Protein AF-W7UUI9-F1 (afdb_monomer_lite)

Radius of gyration: 41.42 Å; chains: 1; bounding box: 91×51×130 Å

Secondary structure (DSSP, 8-state):
--EEPP---SSTTS---EEEEES-TTTEEE-TT-EEEE-SSEEEEEEEEESS-TT-EEEEEEEE--TTS--EEEES-SEEEEETT-EEE--EEEESTT-S---EEEEES-TTTEEE-TT-EEEE-SSEEEEEEEEETTEEEEEEEEEEEEE-TTS--EEEES-SEEEEETT-EEE--EEEESTT-S---EEEEES-TTTEEE-TT-EEEE-SSEEEEEEEEESS-TT-EEEEEEEEE-------------------------------EEEETTEEEETTEEE-SSSSPPPTT---SSS-HHHHHHHHHHHHHHHTTT----EEE----HHHHHHHHHHHHHHH-HHHHHHHS--TT--GGGGT-EEEES-SSGGGGGSHHHHHHHHHGGGGTEEEEE-TT-HHHHSS--EEEEEEE--HHHHHHHHHHT--HHHHHT-------

Structure (mmCIF, N/CA/C/O backbone):
data_AF-W7UUI9-F1
#
_entry.id   AF-W7UUI9-F1
#
loop_
_atom_site.group_PDB
_atom_site.id
_atom_site.type_symbol
_atom_site.label_atom_id
_atom_site.label_alt_id
_atom_site.label_comp_id
_atom_site.label_asym_id
_atom_site.label_entity_id
_atom_site.label_seq_id
_atom_site.pdbx_PDB_ins_code
_atom_site.Cartn_x
_atom_site.Cartn_y
_atom_site.Cartn_z
_atom_site.occupancy
_atom_site.B_iso_or_equiv
_atom_site.auth_seq_id
_atom_site.auth_comp_id
_atom_site.auth_asym_id
_atom_site.auth_atom_id
_atom_site.pdbx_PDB_model_num
ATOM 1 N N . MET A 1 1 ? 28.634 -2.382 -49.867 1.00 59.12 1 MET A N 1
ATOM 2 C CA . MET A 1 1 ? 28.830 -3.197 -51.090 1.00 59.12 1 MET A CA 1
ATOM 3 C C . MET A 1 1 ? 28.396 -2.357 -52.283 1.00 59.12 1 MET A C 1
ATOM 5 O O . MET A 1 1 ? 27.490 -1.553 -52.103 1.00 59.12 1 MET A O 1
ATOM 9 N N . GLY A 1 2 ? 29.079 -2.470 -53.426 1.00 71.31 2 GLY A N 1
ATOM 10 C CA . GLY A 1 2 ? 28.741 -1.737 -54.655 1.00 71.31 2 GLY A CA 1
ATOM 11 C C . GLY A 1 2 ? 27.775 -2.506 -55.558 1.00 71.31 2 GLY A C 1
ATOM 12 O O . GLY A 1 2 ? 27.460 -3.662 -55.272 1.00 71.31 2 GLY A O 1
ATOM 13 N N . GLY A 1 3 ? 27.311 -1.868 -56.629 1.00 80.44 3 GLY A N 1
ATOM 14 C CA . GLY A 1 3 ? 26.429 -2.477 -57.625 1.00 80.44 3 GLY A CA 1
ATOM 15 C C . GLY A 1 3 ? 26.606 -1.850 -59.005 1.00 80.44 3 GLY A C 1
ATOM 16 O O . GLY A 1 3 ? 27.039 -0.705 -59.114 1.00 80.44 3 GLY A O 1
ATOM 17 N N . ILE A 1 4 ? 26.274 -2.609 -60.048 1.00 82.38 4 ILE A N 1
ATOM 18 C CA . ILE A 1 4 ? 26.350 -2.158 -61.441 1.00 82.38 4 ILE A CA 1
ATOM 19 C C . ILE A 1 4 ? 25.018 -1.546 -61.883 1.00 82.38 4 ILE A C 1
ATOM 21 O O . ILE A 1 4 ? 23.952 -2.102 -61.604 1.00 82.38 4 ILE A O 1
ATOM 25 N N . SER A 1 5 ? 25.074 -0.413 -62.581 1.00 81.56 5 SER A N 1
ATOM 26 C CA . SER A 1 5 ? 23.916 0.137 -63.287 1.00 81.56 5 SER A CA 1
ATOM 27 C C . SER A 1 5 ? 23.934 -0.328 -64.741 1.00 81.56 5 SER A C 1
ATOM 29 O O . SER A 1 5 ? 24.925 -0.140 -65.441 1.00 81.56 5 SER A O 1
ATOM 31 N N . TYR A 1 6 ? 22.844 -0.937 -65.211 1.00 83.00 6 TYR A N 1
ATOM 32 C CA . TYR A 1 6 ? 22.735 -1.373 -66.603 1.00 83.00 6 TYR A CA 1
ATOM 33 C C . TYR A 1 6 ? 22.156 -0.262 -67.472 1.00 83.00 6 TYR A C 1
ATOM 35 O O . TYR A 1 6 ? 21.049 0.220 -67.227 1.00 83.00 6 TYR A O 1
ATOM 43 N N . VAL A 1 7 ? 22.879 0.097 -68.530 1.00 86.62 7 VAL A N 1
ATOM 44 C CA . VAL A 1 7 ? 22.473 1.132 -69.484 1.00 86.62 7 VAL A CA 1
ATOM 45 C C . VAL A 1 7 ? 22.075 0.492 -70.808 1.00 86.62 7 VAL A C 1
ATOM 47 O O . VAL A 1 7 ? 22.723 -0.423 -71.308 1.00 86.62 7 VAL A O 1
ATOM 50 N N . THR A 1 8 ? 20.973 0.967 -71.391 1.00 87.69 8 THR A N 1
ATOM 51 C CA . THR A 1 8 ? 20.552 0.592 -72.747 1.00 87.69 8 THR A CA 1
ATOM 52 C C . THR A 1 8 ? 20.550 1.836 -73.625 1.00 87.69 8 THR A C 1
ATOM 54 O O . THR A 1 8 ? 19.672 2.687 -73.495 1.00 87.69 8 THR A O 1
ATOM 57 N N . MET A 1 9 ? 21.525 1.936 -74.531 1.00 86.25 9 MET A N 1
ATOM 58 C CA . MET A 1 9 ? 21.592 3.010 -75.527 1.00 86.25 9 MET A CA 1
ATOM 59 C C . MET A 1 9 ? 20.760 2.647 -76.760 1.00 86.25 9 MET A C 1
ATOM 61 O O . MET A 1 9 ? 20.883 1.546 -77.303 1.00 86.25 9 MET A O 1
ATOM 65 N N . LEU A 1 10 ? 19.920 3.582 -77.213 1.00 87.38 10 LEU A N 1
ATOM 66 C CA . LEU A 1 10 ? 19.094 3.432 -78.411 1.00 87.38 10 LEU A CA 1
ATOM 67 C C . LEU A 1 10 ? 19.430 4.506 -79.464 1.00 87.38 10 LEU A C 1
ATOM 69 O O . LEU A 1 10 ? 19.713 5.645 -79.090 1.00 87.38 10 LEU A O 1
ATOM 73 N N . PRO A 1 11 ? 19.354 4.179 -80.773 1.00 88.38 11 PRO A N 1
ATOM 74 C CA . PRO A 1 11 ? 19.040 2.857 -81.337 1.00 88.38 11 PRO A CA 1
ATOM 75 C C . PRO A 1 11 ? 20.154 1.830 -81.066 1.00 88.38 11 PRO A C 1
ATOM 77 O O . PRO A 1 11 ? 21.269 2.202 -80.731 1.00 88.38 11 PRO A O 1
ATOM 80 N N . ALA A 1 12 ? 19.884 0.532 -81.237 1.00 85.81 12 ALA A N 1
ATOM 81 C CA . ALA A 1 12 ? 20.848 -0.534 -80.911 1.00 85.81 12 ALA A CA 1
ATOM 82 C C . ALA A 1 12 ? 22.190 -0.454 -81.682 1.00 85.81 12 ALA A C 1
ATOM 84 O O . ALA A 1 12 ? 23.174 -1.082 -81.277 1.00 85.81 12 ALA A O 1
ATOM 85 N N . THR A 1 13 ? 22.208 0.309 -82.782 1.00 87.25 13 THR A N 1
ATOM 86 C CA . THR A 1 13 ? 23.368 0.627 -83.629 1.00 87.25 13 THR A CA 1
ATOM 87 C C . THR A 1 13 ? 24.150 1.862 -83.165 1.00 87.25 13 THR A C 1
ATOM 89 O O . THR A 1 13 ? 25.126 2.228 -83.815 1.00 87.25 13 THR A O 1
ATOM 92 N N . ALA A 1 14 ? 23.706 2.550 -82.110 1.00 85.00 14 ALA A N 1
ATOM 93 C CA . ALA A 1 14 ? 24.377 3.725 -81.570 1.00 85.00 14 ALA A CA 1
ATOM 94 C C . ALA A 1 14 ? 25.742 3.366 -80.963 1.00 85.00 14 ALA A C 1
ATOM 96 O O . ALA A 1 14 ? 25.969 2.237 -80.522 1.00 85.00 14 ALA A O 1
ATOM 97 N N . ASP A 1 15 ? 26.637 4.356 -80.923 1.00 86.06 15 ASP A N 1
ATOM 98 C CA . ASP A 1 15 ? 27.857 4.288 -80.119 1.00 86.06 15 ASP A CA 1
ATOM 99 C C . ASP A 1 15 ? 27.484 4.004 -78.658 1.00 86.06 15 ASP A C 1
ATOM 101 O O . ASP A 1 15 ? 26.588 4.642 -78.104 1.00 86.06 15 ASP A O 1
ATOM 105 N N . ARG A 1 16 ? 28.151 3.020 -78.056 1.00 87.81 16 ARG A N 1
ATOM 106 C CA . ARG A 1 16 ? 27.855 2.526 -76.705 1.00 87.81 16 ARG A CA 1
ATOM 107 C C . ARG A 1 16 ? 28.813 3.072 -75.653 1.00 87.81 16 ARG A C 1
ATOM 109 O O . ARG A 1 16 ? 28.817 2.580 -74.535 1.00 87.81 16 ARG A O 1
ATOM 116 N N . ARG A 1 17 ? 29.663 4.039 -76.006 1.00 90.69 17 ARG A N 1
ATOM 117 C CA . ARG A 1 17 ? 30.552 4.682 -75.036 1.00 90.69 17 ARG A CA 1
ATOM 118 C C . ARG A 1 17 ? 29.762 5.578 -74.088 1.00 90.69 17 ARG A C 1
ATOM 120 O O . ARG A 1 17 ? 28.964 6.417 -74.509 1.00 90.69 17 ARG A O 1
ATOM 127 N N . GLU A 1 18 ? 30.051 5.408 -72.810 1.00 92.56 18 GLU A N 1
ATOM 128 C CA . GLU A 1 18 ? 29.375 6.052 -71.692 1.00 92.56 18 GLU A CA 1
ATOM 129 C C . GLU A 1 18 ? 30.334 7.009 -70.983 1.00 92.56 18 GLU A C 1
ATOM 131 O O . GLU A 1 18 ? 31.538 6.759 -70.898 1.00 92.56 18 GLU A O 1
ATOM 136 N N . ILE A 1 19 ? 29.797 8.114 -70.474 1.00 93.88 19 ILE A N 1
ATOM 137 C CA . ILE A 1 19 ? 30.491 9.011 -69.554 1.00 93.88 19 ILE A CA 1
ATOM 138 C C . ILE A 1 19 ? 29.680 9.041 -68.265 1.00 93.88 19 ILE A C 1
ATOM 140 O O . ILE A 1 19 ? 28.508 9.420 -68.282 1.00 93.88 19 ILE A O 1
ATOM 144 N N . TRP A 1 20 ? 30.315 8.660 -67.163 1.00 95.94 20 TRP A N 1
ATOM 145 C CA . TRP A 1 20 ? 29.696 8.599 -65.848 1.00 95.94 20 TRP A CA 1
ATOM 146 C C . TRP A 1 20 ? 30.159 9.760 -64.972 1.00 95.94 20 TRP A C 1
ATOM 148 O O . TRP A 1 20 ? 31.325 10.151 -64.996 1.00 95.94 20 TRP A O 1
ATOM 158 N N . SER A 1 21 ? 29.239 10.318 -64.192 1.00 95.62 21 SER A N 1
ATOM 159 C CA . SER A 1 21 ? 29.552 11.308 -63.164 1.00 95.62 21 SER A CA 1
ATOM 160 C C . SER A 1 21 ? 28.649 11.136 -61.949 1.00 95.62 21 SER A C 1
ATOM 162 O O . SER A 1 21 ? 27.539 10.608 -62.043 1.00 95.62 21 SER A O 1
ATOM 164 N N . CYS A 1 22 ? 29.127 11.583 -60.792 1.00 96.69 22 CYS A N 1
ATOM 165 C CA . CYS A 1 22 ? 28.356 11.620 -59.559 1.00 96.69 22 CYS A CA 1
ATOM 166 C C . CYS A 1 22 ? 28.205 13.068 -59.095 1.00 96.69 22 CYS A C 1
ATOM 168 O O . CYS A 1 22 ? 29.174 13.825 -59.088 1.00 96.69 22 CYS A O 1
ATOM 170 N N . SER A 1 23 ? 27.001 13.453 -58.672 1.00 97.62 23 SER A N 1
ATOM 171 C CA . SER A 1 23 ? 26.746 14.794 -58.139 1.00 97.62 23 SER A CA 1
ATOM 172 C C . SER A 1 23 ? 27.499 15.078 -56.832 1.00 97.62 23 SER A C 1
ATOM 174 O O . SER A 1 23 ? 27.678 16.241 -56.487 1.00 97.62 23 SER A O 1
ATOM 176 N N . ASP A 1 24 ? 27.886 14.033 -56.091 1.00 97.12 24 ASP A N 1
ATOM 177 C CA . ASP A 1 24 ? 28.658 14.128 -54.850 1.00 97.12 24 ASP A CA 1
ATOM 178 C C . ASP A 1 24 ? 29.515 12.865 -54.637 1.00 97.12 24 ASP A C 1
ATOM 180 O O . ASP A 1 24 ? 29.057 11.830 -54.137 1.00 97.12 24 ASP A O 1
ATOM 184 N N . GLU A 1 25 ? 30.792 12.963 -55.005 1.00 95.56 25 GLU A N 1
ATOM 185 C CA . GLU A 1 25 ? 31.761 11.872 -54.869 1.00 95.56 25 GLU A CA 1
ATOM 186 C C . GLU A 1 25 ? 32.231 11.601 -53.434 1.00 95.56 25 GLU A C 1
ATOM 188 O O . GLU A 1 25 ? 32.976 10.638 -53.207 1.00 95.56 25 GLU A O 1
ATOM 193 N N . SER A 1 26 ? 31.819 12.418 -52.458 1.00 94.88 26 SER A N 1
ATOM 194 C CA . SER A 1 26 ? 32.009 12.104 -51.040 1.00 94.88 26 SER A CA 1
ATOM 195 C C . SER A 1 26 ? 30.992 11.064 -50.553 1.00 94.88 26 SER A C 1
ATOM 197 O O . SER A 1 26 ? 31.303 10.281 -49.651 1.00 94.88 26 SER A O 1
ATOM 199 N N . ILE A 1 27 ? 29.823 10.986 -51.202 1.00 93.94 27 ILE A N 1
ATOM 200 C CA . ILE A 1 27 ? 28.740 10.039 -50.896 1.00 93.94 27 ILE A CA 1
ATOM 201 C C . ILE A 1 27 ? 28.947 8.721 -51.639 1.00 93.94 27 ILE A C 1
ATOM 203 O O . ILE A 1 27 ? 28.954 7.661 -51.015 1.00 93.94 27 ILE A O 1
ATOM 207 N N . ALA A 1 28 ? 29.151 8.760 -52.957 1.00 95.50 28 ALA A N 1
ATOM 208 C CA . ALA A 1 28 ? 29.402 7.569 -53.769 1.00 95.50 28 ALA A CA 1
ATOM 209 C C . ALA A 1 28 ? 30.260 7.895 -54.992 1.00 95.50 28 ALA A C 1
ATOM 211 O O . ALA A 1 28 ? 30.205 9.002 -55.511 1.00 95.50 28 ALA A O 1
ATOM 212 N N . VAL A 1 29 ? 31.018 6.921 -55.483 1.00 95.12 29 VAL A N 1
ATOM 213 C CA . VAL A 1 29 ? 31.765 7.026 -56.747 1.00 95.12 29 VAL A CA 1
ATOM 214 C C . VAL A 1 29 ? 31.252 6.021 -57.759 1.00 95.12 29 VAL A C 1
ATOM 216 O O . VAL A 1 29 ? 30.742 4.971 -57.376 1.00 95.12 29 VAL A O 1
ATOM 219 N N . VAL A 1 30 ? 31.405 6.351 -59.036 1.00 95.81 30 VAL A N 1
ATOM 220 C CA . VAL A 1 30 ? 31.097 5.484 -60.173 1.00 95.81 30 VAL A CA 1
ATOM 221 C C . VAL A 1 30 ? 32.344 5.376 -61.044 1.00 95.81 30 VAL A C 1
ATOM 223 O O . VAL A 1 30 ? 33.024 6.380 -61.256 1.00 95.81 30 VAL A O 1
ATOM 226 N N . ASP A 1 31 ? 32.694 4.170 -61.480 1.00 93.25 31 ASP A N 1
ATOM 227 C CA . ASP A 1 31 ? 33.798 3.974 -62.421 1.00 93.25 31 ASP A CA 1
ATOM 228 C C . ASP A 1 31 ? 33.339 4.091 -63.886 1.00 93.25 31 ASP A C 1
ATOM 230 O O . ASP A 1 31 ? 32.177 4.367 -64.187 1.00 93.25 31 ASP A O 1
ATOM 234 N N . ASN A 1 32 ? 34.267 3.885 -64.822 1.00 89.62 32 ASN A N 1
ATOM 235 C CA . ASN A 1 32 ? 33.987 4.012 -66.253 1.00 89.62 32 ASN A CA 1
ATOM 236 C C . ASN A 1 32 ? 33.104 2.881 -66.818 1.00 89.62 32 ASN A C 1
ATOM 238 O O . ASN A 1 32 ? 32.724 2.958 -67.984 1.00 89.62 32 ASN A O 1
ATOM 242 N N . GLU A 1 33 ? 32.792 1.851 -66.028 1.00 88.56 33 GLU A N 1
ATOM 243 C CA . GLU A 1 33 ? 31.929 0.724 -66.403 1.00 88.56 33 GLU A CA 1
ATOM 244 C C . GLU A 1 33 ? 30.548 0.801 -65.721 1.00 88.56 33 GLU A C 1
ATOM 246 O O . GLU A 1 33 ? 29.742 -0.123 -65.832 1.00 88.56 33 GLU A O 1
ATOM 251 N N . GLY A 1 34 ? 30.253 1.898 -65.012 1.00 90.62 34 GLY A N 1
ATOM 252 C CA . GLY A 1 34 ? 28.979 2.089 -64.319 1.00 90.62 34 GLY A CA 1
ATOM 253 C C . GLY A 1 34 ? 28.877 1.344 -62.984 1.00 90.62 34 GLY A C 1
ATOM 254 O O . GLY A 1 34 ? 27.770 1.172 -62.458 1.00 90.62 34 GLY A O 1
ATOM 255 N N . TRP A 1 35 ? 30.002 0.897 -62.413 1.00 93.38 35 TRP A N 1
ATOM 256 C CA . TRP A 1 35 ? 30.040 0.290 -61.085 1.00 93.38 35 TRP A CA 1
ATOM 257 C C . TRP A 1 35 ? 30.043 1.365 -59.998 1.00 93.38 35 TRP A C 1
ATOM 259 O O . TRP A 1 35 ? 30.972 2.166 -59.889 1.00 93.38 35 TRP A O 1
ATOM 269 N N . ILE A 1 36 ? 29.006 1.373 -59.159 1.00 94.69 36 ILE A N 1
ATOM 270 C CA . ILE A 1 36 ? 28.796 2.384 -58.120 1.00 94.69 36 ILE A CA 1
ATOM 271 C C . ILE A 1 36 ? 29.236 1.835 -56.758 1.00 94.69 36 ILE A C 1
ATOM 273 O O . ILE A 1 36 ? 28.768 0.784 -56.313 1.00 94.69 36 ILE A O 1
ATOM 277 N N . VAL A 1 37 ? 30.094 2.575 -56.051 1.00 93.12 37 VAL A N 1
ATOM 278 C CA . VAL A 1 37 ? 30.564 2.266 -54.692 1.00 93.12 37 VAL A CA 1
ATOM 279 C C . VAL A 1 37 ? 30.200 3.402 -53.741 1.00 93.12 37 VAL A C 1
ATOM 281 O O . VAL A 1 37 ? 30.678 4.527 -53.882 1.00 93.12 37 VAL A O 1
ATOM 284 N N . GLY A 1 38 ? 29.379 3.100 -52.733 1.00 91.50 38 GLY A N 1
ATOM 285 C CA . GLY A 1 38 ? 29.083 4.034 -51.646 1.00 91.50 38 GLY A CA 1
ATOM 286 C C . GLY A 1 38 ? 30.290 4.250 -50.728 1.00 91.50 38 GLY A C 1
ATOM 287 O O . GLY A 1 38 ? 30.958 3.287 -50.349 1.00 91.50 38 GLY A O 1
ATOM 288 N N . LYS A 1 39 ? 30.549 5.507 -50.365 1.00 90.44 39 LYS A N 1
ATOM 289 C CA . LYS A 1 39 ? 31.623 5.941 -49.460 1.00 90.44 39 LYS A CA 1
ATOM 290 C C . LYS A 1 39 ? 31.098 6.413 -48.107 1.00 90.44 39 LYS A C 1
ATOM 292 O O . LYS A 1 39 ? 31.647 6.021 -47.083 1.00 90.44 39 LYS A O 1
ATOM 297 N N . SER A 1 40 ? 30.060 7.246 -48.095 1.00 89.19 40 SER A N 1
ATOM 298 C CA . SER A 1 40 ? 29.475 7.797 -46.869 1.00 89.19 40 SER A CA 1
ATOM 299 C C . SER A 1 40 ? 27.957 7.897 -46.979 1.00 89.19 40 SER A C 1
ATOM 301 O O . SER A 1 40 ? 27.412 7.886 -48.082 1.00 89.19 40 SER A O 1
ATOM 303 N N . GLU A 1 41 ? 27.265 7.928 -45.837 1.00 88.44 41 GLU A N 1
ATOM 304 C CA . GLU A 1 41 ? 25.807 8.041 -45.821 1.00 88.44 41 GLU A CA 1
ATOM 305 C C . GLU A 1 41 ? 25.349 9.332 -46.492 1.00 88.44 41 GLU A C 1
ATOM 307 O O . GLU A 1 41 ? 25.840 10.419 -46.194 1.00 88.44 41 GLU A O 1
ATOM 312 N N . GLY A 1 42 ? 24.364 9.216 -47.373 1.00 90.38 42 GLY A N 1
ATOM 313 C CA . GLY A 1 42 ? 23.870 10.362 -48.109 1.00 90.38 42 GLY A CA 1
ATOM 314 C C . GLY A 1 42 ? 23.092 9.960 -49.345 1.00 90.38 42 GLY A C 1
ATOM 315 O O . GLY A 1 42 ? 22.864 8.782 -49.626 1.00 90.38 42 GLY A O 1
ATOM 316 N N . THR A 1 43 ? 22.650 10.971 -50.081 1.00 94.44 43 THR A N 1
ATOM 317 C CA . THR A 1 43 ? 22.005 10.795 -51.376 1.00 94.44 43 THR A CA 1
ATOM 318 C C . THR A 1 43 ? 22.738 11.619 -52.417 1.00 94.44 43 THR A C 1
ATOM 320 O O . THR A 1 43 ? 22.920 12.818 -52.235 1.00 94.44 43 THR A O 1
ATOM 323 N N . CYS A 1 44 ? 23.101 10.984 -53.522 1.00 96.50 44 CYS A N 1
ATOM 324 C CA . CYS A 1 44 ? 23.648 11.636 -54.702 1.00 96.50 44 CYS A CA 1
ATOM 325 C C . CYS A 1 44 ? 22.889 11.175 -55.953 1.00 96.50 44 CYS A C 1
ATOM 327 O O . CYS A 1 44 ? 22.079 10.244 -55.915 1.00 96.50 44 CYS A O 1
ATOM 329 N N . VAL A 1 45 ? 23.128 11.852 -57.069 1.00 96.50 45 VAL A N 1
ATOM 330 C CA . VAL A 1 45 ? 22.634 11.453 -58.384 1.00 96.50 45 VAL A CA 1
ATOM 331 C C . VAL A 1 45 ? 23.830 11.030 -59.219 1.00 96.50 45 VAL A C 1
ATOM 333 O O . VAL A 1 45 ? 24.772 11.802 -59.391 1.00 96.50 45 VAL A O 1
ATOM 336 N N . VAL A 1 46 ? 23.789 9.805 -59.734 1.00 96.75 46 VAL A N 1
ATOM 337 C CA . VAL A 1 46 ? 24.748 9.325 -60.728 1.00 96.75 46 VAL A CA 1
ATOM 338 C C . VAL A 1 46 ? 24.133 9.535 -62.105 1.00 96.75 46 VAL A C 1
ATOM 340 O O . VAL A 1 46 ? 22.997 9.132 -62.348 1.00 96.75 46 VAL A O 1
ATOM 343 N N . THR A 1 47 ? 24.866 10.204 -62.987 1.00 95.88 47 THR A N 1
ATOM 344 C CA . THR A 1 47 ? 24.432 10.525 -64.349 1.00 95.88 47 THR A CA 1
ATOM 345 C C . THR A 1 47 ? 25.259 9.719 -65.340 1.00 95.88 47 THR A C 1
ATOM 347 O O . THR A 1 47 ? 26.488 9.783 -65.304 1.00 95.88 47 THR A O 1
ATOM 350 N N . VAL A 1 48 ? 24.598 9.008 -66.254 1.00 95.62 48 VAL A N 1
ATOM 351 C CA . VAL A 1 48 ? 25.230 8.498 -67.476 1.00 95.62 48 VAL A CA 1
ATOM 352 C C . VAL A 1 48 ? 24.922 9.441 -68.627 1.00 95.62 48 VAL A C 1
ATOM 354 O O . VAL A 1 48 ? 23.776 9.833 -68.836 1.00 95.62 48 VAL A O 1
ATOM 357 N N . THR A 1 49 ? 25.947 9.811 -69.383 1.00 94.88 49 THR A N 1
ATOM 358 C CA . THR A 1 49 ? 25.851 10.679 -70.559 1.00 94.88 49 THR A CA 1
ATOM 359 C C . THR A 1 49 ? 26.407 9.945 -71.775 1.00 94.88 49 THR A C 1
ATOM 361 O O . THR A 1 49 ? 27.456 9.305 -71.688 1.00 94.88 49 THR A O 1
ATOM 364 N N . SER A 1 50 ? 25.722 10.030 -72.919 1.00 93.38 50 SER A N 1
ATOM 365 C CA . SER A 1 50 ? 26.240 9.471 -74.171 1.00 93.38 50 SER A CA 1
ATOM 366 C C . SER A 1 50 ? 27.511 10.205 -74.609 1.00 93.38 50 SER A C 1
ATOM 368 O O . SER A 1 50 ? 27.524 11.435 -74.699 1.00 93.38 50 SER A O 1
ATOM 370 N N . PHE A 1 51 ? 28.568 9.454 -74.939 1.00 90.56 51 PHE A N 1
ATOM 371 C CA . PHE A 1 51 ? 29.851 10.026 -75.359 1.00 90.56 51 PHE A CA 1
ATOM 372 C C . PHE A 1 51 ? 29.735 10.886 -76.627 1.00 90.56 51 PHE A C 1
ATOM 374 O O . PHE A 1 51 ? 30.367 11.936 -76.728 1.00 90.56 51 PHE A O 1
ATOM 381 N N . ASN A 1 52 ? 28.938 10.446 -77.607 1.00 90.44 52 ASN A N 1
ATOM 382 C CA . ASN A 1 52 ? 28.830 11.112 -78.908 1.00 90.44 52 ASN A CA 1
ATOM 383 C C . ASN A 1 52 ? 27.697 12.151 -78.979 1.00 90.44 52 ASN A C 1
ATOM 385 O O . ASN A 1 52 ? 27.666 12.952 -79.912 1.00 90.44 52 ASN A O 1
ATOM 389 N N . ASN A 1 53 ? 26.780 12.150 -78.007 1.00 92.31 53 ASN A N 1
ATOM 390 C CA . ASN A 1 53 ? 25.694 13.116 -77.908 1.00 92.31 53 ASN A CA 1
ATOM 391 C C . ASN A 1 53 ? 25.445 13.495 -76.437 1.00 92.31 53 ASN A C 1
ATOM 393 O O . ASN A 1 53 ? 24.536 12.942 -75.814 1.00 92.31 53 ASN A O 1
ATOM 397 N N . PRO A 1 54 ? 26.197 14.469 -75.889 1.00 90.31 54 PRO A N 1
ATOM 398 C CA . PRO A 1 54 ? 26.086 14.867 -74.484 1.00 90.31 54 PRO A CA 1
ATOM 399 C C . PRO A 1 54 ? 24.713 15.411 -74.053 1.00 90.31 54 PRO A C 1
ATOM 401 O O . PRO A 1 54 ? 24.467 15.575 -72.860 1.00 90.31 54 PRO A O 1
ATOM 404 N N . ALA A 1 55 ? 23.808 15.703 -74.997 1.00 93.12 55 ALA A N 1
ATOM 405 C CA . ALA A 1 55 ? 22.425 16.065 -74.684 1.00 93.12 55 ALA A CA 1
ATOM 406 C C . ALA A 1 55 ? 21.576 14.855 -74.244 1.00 93.12 55 ALA A C 1
ATOM 408 O O . ALA A 1 55 ? 20.542 15.038 -73.602 1.00 93.12 55 ALA A O 1
ATOM 409 N N . VAL A 1 56 ? 21.998 13.628 -74.576 1.00 93.75 56 VAL A N 1
ATOM 410 C CA . VAL A 1 56 ? 21.346 12.380 -74.161 1.00 93.75 56 VAL A CA 1
ATOM 411 C C . VAL A 1 56 ? 21.996 11.886 -72.874 1.00 93.75 56 VAL A C 1
ATOM 413 O O . VAL A 1 56 ? 23.165 11.494 -72.862 1.00 93.75 56 VAL A O 1
ATOM 416 N N . LYS A 1 57 ? 21.218 11.887 -71.792 1.00 94.56 57 LYS A N 1
ATOM 417 C CA . LYS A 1 57 ? 21.643 11.466 -70.457 1.00 94.56 57 LYS A CA 1
ATOM 418 C C . LYS A 1 57 ? 20.511 10.789 -69.692 1.00 94.56 57 LYS A C 1
ATOM 420 O O . LYS A 1 57 ? 19.340 10.996 -70.014 1.00 94.56 57 LYS A O 1
ATOM 425 N N . ALA A 1 58 ? 20.870 10.015 -68.679 1.00 94.44 58 ALA A N 1
ATOM 426 C CA . ALA A 1 58 ? 19.940 9.429 -67.726 1.00 94.44 58 ALA A CA 1
ATOM 427 C C . ALA A 1 58 ? 20.516 9.497 -66.310 1.00 94.44 58 ALA A C 1
ATOM 429 O O . ALA A 1 58 ? 21.722 9.341 -66.112 1.00 94.44 58 ALA A O 1
ATOM 430 N N . ASP A 1 59 ? 19.627 9.684 -65.341 1.00 95.19 59 ASP A N 1
ATOM 431 C CA . ASP A 1 59 ? 19.980 9.893 -63.942 1.00 95.19 59 ASP A CA 1
ATOM 432 C C . ASP A 1 59 ? 19.471 8.720 -63.098 1.00 95.19 59 ASP A C 1
ATOM 434 O O . ASP A 1 59 ? 18.337 8.262 -63.265 1.00 95.19 59 ASP A O 1
ATOM 438 N N . ILE A 1 60 ? 20.282 8.269 -62.141 1.00 93.94 60 ILE A N 1
ATOM 439 C CA . ILE A 1 60 ? 19.864 7.354 -61.079 1.00 93.94 60 ILE A CA 1
ATOM 440 C C . ILE A 1 60 ? 20.136 7.985 -59.714 1.00 93.94 60 ILE A C 1
ATOM 442 O O . ILE A 1 60 ? 21.238 8.449 -59.417 1.00 93.94 60 ILE A O 1
ATOM 446 N N . LYS A 1 61 ? 19.111 8.000 -58.860 1.00 95.00 61 LYS A N 1
ATOM 447 C CA . LYS A 1 61 ? 19.242 8.424 -57.465 1.00 95.00 61 LYS A CA 1
ATOM 448 C C . LYS A 1 61 ? 19.895 7.299 -56.663 1.00 95.00 61 LYS A C 1
ATOM 450 O O . LYS A 1 61 ? 19.333 6.211 -56.565 1.00 95.00 61 LYS A O 1
ATOM 455 N N . VAL A 1 62 ? 21.046 7.579 -56.062 1.00 93.38 62 VAL A N 1
ATOM 456 C CA . VAL A 1 62 ? 21.788 6.644 -55.210 1.00 93.38 62 VAL A CA 1
ATOM 457 C C . VAL A 1 62 ? 21.656 7.096 -53.761 1.00 93.38 62 VAL A C 1
ATOM 459 O O . VAL A 1 62 ? 21.965 8.240 -53.435 1.00 93.38 62 VAL A O 1
ATOM 462 N N . THR A 1 63 ? 21.213 6.197 -52.883 1.00 91.94 63 THR A N 1
ATOM 463 C CA . THR A 1 63 ? 21.175 6.421 -51.432 1.00 91.94 63 THR A CA 1
ATOM 464 C C . THR A 1 63 ? 22.082 5.406 -50.751 1.00 91.94 63 THR A C 1
ATOM 466 O O . THR A 1 63 ? 21.848 4.201 -50.832 1.00 91.94 63 THR A O 1
ATOM 469 N N . VAL A 1 64 ? 23.121 5.896 -50.079 1.00 90.12 64 VAL A N 1
ATOM 470 C CA . VAL A 1 64 ? 24.059 5.079 -49.305 1.00 90.12 64 VAL A CA 1
ATOM 471 C C . VAL A 1 64 ? 23.609 5.090 -47.846 1.00 90.12 64 VAL A C 1
ATOM 473 O O . VAL A 1 64 ? 23.399 6.157 -47.271 1.00 90.12 64 VAL A O 1
ATOM 476 N N . CYS A 1 65 ? 23.454 3.907 -47.251 1.00 84.62 65 CYS A N 1
ATOM 477 C CA . CYS A 1 65 ? 23.093 3.717 -45.845 1.00 84.62 65 CYS A CA 1
ATOM 478 C C . CYS A 1 65 ? 24.116 2.807 -45.155 1.00 84.62 65 CYS A C 1
ATOM 480 O O . CYS A 1 65 ? 24.666 1.906 -45.794 1.00 84.62 65 CYS A O 1
ATOM 482 N N . ASP A 1 66 ? 24.373 3.028 -43.863 1.00 83.94 66 ASP A N 1
ATOM 483 C CA . ASP A 1 66 ? 25.154 2.090 -43.056 1.00 83.94 66 ASP A CA 1
ATOM 484 C C . ASP A 1 66 ? 24.237 0.963 -42.537 1.00 83.94 66 ASP A C 1
ATOM 486 O O . ASP A 1 66 ? 23.381 1.206 -41.679 1.00 83.94 66 ASP A O 1
ATOM 490 N N . PRO A 1 67 ? 24.398 -0.289 -43.013 1.00 81.88 67 PRO A N 1
ATOM 491 C CA . PRO A 1 67 ? 23.560 -1.408 -42.586 1.00 81.88 67 PRO A CA 1
ATOM 492 C C . PRO A 1 67 ? 23.792 -1.820 -41.124 1.00 81.88 67 PRO A C 1
ATOM 494 O O . PRO A 1 67 ? 23.023 -2.620 -40.600 1.00 81.88 67 PRO A O 1
ATOM 497 N N . ASN A 1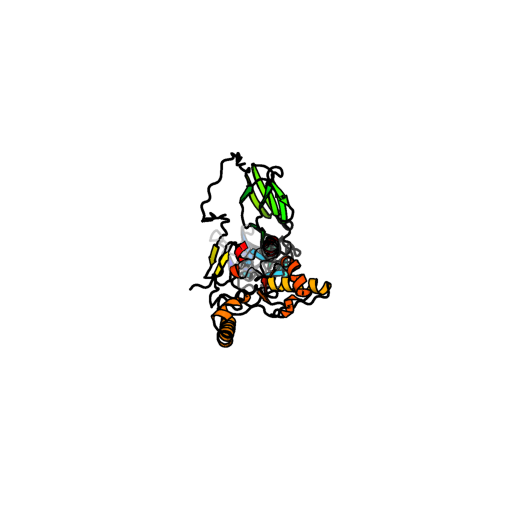 68 ? 24.839 -1.309 -40.468 1.00 88.06 68 ASN A N 1
ATOM 498 C CA . ASN A 1 68 ? 25.139 -1.547 -39.057 1.00 88.06 68 ASN A CA 1
ATOM 499 C C . ASN A 1 68 ? 24.810 -0.328 -38.178 1.00 88.06 68 ASN A C 1
ATOM 501 O O . ASN A 1 68 ? 25.130 -0.315 -36.986 1.00 88.06 68 ASN A O 1
ATOM 505 N N . LYS A 1 69 ? 24.192 0.714 -38.734 1.00 89.38 69 LYS A N 1
ATOM 506 C CA . LYS A 1 69 ? 23.731 1.854 -37.950 1.00 89.38 69 LYS A CA 1
ATOM 507 C C . LYS A 1 69 ? 22.377 1.543 -37.334 1.00 89.38 69 LYS A C 1
ATOM 509 O O . LYS A 1 69 ? 21.500 0.968 -37.975 1.00 89.38 69 LYS A O 1
ATOM 514 N N . VAL A 1 70 ? 22.200 1.949 -36.079 1.00 94.94 70 VAL A N 1
ATOM 515 C CA . VAL A 1 70 ? 20.922 1.784 -35.383 1.00 94.94 70 VAL A CA 1
ATOM 516 C C . VAL A 1 70 ? 19.825 2.554 -36.124 1.00 94.94 70 VAL A C 1
ATOM 518 O O . VAL A 1 70 ? 19.959 3.757 -36.366 1.00 94.94 70 VAL A O 1
ATOM 521 N N . ASN A 1 71 ? 18.738 1.862 -36.458 1.00 94.06 71 ASN A N 1
ATOM 522 C CA . ASN A 1 71 ? 17.571 2.413 -37.148 1.00 94.06 71 ASN A CA 1
ATOM 523 C C . ASN A 1 71 ? 16.252 2.208 -36.386 1.00 94.06 71 ASN A C 1
ATOM 525 O O . ASN A 1 71 ? 15.272 2.876 -36.703 1.00 94.06 71 ASN A O 1
ATOM 529 N N . ALA A 1 72 ? 16.230 1.341 -35.372 1.00 96.56 72 ALA A N 1
ATOM 530 C CA . ALA A 1 72 ? 15.080 1.143 -34.501 1.00 96.56 72 ALA A CA 1
ATOM 531 C C . ALA A 1 72 ? 15.526 0.750 -33.087 1.00 96.56 72 ALA A C 1
ATOM 533 O O . ALA A 1 72 ? 16.591 0.158 -32.888 1.00 96.56 72 ALA A O 1
ATOM 534 N N . ILE A 1 73 ? 14.686 1.060 -32.105 1.00 98.38 73 ILE A N 1
ATOM 535 C CA . ILE A 1 73 ? 14.826 0.617 -30.720 1.00 98.38 73 ILE A CA 1
ATOM 536 C C . ILE A 1 73 ? 13.596 -0.220 -30.383 1.00 98.38 73 ILE A C 1
ATOM 538 O O . ILE A 1 73 ? 12.482 0.118 -30.764 1.00 98.38 73 ILE A O 1
ATOM 542 N N . LYS A 1 74 ? 13.789 -1.333 -29.676 1.00 97.88 74 LYS A N 1
ATOM 543 C CA . LYS A 1 74 ? 12.696 -2.118 -29.099 1.00 97.88 74 LYS A CA 1
ATOM 544 C C . LYS A 1 74 ? 12.837 -2.138 -27.586 1.00 97.88 74 LYS A C 1
ATOM 546 O O . LYS A 1 74 ? 13.895 -2.492 -27.071 1.00 97.88 74 LYS A O 1
ATOM 551 N N . LEU A 1 75 ? 11.752 -1.810 -26.895 1.00 97.88 75 LEU A N 1
ATOM 552 C CA . LEU A 1 75 ? 11.662 -1.854 -25.441 1.00 97.88 75 LEU A CA 1
ATOM 553 C C . LEU A 1 75 ? 10.971 -3.137 -24.971 1.00 97.88 75 LEU A C 1
ATOM 555 O O . LEU A 1 75 ? 10.043 -3.627 -25.617 1.00 97.88 75 LEU A O 1
ATOM 559 N N . SER A 1 76 ? 11.396 -3.669 -23.825 1.00 97.62 76 SER A N 1
ATOM 560 C CA . SER A 1 76 ? 10.687 -4.773 -23.155 1.00 97.62 76 SER A CA 1
ATOM 561 C C . SER A 1 76 ? 9.315 -4.359 -22.605 1.00 97.62 76 SER A C 1
ATOM 563 O O . SER A 1 76 ? 8.416 -5.190 -22.511 1.00 97.62 76 SER A O 1
ATOM 565 N N . LYS A 1 77 ? 9.155 -3.071 -22.275 1.00 97.25 77 LYS A N 1
ATOM 566 C CA . LYS A 1 77 ? 7.906 -2.413 -21.873 1.00 97.25 77 LYS A CA 1
ATOM 567 C C . LYS A 1 77 ? 7.958 -0.923 -22.205 1.00 97.25 77 LYS A C 1
ATOM 569 O O . LYS A 1 77 ? 9.020 -0.305 -22.120 1.00 97.25 77 LYS A O 1
ATOM 574 N N . THR A 1 78 ? 6.808 -0.361 -22.555 1.00 97.38 78 THR A N 1
ATOM 575 C CA . THR A 1 78 ? 6.618 1.060 -22.904 1.00 97.38 78 THR A CA 1
ATOM 576 C C . THR A 1 78 ? 5.890 1.837 -21.804 1.00 97.38 78 THR A C 1
ATOM 578 O O . THR A 1 78 ? 5.633 3.030 -21.941 1.00 97.38 78 THR A O 1
ATOM 581 N N . GLU A 1 79 ? 5.558 1.174 -20.698 1.00 97.88 79 GLU A N 1
ATOM 582 C CA . GLU A 1 79 ? 4.957 1.779 -19.515 1.00 97.88 79 GLU A CA 1
ATOM 583 C C . GLU A 1 79 ? 5.444 1.081 -18.241 1.00 97.88 79 GLU A C 1
ATOM 585 O O . GLU A 1 79 ? 5.784 -0.105 -18.260 1.00 97.88 79 GLU A O 1
ATOM 590 N N . MET A 1 80 ? 5.497 1.825 -17.137 1.00 97.06 80 MET A N 1
ATOM 591 C CA . MET A 1 80 ? 5.773 1.291 -15.804 1.00 97.06 80 MET A CA 1
ATOM 592 C C . MET A 1 80 ? 5.056 2.107 -14.727 1.00 97.06 80 MET A C 1
ATOM 594 O O . MET A 1 80 ? 4.887 3.322 -14.855 1.00 97.06 80 MET A O 1
ATOM 598 N N . SER A 1 81 ? 4.654 1.428 -13.652 1.00 96.94 81 SER A N 1
ATOM 599 C CA . SER A 1 81 ? 4.109 2.053 -12.448 1.00 96.94 81 SER A CA 1
ATOM 600 C C . SER A 1 81 ? 5.003 1.700 -11.269 1.00 96.94 81 SER A C 1
ATOM 602 O O . SER A 1 81 ? 5.138 0.523 -10.942 1.00 96.94 81 SER A O 1
ATOM 604 N N . ILE A 1 82 ? 5.607 2.705 -10.639 1.00 96.81 82 ILE A N 1
ATOM 605 C CA . ILE A 1 82 ? 6.571 2.517 -9.548 1.00 96.81 82 ILE A CA 1
ATOM 606 C C . ILE A 1 82 ? 6.172 3.349 -8.323 1.00 96.81 82 ILE A C 1
ATOM 608 O O . ILE A 1 82 ? 5.645 4.450 -8.479 1.00 96.81 82 ILE A O 1
ATOM 612 N N . PRO A 1 83 ? 6.386 2.862 -7.090 1.00 94.00 83 PRO A N 1
ATOM 613 C CA . PRO A 1 83 ? 6.155 3.671 -5.901 1.00 94.00 83 PRO A CA 1
ATOM 614 C C . PRO A 1 83 ? 7.258 4.727 -5.720 1.00 94.00 83 PRO A C 1
ATOM 616 O O . PRO A 1 83 ? 8.383 4.537 -6.183 1.00 94.00 83 PRO A O 1
ATOM 619 N N . ILE A 1 84 ? 6.965 5.814 -4.997 1.00 93.62 84 ILE A N 1
ATOM 620 C CA . ILE A 1 84 ? 7.995 6.745 -4.499 1.00 93.62 84 ILE A CA 1
ATOM 621 C C . ILE A 1 84 ? 9.070 5.958 -3.729 1.00 93.62 84 ILE A C 1
ATOM 623 O O . ILE A 1 84 ? 8.747 5.133 -2.874 1.00 93.62 84 ILE A O 1
ATOM 627 N N . GLY A 1 85 ? 10.344 6.205 -4.043 1.00 91.44 85 GLY A N 1
ATOM 628 C CA . GLY A 1 85 ? 11.497 5.487 -3.490 1.00 91.44 85 GLY A CA 1
ATOM 629 C C . GLY A 1 85 ? 11.751 4.106 -4.107 1.00 91.44 85 GLY A C 1
ATOM 630 O O . GLY A 1 85 ? 12.774 3.491 -3.812 1.00 91.44 85 GLY A O 1
ATOM 631 N N . GLY A 1 86 ? 10.849 3.614 -4.961 1.00 93.81 86 GLY A N 1
ATOM 632 C CA . GLY A 1 86 ? 11.046 2.411 -5.766 1.00 93.81 86 GLY A CA 1
ATOM 633 C C . GLY A 1 86 ? 11.696 2.707 -7.118 1.00 93.81 86 GLY A C 1
ATOM 634 O O . GLY A 1 86 ? 11.964 3.857 -7.470 1.00 93.81 86 GLY A O 1
ATOM 635 N N . GLY A 1 87 ? 11.914 1.654 -7.903 1.00 95.62 87 GLY A N 1
ATOM 636 C CA . GLY A 1 87 ? 12.447 1.773 -9.254 1.00 95.62 87 GLY A CA 1
ATOM 637 C C . GLY A 1 87 ? 12.218 0.528 -10.099 1.00 95.62 87 GLY A C 1
ATOM 638 O O . GLY A 1 87 ? 11.814 -0.516 -9.584 1.00 95.62 87 GLY A O 1
ATOM 639 N N . ASP A 1 88 ? 12.431 0.674 -11.401 1.00 97.94 88 ASP A N 1
ATOM 640 C CA . ASP A 1 88 ? 12.236 -0.371 -12.402 1.00 97.94 88 ASP A CA 1
ATOM 641 C C . ASP A 1 88 ? 13.054 -0.054 -13.673 1.00 97.94 88 ASP A C 1
ATOM 643 O O . ASP A 1 88 ? 13.517 1.068 -13.869 1.00 97.94 88 ASP A O 1
ATOM 647 N N . ILE A 1 89 ? 13.236 -1.035 -14.555 1.00 96.81 89 ILE A N 1
ATOM 648 C CA . ILE A 1 89 ? 14.008 -0.917 -15.799 1.00 96.81 89 ILE A CA 1
ATOM 649 C C . ILE A 1 89 ? 13.257 -1.544 -16.976 1.00 96.81 89 ILE A C 1
ATOM 651 O O . ILE A 1 89 ? 12.632 -2.597 -16.837 1.00 96.81 89 ILE A O 1
ATOM 655 N N . SER A 1 90 ? 13.322 -0.916 -18.155 1.00 96.81 90 SER A N 1
ATOM 656 C CA . SER A 1 90 ? 12.911 -1.532 -19.424 1.00 96.81 90 SER A CA 1
ATOM 657 C C . SER A 1 90 ? 14.146 -1.895 -20.236 1.00 96.81 90 SER A C 1
ATOM 659 O O . SER A 1 90 ? 14.938 -1.025 -20.579 1.00 96.81 90 SER A O 1
ATOM 661 N N . TYR A 1 91 ? 14.302 -3.174 -20.572 1.00 96.25 91 TYR A N 1
ATOM 662 C CA . TYR A 1 91 ? 15.413 -3.624 -21.403 1.00 96.25 91 TYR A CA 1
ATOM 663 C C . TYR A 1 91 ? 15.300 -3.088 -22.830 1.00 96.25 91 TYR A C 1
ATOM 665 O O . TYR A 1 91 ? 14.243 -3.187 -23.463 1.00 96.25 91 TYR A O 1
ATOM 673 N N . VAL A 1 92 ? 16.420 -2.572 -23.330 1.00 97.62 92 VAL A N 1
ATOM 674 C CA . VAL A 1 92 ? 16.560 -1.960 -24.650 1.00 97.62 92 VAL A CA 1
ATOM 675 C C . VAL A 1 92 ? 17.212 -2.941 -25.617 1.00 97.62 92 VAL A C 1
ATOM 677 O O . VAL A 1 92 ? 18.230 -3.564 -25.330 1.00 97.62 92 VAL A O 1
ATOM 680 N N . THR A 1 93 ? 16.630 -3.079 -26.805 1.00 97.00 93 THR A N 1
ATOM 681 C CA . THR A 1 93 ? 17.240 -3.782 -27.936 1.00 97.00 93 THR A CA 1
ATOM 682 C C . THR A 1 93 ? 17.447 -2.800 -29.082 1.00 97.00 93 THR A C 1
ATOM 684 O O . THR A 1 93 ? 16.485 -2.361 -29.710 1.00 97.00 93 THR A O 1
ATOM 687 N N . MET A 1 94 ? 18.709 -2.480 -29.371 1.00 96.62 94 MET A N 1
ATOM 688 C CA . MET A 1 94 ? 19.106 -1.677 -30.531 1.00 96.62 94 MET A CA 1
ATOM 689 C C . MET A 1 94 ? 19.077 -2.536 -31.799 1.00 96.62 94 MET A C 1
ATOM 691 O O . MET A 1 94 ? 19.701 -3.602 -31.840 1.00 96.62 94 MET A O 1
ATOM 695 N N . LEU A 1 95 ? 18.367 -2.068 -32.825 1.00 94.44 95 LEU A N 1
ATOM 696 C CA . LEU A 1 95 ? 18.245 -2.734 -34.117 1.00 94.44 95 LEU A CA 1
ATOM 697 C C . LEU A 1 95 ? 18.920 -1.918 -35.232 1.00 94.44 95 LEU A C 1
ATOM 699 O O . LEU A 1 95 ? 18.821 -0.690 -35.225 1.00 94.44 95 LEU A O 1
ATOM 703 N N . PRO A 1 96 ? 19.586 -2.586 -36.190 1.00 94.19 96 PRO A N 1
ATOM 704 C CA . PRO A 1 96 ? 19.696 -4.040 -36.307 1.00 94.19 96 PRO A CA 1
ATOM 705 C C . PRO A 1 96 ? 20.650 -4.638 -35.254 1.00 94.19 96 PRO A C 1
ATOM 707 O O . PRO A 1 96 ? 21.486 -3.949 -34.671 1.00 94.19 96 PRO A O 1
ATOM 710 N N . THR A 1 97 ? 20.504 -5.929 -34.945 1.00 91.38 97 THR A N 1
ATOM 711 C CA . THR A 1 97 ? 21.226 -6.566 -33.823 1.00 91.38 97 THR A CA 1
ATOM 712 C C . THR A 1 97 ? 22.741 -6.631 -34.028 1.00 91.38 97 THR A C 1
ATOM 714 O O . THR A 1 97 ? 23.484 -6.746 -33.054 1.00 91.38 97 THR A O 1
ATOM 717 N N . ASN A 1 98 ? 23.212 -6.521 -35.268 1.00 89.81 98 ASN A N 1
ATOM 718 C CA . ASN A 1 98 ? 24.619 -6.402 -35.650 1.00 89.81 98 ASN A CA 1
ATOM 719 C C . ASN A 1 98 ? 25.152 -4.958 -35.591 1.00 89.81 98 ASN A C 1
ATOM 721 O O . ASN A 1 98 ? 26.286 -4.727 -36.008 1.00 89.81 98 ASN A O 1
ATOM 725 N N . ALA A 1 99 ? 24.373 -3.993 -35.087 1.00 92.75 99 ALA A N 1
ATOM 726 C CA . ALA A 1 99 ? 24.826 -2.614 -34.997 1.00 92.75 99 ALA A CA 1
ATOM 727 C C . ALA A 1 99 ? 26.119 -2.476 -34.180 1.00 92.75 99 ALA A C 1
ATOM 729 O O . ALA A 1 99 ? 26.269 -3.093 -33.122 1.00 92.75 99 ALA A O 1
ATOM 730 N N . THR A 1 100 ? 27.053 -1.655 -34.662 1.00 89.62 100 THR A N 1
ATOM 731 C CA . THR A 1 100 ? 28.413 -1.552 -34.100 1.00 89.62 100 THR A CA 1
ATOM 732 C C . THR A 1 100 ? 28.489 -0.659 -32.862 1.00 89.62 100 THR A C 1
ATOM 734 O O . THR A 1 100 ? 29.316 -0.895 -31.984 1.00 89.62 100 THR A O 1
ATOM 737 N N . ASN A 1 101 ? 27.612 0.342 -32.749 1.00 92.00 101 ASN A N 1
ATOM 738 C CA . ASN A 1 101 ? 27.515 1.225 -31.588 1.00 92.00 101 ASN A CA 1
ATOM 739 C C . ASN A 1 101 ? 26.088 1.212 -31.025 1.00 92.00 101 ASN A C 1
ATOM 741 O O . ASN A 1 101 ? 25.173 1.779 -31.616 1.00 92.00 101 ASN A O 1
ATOM 745 N N . LYS A 1 102 ? 25.925 0.576 -29.861 1.00 94.75 102 LYS A N 1
ATOM 746 C CA . LYS A 1 102 ? 24.640 0.392 -29.167 1.00 94.75 102 LYS A CA 1
ATOM 747 C C . LYS A 1 102 ? 24.517 1.231 -27.892 1.00 94.75 102 LYS A C 1
ATOM 749 O O . LYS A 1 102 ? 23.725 0.896 -27.024 1.00 94.75 102 LYS A O 1
ATOM 754 N N . LYS A 1 103 ? 25.337 2.275 -27.739 1.00 95.69 103 LYS A N 1
ATOM 755 C CA . LYS A 1 103 ? 25.293 3.121 -26.541 1.00 95.69 103 LYS A CA 1
ATOM 756 C C . LYS A 1 103 ? 23.957 3.858 -26.447 1.00 95.69 103 LYS A C 1
ATOM 758 O O . LYS A 1 103 ? 23.495 4.442 -27.429 1.00 95.69 103 LYS A O 1
ATOM 763 N N . GLU A 1 104 ? 23.404 3.853 -25.247 1.00 97.12 104 GLU A N 1
ATOM 764 C CA . GLU A 1 104 ? 22.135 4.476 -24.888 1.00 97.12 104 GLU A CA 1
ATOM 765 C C . GLU A 1 104 ? 22.369 5.873 -24.304 1.00 97.12 104 GLU A C 1
ATOM 767 O O . GLU A 1 104 ? 23.432 6.158 -23.747 1.00 97.12 104 GLU A O 1
ATOM 772 N N . ILE A 1 105 ? 21.385 6.753 -24.469 1.00 97.75 105 ILE A N 1
ATOM 773 C CA . ILE A 1 105 ? 21.294 8.039 -23.774 1.00 97.75 105 ILE A CA 1
ATOM 774 C C . ILE A 1 105 ? 19.882 8.127 -23.210 1.00 97.75 105 ILE A C 1
ATOM 776 O O . ILE A 1 105 ? 18.918 8.054 -23.971 1.00 97.75 105 ILE A O 1
ATOM 780 N N . TRP A 1 106 ? 19.768 8.293 -21.899 1.00 98.31 106 TRP A N 1
ATOM 781 C CA . TRP A 1 106 ? 18.493 8.331 -21.194 1.00 98.31 106 TRP A CA 1
ATOM 782 C C . TRP A 1 106 ? 18.176 9.744 -20.719 1.00 98.31 106 TRP A C 1
ATOM 784 O O . TRP A 1 106 ? 19.053 10.455 -20.237 1.00 98.31 106 TRP A O 1
ATOM 794 N N . ILE A 1 107 ? 16.920 10.160 -20.878 1.00 98.25 107 ILE A N 1
ATOM 795 C CA . ILE A 1 107 ? 16.442 11.478 -20.448 1.00 98.25 107 ILE A CA 1
ATOM 796 C C . ILE A 1 107 ? 15.061 11.320 -19.817 1.00 98.25 107 ILE A C 1
ATOM 798 O O . ILE A 1 107 ? 14.162 10.737 -20.427 1.00 98.25 107 ILE A O 1
ATOM 802 N N . SER A 1 108 ? 14.877 11.876 -18.620 1.00 98.44 108 SER A N 1
ATOM 803 C CA . SER A 1 108 ? 13.552 12.063 -18.026 1.00 98.44 108 SER A CA 1
ATOM 804 C C . SER A 1 108 ? 12.974 13.412 -18.440 1.00 98.44 108 SER A C 1
ATOM 806 O O . SER A 1 108 ? 13.671 14.425 -18.429 1.00 98.44 108 SER A O 1
ATOM 808 N N . SER A 1 109 ? 11.687 13.447 -18.785 1.00 98.62 109 SER A N 1
ATOM 809 C CA . SER A 1 109 ? 10.981 14.700 -19.059 1.00 98.62 109 SER A CA 1
ATOM 810 C C . SER A 1 109 ? 10.761 15.545 -17.799 1.00 98.62 109 SER A C 1
ATOM 812 O O . SER A 1 109 ? 10.502 16.738 -17.918 1.00 98.62 109 SER A O 1
ATOM 814 N N . ASP A 1 110 ? 10.796 14.927 -16.611 1.00 98.56 110 ASP A N 1
ATOM 815 C CA . ASP A 1 110 ? 10.657 15.598 -15.315 1.00 98.56 110 ASP A CA 1
ATOM 816 C C . ASP A 1 110 ? 11.356 14.785 -14.209 1.00 98.56 110 ASP A C 1
ATOM 818 O O . ASP A 1 110 ? 10.796 13.843 -13.637 1.00 98.56 110 ASP A O 1
ATOM 822 N N . GLU A 1 111 ? 12.593 15.173 -13.891 1.00 98.12 111 GLU A N 1
ATOM 823 C CA . GLU A 1 111 ? 13.403 14.550 -12.836 1.00 98.12 111 GLU A CA 1
ATOM 824 C C . GLU A 1 111 ? 12.857 14.780 -11.421 1.00 98.12 111 GLU A C 1
ATOM 826 O O . GLU A 1 111 ? 13.211 14.046 -10.499 1.00 98.12 111 GLU A O 1
ATOM 831 N N . SER A 1 112 ? 11.952 15.747 -11.232 1.00 98.06 112 SER A N 1
ATOM 832 C CA . SER A 1 112 ? 11.273 15.927 -9.947 1.00 98.06 112 SER A CA 1
ATOM 833 C C . SER A 1 112 ? 10.196 14.869 -9.692 1.00 98.06 112 SER A C 1
ATOM 835 O O . SER A 1 112 ? 9.745 14.741 -8.553 1.00 98.06 112 SER A O 1
ATOM 837 N N . ILE A 1 113 ? 9.771 14.139 -10.733 1.00 98.19 113 ILE A N 1
ATOM 838 C CA . ILE A 1 113 ? 8.824 13.016 -10.665 1.00 98.19 113 ILE A CA 1
ATOM 839 C C . ILE A 1 113 ? 9.589 11.694 -10.672 1.00 98.19 113 ILE A C 1
ATOM 841 O O . ILE A 1 113 ? 9.407 10.888 -9.759 1.00 98.19 113 ILE A O 1
ATOM 845 N N . ALA A 1 114 ? 10.458 11.475 -11.663 1.00 98.50 114 ALA A N 1
ATOM 846 C CA . ALA A 1 114 ? 11.299 10.282 -11.742 1.00 98.50 114 ALA A CA 1
ATOM 847 C C . ALA A 1 114 ? 12.635 10.574 -12.432 1.00 98.50 114 ALA A C 1
ATOM 849 O O . ALA A 1 114 ? 12.677 11.289 -13.434 1.00 98.50 114 ALA A O 1
ATOM 850 N N . THR A 1 115 ? 13.712 9.974 -11.936 1.00 98.50 115 THR A N 1
ATOM 851 C CA . THR A 1 115 ? 15.056 10.050 -12.531 1.00 98.50 115 THR A CA 1
ATOM 852 C C . THR A 1 115 ? 15.388 8.763 -13.279 1.00 98.50 115 THR A C 1
ATOM 854 O O . THR A 1 115 ? 14.771 7.725 -13.046 1.00 98.50 115 THR A O 1
ATOM 857 N N . VAL A 1 116 ? 16.368 8.818 -14.181 1.00 98.50 116 VAL A N 1
ATOM 858 C CA . VAL A 1 116 ? 16.900 7.650 -14.894 1.00 98.50 116 VAL A CA 1
ATOM 859 C C . VAL A 1 116 ? 18.425 7.726 -14.912 1.00 98.50 116 VAL A C 1
ATOM 861 O O . VAL A 1 116 ? 18.974 8.806 -15.116 1.00 98.50 116 VAL A O 1
ATOM 864 N N . ASN A 1 117 ? 19.114 6.615 -14.645 1.00 97.50 117 ASN A N 1
ATOM 865 C CA . ASN A 1 117 ? 20.579 6.565 -14.697 1.00 97.50 117 ASN A CA 1
ATOM 866 C C . ASN A 1 117 ? 21.096 6.120 -16.083 1.00 97.50 117 ASN A C 1
ATOM 868 O O . ASN A 1 117 ? 20.321 5.750 -16.964 1.00 97.50 117 ASN A O 1
ATOM 872 N N . ASP A 1 118 ? 22.420 6.100 -16.257 1.00 95.38 118 ASP A N 1
ATOM 873 C CA . ASP A 1 118 ? 23.072 5.714 -17.521 1.00 95.38 118 ASP A CA 1
ATOM 874 C C . ASP A 1 118 ? 22.844 4.242 -17.929 1.00 95.38 118 ASP A C 1
ATOM 876 O O . ASP A 1 118 ? 23.109 3.873 -19.072 1.00 95.38 118 ASP A O 1
ATOM 880 N N . GLU A 1 119 ? 22.347 3.403 -17.017 1.00 93.94 119 GLU A N 1
ATOM 881 C CA . GLU A 1 119 ? 21.994 1.996 -17.257 1.00 93.94 119 GLU A CA 1
ATOM 882 C C . GLU A 1 119 ? 20.496 1.810 -17.568 1.00 93.94 119 GLU A C 1
ATOM 884 O O . GLU A 1 119 ? 20.043 0.684 -17.768 1.00 93.94 119 GLU A O 1
ATOM 889 N N . GLY A 1 120 ? 19.710 2.893 -17.592 1.00 95.88 120 GLY A N 1
ATOM 890 C CA . GLY A 1 120 ? 18.268 2.857 -17.845 1.00 95.88 120 GLY A CA 1
ATOM 891 C C . GLY A 1 120 ? 17.409 2.503 -16.627 1.00 95.88 120 GLY A C 1
ATOM 892 O O . GLY A 1 120 ? 16.206 2.279 -16.772 1.00 95.88 120 GLY A O 1
ATOM 893 N N . TRP A 1 121 ? 17.988 2.460 -15.423 1.00 97.81 121 TRP A N 1
ATOM 894 C CA . TRP A 1 121 ? 17.232 2.268 -14.185 1.00 97.81 121 TRP A CA 1
ATOM 895 C C . TRP A 1 121 ? 16.453 3.537 -13.832 1.00 97.81 121 TRP A C 1
ATOM 897 O O . TRP A 1 121 ? 17.050 4.589 -13.591 1.00 97.81 121 TRP A O 1
ATOM 907 N N . VAL A 1 122 ? 15.126 3.428 -13.768 1.00 98.62 122 VAL A N 1
ATOM 908 C CA . VAL A 1 122 ? 14.207 4.528 -13.459 1.00 98.62 122 VAL A CA 1
ATOM 909 C C . VAL A 1 122 ? 13.846 4.497 -11.976 1.00 98.62 122 VAL A C 1
ATOM 911 O O . VAL A 1 122 ? 13.415 3.463 -11.475 1.00 98.62 122 VAL A O 1
ATOM 914 N N . SER A 1 123 ? 13.986 5.624 -11.272 1.00 97.88 123 SER A N 1
ATOM 915 C CA . SER A 1 123 ? 13.669 5.753 -9.838 1.00 97.88 123 SER A CA 1
ATOM 916 C C . SER A 1 123 ? 12.560 6.775 -9.594 1.00 97.88 123 SER A C 1
ATOM 918 O O . SER A 1 123 ? 12.615 7.889 -10.112 1.00 97.88 123 SER A O 1
ATOM 920 N N . GLY A 1 124 ? 11.559 6.414 -8.789 1.00 97.88 124 GLY A N 1
ATOM 921 C CA . GLY A 1 124 ? 10.422 7.278 -8.462 1.00 97.88 124 GLY A CA 1
ATOM 922 C C . GLY A 1 124 ? 10.753 8.261 -7.338 1.00 97.88 124 GLY A C 1
ATOM 923 O O . GLY A 1 124 ? 11.141 7.844 -6.248 1.00 97.88 124 GLY A O 1
ATOM 924 N N . ILE A 1 125 ? 10.562 9.558 -7.579 1.00 96.31 125 ILE A N 1
ATOM 925 C CA . ILE A 1 125 ? 10.890 10.641 -6.635 1.00 96.31 125 ILE A CA 1
ATOM 926 C C . ILE A 1 125 ? 9.630 11.246 -6.016 1.00 96.31 125 ILE A C 1
ATOM 928 O O . ILE A 1 125 ? 9.562 11.437 -4.802 1.00 96.31 125 ILE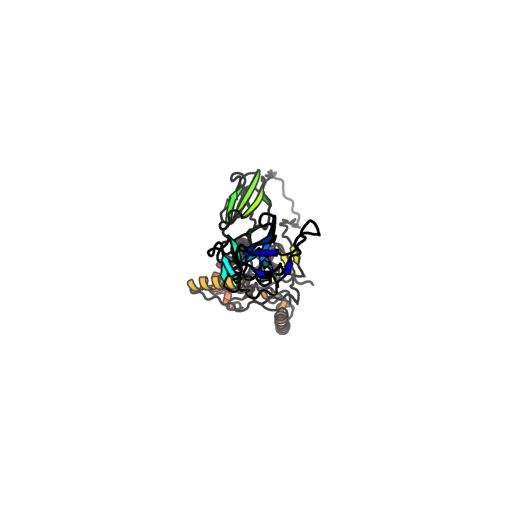 A O 1
ATOM 932 N N . ARG A 1 126 ? 8.617 11.538 -6.835 1.00 95.56 126 ARG A N 1
ATOM 933 C CA . ARG A 1 126 ? 7.381 12.199 -6.401 1.00 95.56 126 ARG A CA 1
ATOM 934 C C . ARG A 1 126 ? 6.195 11.684 -7.193 1.00 95.56 126 ARG A C 1
ATOM 936 O O . ARG A 1 126 ? 6.338 11.365 -8.367 1.00 95.56 126 ARG A O 1
ATOM 943 N N . GLU A 1 127 ? 5.030 11.637 -6.553 1.00 94.19 127 GLU A N 1
ATOM 944 C CA . GLU A 1 127 ? 3.779 11.252 -7.207 1.00 94.19 127 GLU A CA 1
ATOM 945 C C . GLU A 1 127 ? 3.537 12.100 -8.464 1.00 94.19 127 GLU A C 1
ATOM 947 O O . GLU A 1 127 ? 3.627 13.330 -8.424 1.00 94.19 127 GLU A O 1
ATOM 952 N N . GLY A 1 128 ? 3.228 11.440 -9.578 1.00 96.12 128 GLY A N 1
ATOM 953 C CA . GLY A 1 128 ? 3.015 12.103 -10.857 1.00 96.12 128 GLY A CA 1
ATOM 954 C C . GLY A 1 128 ? 3.253 11.185 -12.046 1.00 96.12 128 GLY A C 1
ATOM 955 O O . GLY A 1 128 ? 3.487 9.986 -11.911 1.00 96.12 128 GLY A O 1
ATOM 956 N N . THR A 1 129 ? 3.194 11.759 -13.242 1.00 98.19 129 THR A N 1
ATOM 957 C CA . THR A 1 129 ? 3.495 11.051 -14.488 1.00 98.19 129 THR A CA 1
ATOM 958 C C . THR A 1 129 ? 4.547 11.827 -15.264 1.00 98.19 129 THR A C 1
ATOM 960 O O . THR A 1 129 ? 4.408 13.034 -15.447 1.00 98.19 129 THR A O 1
ATOM 963 N N . CYS A 1 130 ? 5.569 11.135 -15.755 1.00 98.62 130 CYS A N 1
ATOM 964 C CA . CYS A 1 130 ? 6.563 11.687 -16.671 1.00 98.62 130 CYS A CA 1
ATOM 965 C C . CYS A 1 130 ? 6.873 10.686 -17.794 1.00 98.62 130 CYS A C 1
ATOM 967 O O . CYS A 1 130 ? 6.386 9.550 -17.795 1.00 98.62 130 CYS A O 1
ATOM 969 N N . ILE A 1 131 ? 7.649 11.123 -18.783 1.00 98.69 131 ILE A N 1
ATOM 970 C CA . ILE A 1 131 ? 8.130 10.281 -19.875 1.00 98.69 131 ILE A CA 1
ATOM 971 C C . ILE A 1 131 ? 9.640 10.126 -19.738 1.00 98.69 131 ILE A C 1
ATOM 973 O O . ILE A 1 131 ? 10.367 11.116 -19.702 1.00 98.69 131 ILE A O 1
ATOM 977 N N . VAL A 1 132 ? 10.113 8.885 -19.722 1.00 98.75 132 VAL A N 1
ATOM 978 C CA . VAL A 1 132 ? 11.540 8.570 -19.833 1.00 98.75 132 VAL A CA 1
ATOM 979 C C . VAL A 1 132 ? 11.817 8.129 -21.263 1.00 98.75 132 VAL A C 1
ATOM 981 O O . VAL A 1 132 ? 11.143 7.242 -21.778 1.00 98.75 132 VAL A O 1
ATOM 984 N N . THR A 1 133 ? 12.782 8.759 -21.925 1.00 98.56 133 THR A N 1
ATOM 985 C CA . THR A 1 133 ? 13.116 8.489 -23.329 1.00 98.56 133 THR A CA 1
ATOM 986 C C . THR A 1 133 ? 14.539 7.968 -23.442 1.00 98.56 133 THR A C 1
ATOM 988 O O . THR A 1 133 ? 15.456 8.553 -22.865 1.00 98.56 133 THR A O 1
ATOM 991 N N . VAL A 1 134 ? 14.716 6.892 -24.208 1.00 98.50 134 VAL A N 1
ATOM 992 C CA . VAL A 1 134 ? 16.027 6.384 -24.618 1.00 98.50 134 VAL A CA 1
ATOM 993 C C . VAL A 1 134 ? 16.310 6.795 -26.052 1.00 98.50 134 VAL A C 1
ATOM 995 O O . VAL A 1 134 ? 15.489 6.587 -26.942 1.00 98.50 134 VAL A O 1
ATOM 998 N N . TYR A 1 135 ? 17.496 7.343 -26.282 1.00 98.25 135 TYR A N 1
ATOM 999 C CA . TYR A 1 135 ? 18.019 7.698 -27.593 1.00 98.25 135 TYR A CA 1
ATOM 1000 C C . TYR A 1 135 ? 19.194 6.788 -27.947 1.00 98.25 135 TYR A C 1
ATOM 1002 O O . TYR A 1 135 ? 20.012 6.431 -27.093 1.00 98.25 135 TYR A O 1
ATOM 1010 N N . SER A 1 136 ? 19.334 6.459 -29.230 1.00 97.12 136 SER A N 1
ATOM 1011 C CA . SER A 1 136 ? 20.568 5.853 -29.730 1.00 97.12 136 SER A CA 1
ATOM 1012 C C . SER A 1 136 ? 21.660 6.910 -29.847 1.00 97.12 136 SER A C 1
ATOM 1014 O O . SER A 1 136 ? 21.523 7.886 -30.583 1.00 97.12 136 SER A O 1
ATOM 1016 N N . ARG A 1 137 ? 22.813 6.695 -29.206 1.00 93.81 137 ARG A N 1
ATOM 1017 C CA . ARG A 1 137 ?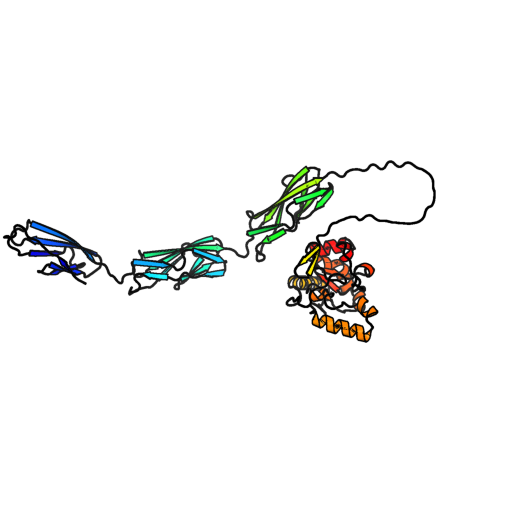 23.964 7.599 -29.363 1.00 93.81 137 ARG A CA 1
ATOM 1018 C C . ARG A 1 137 ? 24.514 7.614 -30.793 1.00 93.81 137 ARG A C 1
ATOM 1020 O O . ARG A 1 137 ? 25.087 8.613 -31.216 1.00 93.81 137 ARG A O 1
ATOM 1027 N N . ALA A 1 138 ? 24.379 6.504 -31.522 1.00 91.38 138 ALA A N 1
ATOM 1028 C CA . ALA A 1 138 ? 24.840 6.381 -32.906 1.00 91.38 138 ALA A CA 1
ATOM 1029 C C . ALA A 1 138 ? 23.889 7.055 -33.909 1.00 91.38 138 ALA A C 1
ATOM 1031 O O . ALA A 1 138 ? 24.301 7.419 -35.010 1.00 91.38 138 ALA A O 1
ATOM 1032 N N . ASN A 1 139 ? 22.618 7.202 -33.534 1.00 92.94 139 ASN A N 1
ATOM 1033 C CA . ASN A 1 139 ? 21.598 7.843 -34.346 1.00 92.94 139 ASN A CA 1
ATOM 1034 C C . ASN A 1 139 ? 20.554 8.523 -33.441 1.00 92.94 139 ASN A C 1
ATOM 1036 O O . ASN A 1 139 ? 19.510 7.926 -33.187 1.00 92.94 139 ASN A O 1
ATOM 1040 N N . PRO A 1 140 ? 20.809 9.754 -32.955 1.00 93.12 140 PRO A N 1
ATOM 1041 C CA . PRO A 1 140 ? 19.930 10.424 -31.989 1.00 93.12 140 PRO A CA 1
ATOM 1042 C C . PRO A 1 140 ? 18.510 10.718 -32.491 1.00 93.12 140 PRO A C 1
ATOM 1044 O O . PRO A 1 140 ? 17.647 11.057 -31.693 1.00 93.12 140 PRO A O 1
ATOM 1047 N N . ALA A 1 141 ? 18.247 10.588 -33.795 1.00 94.62 141 ALA A N 1
ATOM 1048 C CA . ALA A 1 141 ? 16.889 10.650 -34.334 1.00 94.62 141 ALA A CA 1
ATOM 1049 C C . ALA A 1 141 ? 16.057 9.396 -33.994 1.00 94.62 141 ALA A C 1
ATOM 1051 O O . ALA A 1 141 ? 14.833 9.443 -34.053 1.00 94.62 141 ALA A O 1
ATOM 1052 N N . VAL A 1 142 ? 16.708 8.279 -33.651 1.00 97.31 142 VAL A N 1
ATOM 1053 C CA . VAL A 1 142 ? 16.056 7.039 -33.221 1.00 97.31 142 VAL A CA 1
ATOM 1054 C C . VAL A 1 142 ? 15.938 7.057 -31.704 1.00 97.31 142 VAL A C 1
ATOM 1056 O O . VAL A 1 142 ? 16.946 7.018 -30.989 1.00 97.31 142 VAL A O 1
ATOM 1059 N N . HIS A 1 143 ? 14.700 7.083 -31.227 1.00 98.19 143 HIS A N 1
ATOM 1060 C CA . HIS A 1 143 ? 14.381 7.074 -29.811 1.00 98.19 143 HIS A CA 1
ATOM 1061 C C . HIS A 1 143 ? 13.096 6.296 -29.541 1.00 98.19 143 HIS A C 1
ATOM 1063 O O . HIS A 1 143 ? 12.260 6.141 -30.426 1.00 98.19 143 HIS A O 1
ATOM 1069 N N . GLU A 1 144 ? 12.938 5.842 -28.305 1.00 98.56 144 GLU A N 1
ATOM 1070 C CA . GLU A 1 144 ? 11.706 5.240 -27.802 1.00 98.56 144 GLU A CA 1
ATOM 1071 C C . GLU A 1 144 ? 11.415 5.751 -26.395 1.00 98.56 144 GLU A C 1
ATOM 1073 O O . GLU A 1 144 ? 12.324 6.141 -25.657 1.00 98.56 144 GLU A O 1
ATOM 1078 N N . SER A 1 145 ? 10.139 5.756 -26.025 1.00 98.25 145 SER A N 1
ATOM 1079 C CA . SER A 1 145 ? 9.676 6.376 -24.786 1.00 98.25 145 SER A CA 1
ATOM 1080 C C . SER A 1 145 ? 8.927 5.392 -23.893 1.00 98.25 145 SER A C 1
ATOM 1082 O O . SER A 1 145 ? 8.195 4.517 -24.352 1.00 98.25 145 SER A O 1
ATOM 1084 N N . ILE A 1 146 ? 9.090 5.581 -22.587 1.00 98.75 146 ILE A N 1
ATOM 1085 C CA . ILE A 1 146 ? 8.414 4.845 -21.527 1.00 98.75 146 ILE A CA 1
ATOM 1086 C C . ILE A 1 146 ? 7.549 5.831 -20.753 1.00 98.75 146 ILE A C 1
ATOM 1088 O O . ILE A 1 146 ? 8.046 6.833 -20.232 1.00 98.75 146 ILE A O 1
ATOM 1092 N N . LYS A 1 147 ? 6.255 5.533 -20.636 1.00 98.75 147 LYS A N 1
ATOM 1093 C CA . LYS A 1 147 ? 5.363 6.258 -19.733 1.00 98.75 147 LYS A CA 1
ATOM 1094 C C . LYS A 1 147 ? 5.593 5.789 -18.298 1.00 98.75 147 LYS A C 1
ATOM 1096 O O . LYS A 1 147 ? 5.351 4.625 -17.984 1.00 98.75 147 LYS A O 1
ATOM 1101 N N . VAL A 1 148 ? 6.029 6.692 -17.427 1.00 98.69 148 VAL A N 1
ATOM 1102 C CA . VAL A 1 148 ? 6.310 6.392 -16.019 1.00 98.69 148 VAL A CA 1
ATOM 1103 C C . VAL A 1 148 ? 5.225 7.013 -15.153 1.00 98.69 148 VAL A C 1
ATOM 1105 O O . VAL A 1 148 ? 5.029 8.226 -15.170 1.00 98.69 148 VAL A O 1
ATOM 1108 N N . ASN A 1 149 ? 4.518 6.179 -14.394 1.00 98.06 149 ASN A N 1
ATOM 1109 C CA . ASN A 1 149 ? 3.559 6.609 -13.385 1.00 98.06 149 ASN A CA 1
ATOM 1110 C C . ASN A 1 149 ? 4.135 6.352 -11.989 1.00 98.06 149 ASN A C 1
ATOM 1112 O O . ASN A 1 149 ? 4.291 5.200 -11.583 1.00 98.06 149 ASN A O 1
ATOM 1116 N N . VAL A 1 150 ? 4.450 7.414 -11.254 1.00 97.62 150 VAL A N 1
ATOM 1117 C CA . VAL A 1 150 ? 4.940 7.314 -9.880 1.00 97.62 150 VAL A CA 1
ATOM 1118 C C . VAL A 1 150 ? 3.762 7.443 -8.924 1.00 97.62 150 VAL A C 1
ATOM 1120 O O . VAL A 1 150 ? 3.063 8.456 -8.917 1.00 97.62 150 VAL A O 1
ATOM 1123 N N . THR A 1 151 ? 3.538 6.416 -8.109 1.00 93.38 151 THR A N 1
ATOM 1124 C CA . THR A 1 151 ? 2.451 6.367 -7.122 1.00 93.38 151 THR A CA 1
ATOM 1125 C C . THR A 1 151 ? 2.980 6.609 -5.715 1.00 93.38 151 THR A C 1
ATOM 1127 O O . THR A 1 151 ? 4.049 6.110 -5.369 1.00 93.38 151 THR A O 1
ATOM 1130 N N . ASP A 1 152 ? 2.218 7.297 -4.868 1.00 90.62 152 ASP A N 1
ATOM 1131 C CA . ASP A 1 152 ? 2.532 7.391 -3.441 1.00 90.62 152 ASP A CA 1
ATOM 1132 C C . ASP A 1 152 ? 1.888 6.217 -2.669 1.00 90.62 152 ASP A C 1
ATOM 1134 O O . ASP A 1 152 ? 0.666 6.204 -2.492 1.00 90.62 152 ASP A O 1
ATOM 1138 N N . PRO A 1 153 ? 2.666 5.223 -2.190 1.00 85.44 153 PRO A N 1
ATOM 1139 C CA . PRO A 1 153 ? 2.123 4.099 -1.424 1.00 85.44 153 PRO A CA 1
ATOM 1140 C C . PRO A 1 153 ? 1.600 4.511 -0.038 1.00 85.44 153 PRO A C 1
ATOM 1142 O O . PRO A 1 153 ? 0.927 3.718 0.619 1.00 85.44 153 PRO A O 1
ATOM 1145 N N . ASN A 1 154 ? 1.902 5.727 0.416 1.00 87.56 154 ASN A N 1
ATOM 1146 C CA . ASN A 1 154 ? 1.512 6.267 1.715 1.00 87.56 154 ASN A CA 1
ATOM 1147 C C . ASN A 1 154 ? 0.342 7.259 1.613 1.00 87.56 154 ASN A C 1
ATOM 1149 O O . ASN A 1 154 ? -0.050 7.869 2.616 1.00 87.56 154 ASN A O 1
ATOM 1153 N N . LYS A 1 155 ? -0.236 7.419 0.420 1.00 88.56 155 LYS A N 1
ATOM 1154 C CA . LYS A 1 155 ? -1.401 8.268 0.181 1.00 88.56 155 LYS A CA 1
ATOM 1155 C C . LYS A 1 155 ? -2.677 7.441 0.184 1.00 88.56 155 LYS A C 1
ATOM 1157 O O . LYS A 1 155 ? -2.751 6.388 -0.444 1.00 88.56 155 LYS A O 1
ATOM 1162 N N . VAL A 1 156 ? -3.707 7.946 0.860 1.00 92.25 156 VAL A N 1
ATOM 1163 C CA . VAL A 1 156 ? -5.032 7.316 0.872 1.00 92.25 156 VAL A CA 1
ATOM 1164 C C . VAL A 1 156 ? -5.610 7.280 -0.545 1.00 92.25 156 VAL A C 1
ATOM 1166 O O . VAL A 1 156 ? -5.713 8.311 -1.214 1.00 92.25 156 VAL A O 1
ATOM 1169 N N . SER A 1 157 ? -6.020 6.093 -0.983 1.00 92.31 157 SER A N 1
ATOM 1170 C CA . SER A 1 157 ? -6.635 5.827 -2.286 1.00 92.31 157 SER A CA 1
ATOM 1171 C C . SER A 1 157 ? -8.045 5.243 -2.185 1.00 92.31 157 SER A C 1
ATOM 1173 O O . SER A 1 157 ? -8.803 5.330 -3.149 1.00 92.31 157 SER A O 1
ATOM 1175 N N . ALA A 1 158 ? -8.431 4.689 -1.032 1.00 92.00 158 ALA A N 1
ATOM 1176 C CA . ALA A 1 158 ? -9.780 4.179 -0.802 1.00 92.00 158 ALA A CA 1
ATOM 1177 C C . ALA A 1 158 ? -10.204 4.314 0.666 1.00 92.00 158 ALA A C 1
ATOM 1179 O O . ALA A 1 158 ? -9.377 4.280 1.577 1.00 92.00 158 ALA A O 1
ATOM 1180 N N . ILE A 1 159 ? -11.515 4.418 0.885 1.00 94.12 159 ILE A N 1
ATOM 1181 C CA . ILE A 1 159 ? -12.146 4.342 2.203 1.00 94.12 159 ILE A CA 1
ATOM 1182 C C . ILE A 1 159 ? -13.051 3.116 2.217 1.00 94.12 159 ILE A C 1
ATOM 1184 O O . ILE A 1 159 ? -13.889 2.951 1.333 1.00 94.12 159 ILE A O 1
ATOM 1188 N N . LYS A 1 160 ? -12.901 2.265 3.233 1.00 84.06 160 LYS A N 1
ATOM 1189 C CA . LYS A 1 160 ? -13.834 1.174 3.514 1.00 84.06 160 LYS A CA 1
ATOM 1190 C C . LYS A 1 160 ? -14.586 1.474 4.801 1.00 84.06 160 LYS A C 1
ATOM 1192 O O . LYS A 1 160 ? -13.964 1.736 5.826 1.00 84.06 160 LYS A O 1
ATOM 1197 N N . LEU A 1 161 ? -15.909 1.379 4.744 1.00 80.25 161 LEU A N 1
ATOM 1198 C CA . LEU A 1 161 ? -16.778 1.515 5.906 1.00 80.25 161 LEU A CA 1
ATOM 1199 C C . LEU A 1 161 ? -17.190 0.147 6.451 1.00 80.25 161 LEU A C 1
ATOM 1201 O O . LEU A 1 161 ? -17.370 -0.804 5.686 1.00 80.25 161 LEU A O 1
ATOM 1205 N N . SER A 1 162 ? -17.360 0.053 7.770 1.00 68.00 162 SER A N 1
ATOM 1206 C CA . SER A 1 162 ? -17.956 -1.129 8.416 1.00 68.00 162 SER A CA 1
ATOM 1207 C C . SER A 1 162 ? -19.433 -1.322 8.044 1.00 68.00 162 SER A C 1
ATOM 1209 O O . SER A 1 162 ? -19.898 -2.454 7.947 1.00 68.00 162 SER A O 1
ATOM 1211 N N . LYS A 1 163 ? -20.144 -0.222 7.766 1.00 72.88 163 LYS A N 1
ATOM 1212 C CA . LYS A 1 163 ? -21.504 -0.178 7.213 1.00 72.88 163 LYS A CA 1
ATOM 1213 C C . LYS A 1 163 ? -21.711 1.058 6.341 1.00 72.88 163 LYS A C 1
ATOM 1215 O O . LYS A 1 163 ? -21.117 2.106 6.593 1.00 72.88 163 LYS A O 1
ATOM 1220 N N . TYR A 1 164 ? -22.580 0.921 5.347 1.00 86.31 164 TYR A N 1
ATOM 1221 C CA . TYR A 1 164 ? -22.938 1.981 4.396 1.00 86.31 164 TYR A CA 1
ATOM 1222 C C . TYR A 1 164 ? -24.366 2.494 4.603 1.00 86.31 164 TYR A C 1
ATOM 1224 O O . TYR A 1 164 ? -24.802 3.404 3.908 1.00 86.31 164 TYR A O 1
ATOM 1232 N N . GLU A 1 165 ? -25.084 1.942 5.580 1.00 82.56 165 GLU A N 1
ATOM 1233 C CA . GLU A 1 165 ? -26.432 2.360 5.951 1.00 82.56 165 GLU A CA 1
ATOM 1234 C C . GLU A 1 165 ? -26.605 2.249 7.473 1.00 82.56 165 GLU A C 1
ATOM 1236 O O . GLU A 1 165 ? -25.994 1.379 8.101 1.00 82.56 165 GLU A O 1
ATOM 1241 N N . MET A 1 166 ? -27.421 3.118 8.072 1.00 78.25 166 MET A N 1
ATOM 1242 C CA . MET A 1 166 ? -27.780 3.067 9.492 1.00 78.25 166 MET A CA 1
ATOM 1243 C C . MET A 1 166 ? -29.213 3.546 9.740 1.00 78.25 166 MET A C 1
ATOM 1245 O O . MET A 1 166 ? -29.689 4.497 9.119 1.00 78.25 166 MET A O 1
ATOM 1249 N N . ASN A 1 167 ? -29.887 2.890 10.688 1.00 80.06 167 ASN A N 1
ATOM 1250 C CA . ASN A 1 167 ? -31.208 3.276 11.176 1.00 80.06 167 ASN A CA 1
ATOM 1251 C C . ASN A 1 167 ? -31.070 3.745 12.628 1.00 80.06 167 ASN A C 1
ATOM 1253 O O . ASN A 1 167 ? -30.753 2.944 13.505 1.00 80.06 167 ASN A O 1
ATOM 1257 N N . ILE A 1 168 ? -31.311 5.028 12.886 1.00 76.50 168 ILE A N 1
ATOM 1258 C CA . ILE A 1 168 ? -31.090 5.654 14.195 1.00 76.50 168 ILE A CA 1
ATOM 1259 C C . ILE A 1 168 ? -32.433 6.106 14.763 1.00 76.50 168 ILE A C 1
ATOM 1261 O O . ILE A 1 168 ? -33.219 6.742 14.073 1.00 76.50 168 ILE A O 1
ATOM 1265 N N . LEU A 1 169 ? -32.727 5.825 16.029 1.00 74.06 169 LEU A N 1
ATOM 1266 C CA . LEU A 1 169 ? -33.870 6.465 16.689 1.00 74.06 169 LEU A CA 1
ATOM 1267 C C . LEU A 1 169 ? -33.531 7.922 17.028 1.00 74.06 169 LEU A C 1
ATOM 1269 O O . LEU A 1 169 ? -32.397 8.220 17.395 1.00 74.06 169 LEU A O 1
ATOM 1273 N N . VAL A 1 170 ? -34.510 8.828 16.954 1.00 74.69 170 VAL A N 1
ATOM 1274 C CA . VAL A 1 170 ? -34.324 10.219 17.413 1.00 74.69 170 VAL A CA 1
ATOM 1275 C C . VAL A 1 170 ? -33.746 10.240 18.835 1.00 74.69 170 VAL A C 1
ATOM 1277 O O . VAL A 1 170 ? -34.305 9.622 19.742 1.00 74.69 170 VAL A O 1
ATOM 1280 N N . GLY A 1 171 ? -32.644 10.971 19.021 1.00 68.69 171 GLY A N 1
ATOM 1281 C CA . GLY A 1 171 ? -31.911 11.098 20.284 1.00 68.69 171 GLY A CA 1
ATOM 1282 C C . GLY A 1 171 ? -30.808 10.057 20.505 1.00 68.69 171 GLY A C 1
ATOM 1283 O O . GLY A 1 171 ? -30.020 10.222 21.435 1.00 68.69 171 GLY A O 1
ATOM 1284 N N . ASN A 1 172 ? -30.715 9.027 19.660 1.00 70.94 172 ASN A N 1
ATOM 1285 C CA . ASN A 1 172 ? -29.636 8.041 19.703 1.00 70.94 172 ASN A CA 1
ATOM 1286 C C . ASN A 1 172 ? -28.514 8.406 18.722 1.00 70.94 172 ASN A C 1
ATOM 1288 O O . ASN A 1 172 ? -28.658 9.299 17.881 1.00 70.94 172 ASN A O 1
ATOM 1292 N N . LEU A 1 173 ? -27.403 7.679 18.825 1.00 79.56 173 LEU A N 1
ATOM 1293 C CA . LEU A 1 173 ? -26.304 7.745 17.874 1.00 79.56 173 LEU A CA 1
ATOM 1294 C C . LEU A 1 173 ? -25.968 6.366 17.320 1.00 79.56 173 LEU A C 1
ATOM 1296 O O . LEU A 1 173 ? -26.315 5.348 17.919 1.00 79.56 173 LEU A O 1
ATOM 1300 N N . ASP A 1 174 ? -25.271 6.364 16.196 1.00 66.50 174 ASP A N 1
ATOM 1301 C CA . ASP A 1 174 ? -24.645 5.192 15.609 1.00 66.50 174 ASP A CA 1
ATOM 1302 C C . ASP A 1 174 ? -23.310 5.591 14.944 1.00 66.50 174 ASP A C 1
ATOM 1304 O O . ASP A 1 174 ? -23.084 6.764 14.650 1.00 66.50 174 ASP A O 1
ATOM 1308 N N . ILE A 1 175 ? -22.406 4.641 14.712 1.00 70.25 175 ILE A N 1
ATOM 1309 C CA . ILE A 1 175 ? -21.093 4.892 14.095 1.00 70.25 175 ILE A CA 1
ATOM 1310 C C . ILE A 1 175 ? -20.750 3.821 13.063 1.00 70.25 175 ILE A C 1
ATOM 1312 O O . ILE A 1 175 ? -20.989 2.635 13.283 1.00 70.25 175 ILE A O 1
ATOM 1316 N N . SER A 1 176 ? -20.170 4.229 11.931 1.00 67.62 176 SER A N 1
ATOM 1317 C CA . SER A 1 176 ? -19.512 3.318 10.990 1.00 67.62 176 SER A CA 1
ATOM 1318 C C . SER A 1 176 ? -18.003 3.495 11.083 1.00 67.62 176 SER A C 1
ATOM 1320 O O . SER A 1 176 ? -17.494 4.579 10.816 1.00 67.62 176 SER A O 1
ATOM 1322 N N . TYR A 1 177 ? -17.279 2.432 11.431 1.00 68.81 177 TYR A N 1
ATOM 1323 C CA . TYR A 1 177 ? -15.821 2.465 11.463 1.00 68.81 177 TYR A CA 1
ATOM 1324 C C . TYR A 1 177 ? -15.237 2.639 10.063 1.00 68.81 177 TYR A C 1
ATOM 1326 O O . TYR A 1 177 ? -15.634 1.953 9.113 1.00 68.81 177 TYR A O 1
ATOM 1334 N N . VAL A 1 178 ? -14.259 3.533 9.971 1.00 79.12 178 VAL A N 1
ATOM 1335 C CA . VAL A 1 178 ? -13.552 3.892 8.747 1.00 79.12 178 VAL A CA 1
ATOM 1336 C C . VAL A 1 178 ? -12.221 3.156 8.697 1.00 79.12 178 VAL A C 1
ATOM 1338 O O . VAL A 1 178 ? -11.454 3.123 9.653 1.00 79.12 178 VAL A O 1
ATOM 1341 N N . THR A 1 179 ? -11.924 2.546 7.556 1.00 83.81 179 THR A N 1
ATOM 1342 C CA . THR A 1 179 ? -10.591 2.043 7.227 1.00 83.81 179 THR A CA 1
ATOM 1343 C C . THR A 1 179 ? -10.072 2.813 6.022 1.00 83.81 179 THR A C 1
ATOM 1345 O O . THR A 1 179 ? -10.560 2.625 4.905 1.00 83.81 179 THR A O 1
ATOM 1348 N N . MET A 1 180 ? -9.068 3.658 6.250 1.00 88.06 180 MET A N 1
ATOM 1349 C CA . MET A 1 180 ? -8.300 4.301 5.186 1.00 88.06 180 MET A CA 1
ATOM 1350 C C . MET A 1 180 ? -7.352 3.276 4.558 1.00 88.06 180 MET A C 1
ATOM 1352 O O . MET A 1 180 ? -6.654 2.543 5.262 1.00 88.06 180 MET A O 1
ATOM 1356 N N . LEU A 1 181 ? -7.349 3.198 3.230 1.00 83.25 181 LEU A N 1
ATOM 1357 C CA . LEU A 1 181 ? -6.496 2.301 2.460 1.00 83.25 181 LEU A CA 1
ATOM 1358 C C . LEU A 1 181 ? -5.609 3.103 1.500 1.00 83.25 181 LEU A C 1
ATOM 1360 O O . LEU A 1 181 ? -6.069 4.116 0.973 1.00 83.25 181 LEU A O 1
ATOM 1364 N N . PRO A 1 182 ? -4.372 2.645 1.235 1.00 87.12 182 PRO A N 1
ATOM 1365 C CA . PRO A 1 182 ? -3.747 1.432 1.775 1.00 87.12 182 PRO A CA 1
ATOM 1366 C C . PRO A 1 182 ? -3.386 1.569 3.267 1.00 87.12 182 PRO A C 1
ATOM 1368 O O . PRO A 1 182 ? -3.320 2.671 3.795 1.00 87.12 182 PRO A O 1
ATOM 1371 N N . LYS A 1 183 ? -3.131 0.448 3.964 1.00 76.88 183 LYS A N 1
ATOM 1372 C CA . LYS A 1 183 ? -2.735 0.456 5.395 1.00 76.88 183 LYS A CA 1
ATOM 1373 C C . LYS A 1 183 ? -1.420 1.194 5.668 1.00 76.88 183 LYS A C 1
ATOM 1375 O O . LYS A 1 183 ? -1.145 1.553 6.804 1.00 76.88 183 LYS A O 1
ATOM 1380 N N . THR A 1 184 ? -0.605 1.365 4.635 1.00 78.06 184 THR A N 1
ATOM 1381 C CA . THR A 1 184 ? 0.634 2.147 4.648 1.00 78.06 184 THR A CA 1
ATOM 1382 C C . THR A 1 184 ? 0.379 3.652 4.629 1.00 78.06 184 THR A C 1
ATOM 1384 O O . THR A 1 184 ? 1.326 4.419 4.775 1.00 78.06 184 THR A O 1
ATOM 1387 N N . ALA A 1 185 ? -0.872 4.098 4.461 1.00 84.25 185 ALA A N 1
ATOM 1388 C CA . ALA A 1 185 ? -1.193 5.512 4.461 1.00 84.25 185 ALA A CA 1
ATOM 1389 C C . ALA A 1 185 ? -0.796 6.177 5.786 1.00 84.25 185 ALA A C 1
ATOM 1391 O O . ALA A 1 185 ? -1.179 5.717 6.859 1.00 84.25 185 ALA A O 1
ATOM 1392 N N . LEU A 1 186 ? -0.030 7.268 5.704 1.00 79.19 186 LEU A N 1
ATOM 1393 C CA . LEU A 1 186 ? 0.507 7.942 6.892 1.00 79.19 186 LEU A CA 1
ATOM 1394 C C . LEU A 1 186 ? -0.465 8.975 7.469 1.00 79.19 186 LEU A C 1
ATOM 1396 O O . LEU A 1 186 ? -0.542 9.140 8.684 1.00 79.19 186 LEU A O 1
ATOM 1400 N N . ASN A 1 187 ? -1.216 9.665 6.607 1.00 81.75 187 ASN A N 1
ATOM 1401 C CA . ASN A 1 187 ? -2.234 10.626 7.021 1.00 81.75 187 ASN A CA 1
ATOM 1402 C C . ASN A 1 187 ? -3.629 10.049 6.766 1.00 81.75 187 ASN A C 1
ATOM 1404 O O . ASN A 1 187 ? -4.102 10.005 5.630 1.00 81.75 187 ASN A O 1
ATOM 1408 N N . VAL A 1 188 ? -4.268 9.615 7.849 1.00 85.25 188 VAL A N 1
ATOM 1409 C CA . VAL A 1 188 ? -5.581 8.957 7.846 1.00 85.25 188 VAL A CA 1
ATOM 1410 C C . VAL A 1 188 ? -6.684 9.836 8.440 1.00 85.25 188 VAL A C 1
ATOM 1412 O O . VAL A 1 188 ? -7.730 9.324 8.820 1.00 85.25 188 VAL A O 1
ATOM 1415 N N . GLU A 1 189 ? -6.468 11.152 8.535 1.00 88.00 189 GLU A N 1
ATOM 1416 C CA . GLU A 1 189 ? -7.466 12.064 9.099 1.00 88.00 189 GLU A CA 1
ATOM 1417 C C . GLU A 1 189 ? -8.781 12.063 8.299 1.00 88.00 189 GLU A C 1
ATOM 1419 O O . GLU A 1 189 ? -8.799 12.144 7.063 1.00 88.00 189 GLU A O 1
ATOM 1424 N N . GLU A 1 190 ? -9.886 12.021 9.040 1.00 91.12 190 GLU A N 1
ATOM 1425 C CA . GLU A 1 190 ? -11.255 11.960 8.535 1.00 91.12 190 GLU A CA 1
ATOM 1426 C C . GLU A 1 190 ? -11.918 13.340 8.567 1.00 91.12 190 GLU A C 1
ATOM 1428 O O . GLU A 1 190 ? -11.808 14.086 9.542 1.00 91.12 190 GLU A O 1
ATOM 1433 N N . VAL A 1 191 ? -12.651 13.671 7.505 1.00 93.81 191 VAL A N 1
ATOM 1434 C CA . VAL A 1 191 ? -13.523 14.846 7.447 1.00 93.81 191 VAL A CA 1
ATOM 1435 C C . VAL A 1 191 ? -14.954 14.373 7.248 1.00 93.81 191 VAL A C 1
ATOM 1437 O O . VAL A 1 191 ? -15.288 13.811 6.205 1.00 93.81 191 VAL A O 1
ATOM 1440 N N . TRP A 1 192 ? -15.793 14.620 8.250 1.00 96.19 192 TRP A N 1
ATOM 1441 C CA . TRP A 1 192 ? -17.187 14.197 8.268 1.00 96.19 192 TRP A CA 1
ATOM 1442 C C . TRP A 1 192 ? -18.132 15.341 7.914 1.00 96.19 192 TRP A C 1
ATOM 1444 O O . TRP A 1 192 ? -17.954 16.477 8.355 1.00 96.19 192 TRP A O 1
ATOM 1454 N N . THR A 1 193 ? -19.161 15.040 7.126 1.00 96.19 193 THR A N 1
ATOM 1455 C CA . THR A 1 193 ? -20.222 15.996 6.783 1.00 96.19 193 THR A CA 1
ATOM 1456 C C . THR A 1 193 ? -21.580 15.309 6.765 1.00 96.19 193 THR A C 1
ATOM 1458 O O . THR A 1 193 ? -21.683 14.134 6.424 1.00 96.19 193 THR A O 1
ATOM 1461 N N . SER A 1 194 ? -22.631 16.049 7.116 1.00 97.12 194 SER A N 1
ATOM 1462 C CA . SER A 1 194 ? -24.016 15.618 6.923 1.00 97.12 194 SER A CA 1
ATOM 1463 C C . SER A 1 194 ? -24.660 16.474 5.844 1.00 97.12 194 SER A C 1
ATOM 1465 O O . SER A 1 194 ? -24.585 17.702 5.889 1.00 97.12 194 SER A O 1
ATOM 1467 N N . SER A 1 195 ? -25.321 15.824 4.890 1.00 98.06 195 SER A N 1
ATOM 1468 C CA . SER A 1 195 ? -26.132 16.495 3.867 1.00 98.06 195 SER A CA 1
ATOM 1469 C C . SER A 1 195 ? -27.366 17.194 4.447 1.00 98.06 195 SER A C 1
ATOM 1471 O O . SER A 1 195 ? -27.881 18.121 3.827 1.00 98.06 195 SER A O 1
ATOM 1473 N N . ASN A 1 196 ? -27.836 16.781 5.632 1.00 96.69 196 ASN A N 1
ATOM 1474 C CA . ASN A 1 196 ? -28.912 17.459 6.350 1.00 96.69 196 ASN A CA 1
ATOM 1475 C C . ASN A 1 196 ? -28.752 17.311 7.880 1.00 96.69 196 ASN A C 1
ATOM 1477 O O . ASN A 1 196 ? -29.312 16.379 8.471 1.00 96.69 196 ASN A O 1
ATOM 1481 N N . PRO A 1 197 ? -28.038 18.250 8.534 1.00 95.88 197 PRO A N 1
ATOM 1482 C CA . PRO A 1 197 ? -27.847 18.273 9.986 1.00 95.88 197 PRO A CA 1
ATOM 1483 C C . PRO A 1 197 ? -29.138 18.343 10.814 1.00 95.88 197 PRO A C 1
ATOM 1485 O O . PRO A 1 197 ? -29.118 17.985 11.987 1.00 95.88 197 PRO A O 1
ATOM 1488 N N . ALA A 1 198 ? -30.261 18.787 10.234 1.00 95.56 198 ALA A N 1
ATOM 1489 C CA . ALA A 1 198 ? -31.544 18.795 10.938 1.00 95.56 198 ALA A CA 1
ATOM 1490 C C . ALA A 1 198 ? -32.134 17.381 11.101 1.00 95.56 198 ALA A C 1
ATOM 1492 O O . ALA A 1 198 ? -32.896 17.148 12.038 1.00 95.56 198 ALA A O 1
ATOM 1493 N N . ILE A 1 199 ? -31.785 16.442 10.213 1.00 92.31 199 ILE A N 1
ATOM 1494 C CA . ILE A 1 199 ? -32.185 15.027 10.296 1.00 92.31 199 ILE A CA 1
ATOM 1495 C C . ILE A 1 199 ? -31.164 14.253 11.121 1.00 92.31 199 ILE A C 1
ATOM 1497 O O . ILE A 1 199 ? -31.538 13.628 12.109 1.00 92.31 199 ILE A O 1
ATOM 1501 N N . ALA A 1 200 ? -29.882 14.336 10.761 1.00 93.06 200 ALA A N 1
ATOM 1502 C CA . ALA A 1 200 ? -28.805 13.730 11.532 1.00 93.06 200 ALA A CA 1
ATOM 1503 C C . ALA A 1 200 ? -27.526 14.568 11.474 1.00 93.06 200 ALA A C 1
ATOM 1505 O O . ALA A 1 200 ? -27.144 15.047 10.404 1.00 93.06 200 ALA A O 1
ATOM 1506 N N . THR A 1 201 ? -26.845 14.722 12.607 1.00 87.25 201 THR A N 1
ATOM 1507 C CA . THR A 1 201 ? -25.534 15.383 12.695 1.00 87.25 201 THR A CA 1
ATOM 1508 C C . THR A 1 201 ? -24.421 14.344 12.769 1.00 87.25 201 THR A C 1
ATOM 1510 O O . THR A 1 201 ? -24.670 13.188 13.091 1.00 87.25 201 THR A O 1
ATOM 1513 N N . VAL A 1 202 ? -23.187 14.742 12.465 1.00 91.19 202 VAL A N 1
ATOM 1514 C CA . VAL A 1 202 ? -21.999 13.901 12.641 1.00 91.19 202 VAL A CA 1
ATOM 1515 C C . VAL A 1 202 ? -20.899 14.730 13.291 1.00 91.19 202 VAL A C 1
ATOM 1517 O O . VAL A 1 202 ? -20.738 15.906 12.955 1.00 91.19 202 VAL A O 1
ATOM 1520 N N . ASP A 1 203 ? -20.187 14.155 14.255 1.00 74.12 203 ASP A N 1
ATOM 1521 C CA . ASP A 1 203 ? -19.057 14.819 14.903 1.00 74.12 203 ASP A CA 1
ATOM 1522 C C . ASP A 1 203 ? -17.716 14.507 14.213 1.00 74.12 203 ASP A C 1
ATOM 1524 O O . ASP A 1 203 ? -17.639 13.796 13.212 1.00 74.12 203 ASP A O 1
ATOM 1528 N N . LYS A 1 204 ? -16.621 15.056 14.749 1.00 75.62 204 LYS A N 1
ATOM 1529 C CA . LYS A 1 204 ? -15.273 14.853 14.193 1.00 75.62 204 LYS A CA 1
ATOM 1530 C C . LYS A 1 204 ? -14.722 13.430 14.369 1.00 75.62 204 LYS A C 1
ATOM 1532 O O . LYS A 1 204 ? -13.655 13.146 13.838 1.00 75.62 204 LYS A O 1
ATOM 1537 N N . TRP A 1 205 ? -15.392 12.586 15.150 1.00 68.12 205 TRP A N 1
ATOM 1538 C CA . TRP A 1 205 ? -15.010 11.201 15.421 1.00 68.12 205 TRP A CA 1
ATOM 1539 C C . TRP A 1 205 ? -15.889 10.199 14.655 1.00 68.12 205 TRP A C 1
ATOM 1541 O O . TRP A 1 205 ? -15.722 8.996 14.832 1.00 68.12 205 TRP A O 1
ATOM 1551 N N . GLY A 1 206 ? -16.814 10.681 13.815 1.00 69.25 206 GLY A N 1
ATOM 1552 C CA . GLY A 1 206 ? -17.698 9.846 13.004 1.00 69.25 206 GLY A CA 1
ATOM 1553 C C . GLY A 1 206 ? -18.954 9.357 13.723 1.00 69.25 206 GLY A C 1
ATOM 1554 O O . GLY A 1 206 ? -19.689 8.547 13.157 1.00 69.25 206 GLY A O 1
ATOM 1555 N N . ASN A 1 207 ? -19.242 9.849 14.935 1.00 70.56 207 ASN A N 1
ATOM 1556 C CA . ASN A 1 207 ? -20.502 9.528 15.605 1.00 70.56 207 ASN A CA 1
ATOM 1557 C C . ASN A 1 207 ? -21.641 10.279 14.917 1.00 70.56 207 ASN A C 1
ATOM 1559 O O . ASN A 1 207 ? -21.614 11.510 14.839 1.00 70.56 207 ASN A O 1
ATOM 1563 N N . VAL A 1 208 ? -22.646 9.547 14.438 1.00 79.44 208 VAL A N 1
ATOM 1564 C CA . VAL A 1 208 ? -23.826 10.092 13.763 1.00 79.44 208 VAL A CA 1
ATOM 1565 C C . VAL A 1 208 ? -24.999 10.120 14.733 1.00 79.44 208 VAL A C 1
ATOM 1567 O O . VAL A 1 208 ? -25.390 9.081 15.249 1.00 79.44 208 VAL A O 1
ATOM 1570 N N . TYR A 1 209 ? -25.590 11.289 14.963 1.00 83.75 209 TYR A N 1
ATOM 1571 C CA . TYR A 1 209 ? -26.691 11.492 15.908 1.00 83.75 209 TYR A CA 1
ATOM 1572 C C . TYR A 1 209 ? -28.008 11.709 15.167 1.00 83.75 209 TYR A C 1
ATOM 1574 O O . TYR A 1 209 ? -28.097 12.594 14.317 1.00 83.75 209 TYR A O 1
ATOM 1582 N N . GLY A 1 210 ? -29.052 10.959 15.521 1.00 87.31 210 GLY A N 1
ATOM 1583 C CA . GLY A 1 210 ? -30.396 11.152 14.975 1.00 87.31 210 GLY A CA 1
ATOM 1584 C C . GLY A 1 210 ? -31.099 12.344 15.627 1.00 87.31 210 GLY A C 1
ATOM 1585 O O . GLY A 1 210 ? -31.447 12.283 16.805 1.00 87.31 210 GLY A O 1
ATOM 1586 N N . ALA A 1 211 ? -31.342 13.417 14.875 1.00 86.19 211 ALA A N 1
ATOM 1587 C CA . ALA A 1 211 ? -31.947 14.655 15.374 1.00 86.19 211 ALA A CA 1
ATOM 1588 C C . ALA A 1 211 ? -33.466 14.722 15.137 1.00 86.19 211 ALA A C 1
ATOM 1590 O O . ALA A 1 211 ? -34.217 15.059 16.052 1.00 86.19 211 ALA A O 1
ATOM 1591 N N . SER A 1 212 ? -33.941 14.380 13.937 1.00 89.56 212 SER A N 1
ATOM 1592 C CA . SER A 1 212 ? -35.376 14.347 13.616 1.00 89.56 212 SER A CA 1
ATOM 1593 C C . SER A 1 212 ? -35.698 13.282 12.565 1.00 89.56 212 SER A C 1
ATOM 1595 O O . SER A 1 212 ? -34.807 12.921 11.796 1.00 89.56 212 SER A O 1
ATOM 1597 N N . PRO A 1 213 ? -36.936 12.744 12.521 1.00 90.94 213 PRO A N 1
ATOM 1598 C CA . PRO A 1 213 ? -37.274 11.679 11.586 1.00 90.94 213 PRO A CA 1
ATOM 1599 C C . PRO A 1 213 ? -37.084 12.097 10.125 1.00 90.94 213 PRO A C 1
ATOM 1601 O O . PRO A 1 213 ? -37.514 13.176 9.721 1.00 90.94 213 PRO A O 1
ATOM 1604 N N . GLY A 1 214 ? -36.482 11.223 9.324 1.00 89.62 214 GLY A N 1
ATOM 1605 C CA . GLY A 1 214 ? -36.177 11.489 7.919 1.00 89.62 214 GLY A CA 1
ATOM 1606 C C . GLY A 1 214 ? -34.953 10.716 7.444 1.00 89.62 214 GLY A C 1
ATOM 1607 O O . GLY A 1 214 ? -34.398 9.911 8.184 1.00 89.62 214 GLY A O 1
ATOM 1608 N N . SER A 1 215 ? -34.521 10.965 6.211 1.00 95.06 215 SER A N 1
ATOM 1609 C CA . SER A 1 215 ? -33.318 10.355 5.640 1.00 95.06 215 SER A CA 1
ATOM 1610 C C . SER A 1 215 ? -32.306 11.412 5.214 1.00 95.06 215 SER A C 1
ATOM 1612 O O . SER A 1 215 ? -32.679 12.415 4.600 1.00 95.06 215 SER A O 1
ATOM 1614 N N . CYS A 1 216 ? -31.026 11.178 5.476 1.00 96.38 216 CYS A N 1
ATOM 1615 C CA . CYS A 1 216 ? -29.936 11.983 4.937 1.00 96.38 216 CYS A CA 1
ATOM 1616 C C . CYS A 1 216 ? -28.710 11.113 4.628 1.00 96.38 216 CYS A C 1
ATOM 1618 O O . CYS A 1 216 ? -28.661 9.934 4.961 1.00 96.38 216 CYS A O 1
ATOM 1620 N N . ILE A 1 217 ? -27.726 11.694 3.949 1.00 97.75 217 ILE A N 1
ATOM 1621 C CA . ILE A 1 217 ? -26.410 11.089 3.723 1.00 97.75 217 ILE A CA 1
ATOM 1622 C C . ILE A 1 217 ? -25.401 11.731 4.670 1.00 97.75 217 ILE A C 1
ATOM 1624 O O . ILE A 1 217 ? -25.314 12.964 4.730 1.00 97.75 217 ILE A O 1
ATOM 1628 N N . VAL A 1 218 ? -24.621 10.896 5.350 1.00 97.31 218 VAL A N 1
ATOM 1629 C CA . VAL A 1 218 ? -23.402 11.294 6.052 1.00 97.31 218 VAL A CA 1
ATOM 1630 C C . VAL A 1 218 ? -22.198 10.815 5.252 1.00 97.31 218 VAL A C 1
ATOM 1632 O O . VAL A 1 218 ? -22.114 9.649 4.884 1.00 97.31 218 VAL A O 1
ATOM 1635 N N . SER A 1 219 ? -21.262 11.717 4.985 1.00 96.75 219 SER A N 1
ATOM 1636 C CA . SER A 1 219 ? -20.072 11.449 4.182 1.00 96.75 219 SER A CA 1
ATOM 1637 C C . SER A 1 219 ? -18.815 11.522 5.034 1.00 96.75 219 SER A C 1
ATOM 1639 O O . SER A 1 219 ? -18.660 12.478 5.797 1.00 96.75 219 SER A O 1
ATOM 1641 N N . VAL A 1 220 ? -17.883 10.593 4.819 1.00 96.88 220 VAL A N 1
ATOM 1642 C CA . VAL A 1 220 ? -16.485 10.727 5.247 1.00 96.88 220 VAL A CA 1
ATOM 1643 C C . VAL A 1 220 ? -15.585 10.950 4.041 1.00 96.88 220 VAL A C 1
ATOM 1645 O O . VAL A 1 220 ? -15.713 10.283 3.013 1.00 96.88 220 VAL A O 1
ATOM 1648 N N . ILE A 1 221 ? -14.667 11.899 4.169 1.00 96.69 221 ILE A N 1
ATOM 1649 C CA . ILE A 1 221 ? -13.692 12.277 3.149 1.00 96.69 221 ILE A CA 1
ATOM 1650 C C . ILE A 1 221 ? -12.296 12.181 3.767 1.00 96.69 221 ILE A C 1
ATOM 1652 O O . ILE A 1 221 ? -12.092 12.593 4.910 1.00 96.69 221 ILE A O 1
ATOM 1656 N N . SER A 1 222 ? -11.321 11.654 3.023 1.00 95.06 222 SER A N 1
ATOM 1657 C CA . SER A 1 222 ? -9.922 11.694 3.460 1.00 95.06 222 SER A CA 1
ATOM 1658 C C . SER A 1 222 ? -9.400 13.125 3.391 1.00 95.06 222 SER A C 1
ATOM 1660 O O . SER A 1 222 ? -9.421 13.749 2.330 1.00 95.06 222 SER A O 1
ATOM 1662 N N . LYS A 1 223 ? -8.861 13.648 4.496 1.00 90.12 223 LYS A N 1
ATOM 1663 C CA . LYS A 1 223 ? -8.249 14.985 4.491 1.00 90.12 223 LYS A CA 1
ATOM 1664 C C . LYS A 1 223 ? -7.014 15.053 3.588 1.00 90.12 223 LYS A C 1
ATOM 1666 O O . LYS A 1 223 ? -6.780 16.070 2.941 1.00 90.12 223 LYS A O 1
ATOM 1671 N N . ALA A 1 224 ? -6.236 13.971 3.544 1.00 87.56 224 ALA A N 1
ATOM 1672 C CA . ALA A 1 224 ? -5.029 13.860 2.729 1.00 87.56 224 ALA A CA 1
ATOM 1673 C C . ALA A 1 224 ? -5.336 13.713 1.230 1.00 87.56 224 ALA A C 1
ATOM 1675 O O . ALA A 1 224 ? -4.535 14.119 0.390 1.00 87.56 224 ALA A O 1
ATOM 1676 N N . ASN A 1 225 ? -6.494 13.141 0.891 1.00 92.00 225 ASN A N 1
ATOM 1677 C CA . ASN A 1 225 ? -6.954 13.015 -0.484 1.00 92.00 225 ASN A CA 1
ATOM 1678 C C . ASN A 1 225 ? -8.470 13.265 -0.584 1.00 92.00 225 ASN A C 1
ATOM 1680 O O . ASN A 1 225 ? -9.243 12.305 -0.601 1.00 92.00 225 ASN A O 1
ATOM 1684 N N . PRO A 1 226 ? -8.912 14.535 -0.704 1.00 93.12 226 PRO A N 1
ATOM 1685 C CA . PRO A 1 226 ? -10.334 14.889 -0.686 1.00 93.12 226 PRO A CA 1
ATOM 1686 C C . PRO A 1 226 ? -11.181 14.306 -1.826 1.00 93.12 226 PRO A C 1
ATOM 1688 O O . PRO A 1 226 ? -12.406 14.378 -1.778 1.00 93.12 226 PRO A O 1
ATOM 1691 N N . SER A 1 227 ? -10.546 1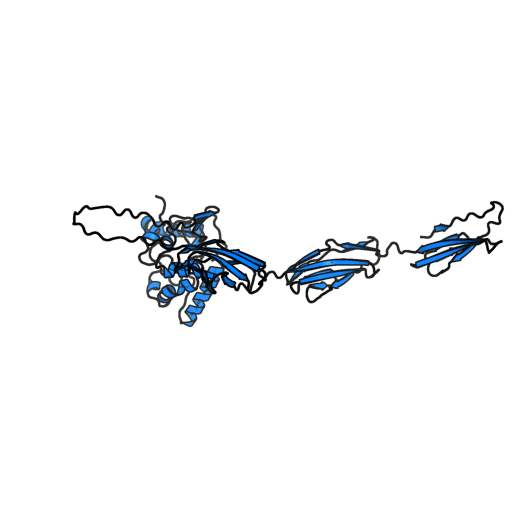3.733 -2.855 1.00 93.50 227 SER A N 1
ATOM 1692 C CA . SER A 1 227 ? -11.244 12.992 -3.912 1.00 93.50 227 SER A CA 1
ATOM 1693 C C . SER A 1 227 ? -11.732 11.609 -3.458 1.00 93.50 227 SER A C 1
ATOM 1695 O O . SER A 1 227 ? -12.643 11.050 -4.065 1.00 93.50 227 SER A O 1
ATOM 1697 N N . VAL A 1 228 ? -11.156 11.061 -2.380 1.00 95.75 228 VAL A N 1
ATOM 1698 C CA . VAL A 1 228 ? -11.541 9.773 -1.800 1.00 95.75 228 VAL A CA 1
ATOM 1699 C C . VAL A 1 228 ? -12.590 10.010 -0.721 1.00 95.75 228 VAL A C 1
ATOM 1701 O O . VAL A 1 228 ? -12.322 10.623 0.316 1.00 95.75 228 VAL A O 1
ATOM 1704 N N . LYS A 1 229 ? -13.790 9.492 -0.975 1.00 96.12 229 LYS A N 1
ATOM 1705 C CA . LYS A 1 229 ? -14.982 9.685 -0.152 1.00 96.12 229 LYS A CA 1
ATOM 1706 C C . LYS A 1 229 ? -15.752 8.369 -0.009 1.00 96.12 229 LYS A C 1
ATOM 1708 O O . LYS A 1 229 ? -15.782 7.572 -0.944 1.00 96.12 229 LYS A O 1
ATOM 1713 N N . ALA A 1 230 ? -16.415 8.178 1.129 1.00 95.81 230 ALA A N 1
ATOM 1714 C CA . ALA A 1 230 ? -17.450 7.163 1.304 1.00 95.81 230 ALA A CA 1
ATOM 1715 C C . ALA A 1 230 ? -18.714 7.776 1.922 1.00 95.81 230 ALA A C 1
ATOM 1717 O O . ALA A 1 230 ? -18.635 8.724 2.705 1.00 95.81 230 ALA A O 1
ATOM 1718 N N . ASP A 1 231 ? -19.871 7.231 1.550 1.00 97.75 231 ASP A N 1
ATOM 1719 C CA . ASP A 1 231 ? -21.188 7.701 1.975 1.00 97.75 231 ASP A CA 1
ATOM 1720 C C . ASP A 1 231 ? -21.902 6.659 2.831 1.00 97.75 231 ASP A C 1
ATOM 1722 O O . ASP A 1 231 ? -21.804 5.456 2.584 1.00 97.75 231 ASP A O 1
ATOM 1726 N N . ILE A 1 232 ? -22.644 7.150 3.820 1.00 95.00 232 ILE A N 1
ATOM 1727 C CA . ILE A 1 232 ? -23.535 6.377 4.672 1.00 95.00 232 ILE A CA 1
ATOM 1728 C C . ILE A 1 232 ? -24.949 6.918 4.514 1.00 95.00 232 ILE A C 1
ATOM 1730 O O . ILE A 1 232 ? -25.195 8.107 4.731 1.00 95.00 232 ILE A O 1
ATOM 1734 N N . VAL A 1 233 ? -25.887 6.040 4.176 1.00 95.94 233 VAL A N 1
ATOM 1735 C CA . VAL A 1 233 ? -27.318 6.350 4.192 1.00 95.94 233 VAL A CA 1
ATOM 1736 C C . VAL A 1 233 ? -27.815 6.304 5.635 1.00 95.94 233 VAL A C 1
ATOM 1738 O O . VAL A 1 233 ? -27.679 5.291 6.314 1.00 95.94 233 VAL A O 1
ATOM 1741 N N . VAL A 1 234 ? -28.399 7.394 6.120 1.00 93.00 234 VAL A N 1
ATOM 1742 C CA . VAL A 1 234 ? -28.902 7.516 7.490 1.00 93.00 234 VAL A CA 1
ATOM 1743 C C . VAL A 1 234 ? -30.411 7.673 7.449 1.00 93.00 234 VAL A C 1
ATOM 1745 O O . VAL A 1 234 ? -30.908 8.648 6.892 1.00 93.00 234 VAL A O 1
ATOM 1748 N N . ASN A 1 235 ? -31.136 6.754 8.083 1.00 88.88 235 ASN A N 1
ATOM 1749 C CA . ASN A 1 235 ? -32.573 6.875 8.306 1.00 88.88 235 ASN A CA 1
ATOM 1750 C C . ASN A 1 235 ? -32.836 7.089 9.795 1.00 88.88 235 ASN A C 1
ATOM 1752 O O . ASN A 1 235 ? -32.537 6.228 10.623 1.00 88.88 235 ASN A O 1
ATOM 1756 N N . VAL A 1 236 ? -33.417 8.229 10.145 1.00 84.94 236 VAL A N 1
ATOM 1757 C CA . VAL A 1 236 ? -33.794 8.554 11.516 1.00 84.94 236 VAL A CA 1
ATOM 1758 C C . VAL A 1 236 ? -35.271 8.236 11.727 1.00 84.94 236 VAL A C 1
ATOM 1760 O O . VAL A 1 236 ? -36.139 8.711 10.995 1.00 84.94 236 VAL A O 1
ATOM 1763 N N . LEU A 1 237 ? -35.560 7.414 12.732 1.00 83.25 237 LEU A N 1
ATOM 1764 C CA . LEU A 1 237 ? -36.882 6.877 13.037 1.00 83.25 237 LEU A CA 1
ATOM 1765 C C . LEU A 1 237 ? -37.466 7.540 14.293 1.00 83.25 237 LEU A C 1
ATOM 1767 O O . LEU A 1 237 ? -36.768 7.792 15.278 1.00 83.25 237 LEU A O 1
ATOM 1771 N N . SER A 1 238 ? -38.773 7.800 14.285 1.00 81.06 238 SER A N 1
ATOM 1772 C CA . SER A 1 238 ? -39.508 8.308 15.451 1.00 81.06 238 SER A CA 1
ATOM 1773 C C . SER A 1 238 ? -39.673 7.238 16.533 1.00 81.06 238 SER A C 1
ATOM 1775 O O . SER A 1 238 ? -39.944 6.078 16.225 1.00 81.06 238 SER A O 1
ATOM 1777 N N . ARG A 1 239 ? -39.605 7.634 17.811 1.00 60.84 239 ARG A N 1
ATOM 1778 C CA . ARG A 1 239 ? -39.921 6.745 18.938 1.00 60.84 239 ARG A CA 1
ATOM 1779 C C . ARG A 1 239 ? -41.439 6.580 19.061 1.00 60.84 239 ARG A C 1
ATOM 1781 O O . ARG A 1 239 ? -42.142 7.567 19.263 1.00 60.84 239 ARG A O 1
ATOM 1788 N N . THR A 1 240 ? -41.954 5.357 18.968 1.00 47.62 240 THR A N 1
ATOM 1789 C CA . THR A 1 240 ? -43.369 5.069 19.245 1.00 47.62 240 THR A CA 1
ATOM 1790 C C . THR A 1 240 ? -43.619 5.204 20.746 1.00 47.62 240 THR A C 1
ATOM 1792 O O . THR A 1 240 ? -43.058 4.464 21.553 1.00 47.62 240 THR A O 1
ATOM 1795 N N . THR A 1 241 ? -44.433 6.176 21.148 1.00 37.66 241 THR A N 1
ATOM 1796 C CA . THR A 1 241 ? -44.822 6.361 22.550 1.00 37.66 241 THR A CA 1
ATOM 1797 C C . THR A 1 241 ? -45.954 5.391 22.882 1.00 37.66 241 THR A C 1
ATOM 1799 O O . THR A 1 241 ? -47.098 5.624 22.499 1.00 37.66 241 THR A O 1
ATOM 1802 N N . THR A 1 242 ? -45.666 4.298 23.591 1.00 35.41 242 THR A N 1
ATOM 1803 C CA . THR A 1 242 ? -46.723 3.477 24.201 1.00 35.41 242 THR A CA 1
ATOM 1804 C C . THR A 1 242 ? -47.206 4.183 25.465 1.00 35.41 242 THR A C 1
ATOM 1806 O O . THR A 1 242 ? -46.536 4.173 26.496 1.00 35.41 242 THR A O 1
ATOM 1809 N N . THR A 1 243 ? -48.356 4.846 25.377 1.00 32.41 243 THR A N 1
ATOM 1810 C CA . THR A 1 243 ? -49.039 5.461 26.520 1.00 32.41 243 THR A CA 1
ATOM 1811 C C . THR A 1 243 ? -49.696 4.360 27.354 1.00 32.41 243 THR A C 1
ATOM 1813 O O . THR A 1 243 ? -50.767 3.872 27.003 1.00 32.41 243 THR A O 1
ATOM 1816 N N . THR A 1 244 ? -49.067 3.942 28.453 1.00 32.34 244 THR A N 1
ATOM 1817 C CA . THR A 1 244 ? -49.683 3.011 29.412 1.00 32.34 244 THR A CA 1
ATOM 1818 C C . THR A 1 244 ? -50.605 3.792 30.347 1.00 32.34 244 THR A C 1
ATOM 1820 O O . THR A 1 244 ? -50.146 4.536 31.211 1.00 32.34 244 THR A O 1
ATOM 1823 N N . THR A 1 245 ? -51.917 3.649 30.166 1.00 31.22 245 THR A N 1
ATOM 1824 C CA . THR A 1 245 ? -52.935 4.182 31.080 1.00 31.22 245 THR A CA 1
ATOM 1825 C C . THR A 1 245 ? -53.044 3.271 32.306 1.00 31.22 245 THR A C 1
ATOM 1827 O O . THR A 1 245 ? -53.457 2.119 32.199 1.00 31.22 245 THR A O 1
ATOM 1830 N N . THR A 1 246 ? -52.667 3.775 33.480 1.00 28.00 246 THR A N 1
ATOM 1831 C CA . THR A 1 246 ? -52.771 3.063 34.761 1.00 28.00 246 THR A CA 1
ATOM 1832 C C . THR A 1 246 ? -54.237 2.955 35.189 1.00 28.00 246 THR A C 1
ATOM 1834 O O . THR A 1 246 ? -54.858 3.967 35.504 1.00 28.00 246 THR A O 1
ATOM 1837 N N . THR A 1 247 ? -54.792 1.739 35.233 1.00 28.39 247 THR A N 1
ATOM 1838 C CA . THR A 1 247 ? -56.055 1.450 35.936 1.00 28.39 247 THR A CA 1
ATOM 1839 C C . THR A 1 247 ? -55.761 0.538 37.121 1.00 28.39 247 THR A C 1
ATOM 1841 O O . THR A 1 247 ? -55.181 -0.534 36.970 1.00 28.39 247 THR A O 1
ATOM 1844 N N . THR A 1 248 ? -56.135 1.001 38.309 1.00 33.59 248 THR A N 1
ATOM 1845 C CA . THR A 1 248 ? -55.988 0.323 39.598 1.00 33.59 248 THR A CA 1
ATOM 1846 C C . THR A 1 248 ? -56.959 -0.853 39.696 1.00 33.59 248 THR A C 1
ATOM 1848 O O . THR A 1 248 ? -58.168 -0.638 39.644 1.00 33.59 248 THR A O 1
ATOM 1851 N N . THR A 1 249 ? -56.484 -2.084 39.912 1.00 27.89 249 THR A N 1
ATOM 1852 C CA . THR A 1 249 ? -57.300 -3.126 40.563 1.00 27.89 249 THR A CA 1
ATOM 1853 C C . THR A 1 249 ? -56.441 -4.125 41.345 1.00 27.89 249 THR A C 1
ATOM 1855 O O . THR A 1 249 ? -55.320 -4.463 40.984 1.00 27.89 249 THR A O 1
ATOM 1858 N N . THR A 1 250 ? -57.038 -4.506 42.464 1.00 27.89 250 THR A N 1
ATOM 1859 C CA . THR A 1 250 ? -56.689 -5.283 43.651 1.00 27.89 250 THR A CA 1
ATOM 1860 C C . THR A 1 250 ? -55.869 -6.573 43.489 1.00 27.89 250 THR A C 1
ATOM 1862 O O . THR A 1 250 ? -56.031 -7.354 42.558 1.00 27.89 250 THR A O 1
ATOM 1865 N N . THR A 1 251 ? -55.057 -6.799 44.523 1.00 34.41 251 THR A N 1
ATOM 1866 C CA . THR A 1 251 ? -54.256 -7.958 44.938 1.00 34.41 251 THR A CA 1
ATOM 1867 C C . THR A 1 251 ? -54.856 -9.343 44.658 1.00 34.41 251 THR A C 1
ATOM 1869 O O . THR A 1 251 ? -55.946 -9.654 45.128 1.00 34.41 251 THR A O 1
ATOM 1872 N N . THR A 1 252 ? -54.071 -10.241 44.053 1.00 25.92 252 THR A N 1
ATOM 1873 C CA . THR A 1 252 ? -54.033 -11.675 44.406 1.00 25.92 252 THR A CA 1
ATOM 1874 C C . THR A 1 252 ? -52.643 -12.234 44.095 1.00 25.92 252 THR A C 1
ATOM 1876 O O . THR A 1 252 ? -52.109 -12.053 43.004 1.00 25.92 252 THR A O 1
ATOM 1879 N N . THR A 1 253 ? -52.046 -12.881 45.090 1.00 32.25 253 THR A N 1
ATOM 1880 C CA . THR A 1 253 ? -50.717 -13.495 45.065 1.00 32.25 253 THR A CA 1
ATOM 1881 C C . THR A 1 253 ? -50.722 -14.776 44.229 1.00 32.25 253 THR A C 1
ATOM 1883 O O . THR A 1 253 ? -51.435 -15.713 44.577 1.00 32.25 253 THR A O 1
ATOM 1886 N N . VAL A 1 254 ? -49.886 -14.854 43.187 1.00 28.34 254 VAL A N 1
ATOM 1887 C CA . VAL A 1 254 ? -49.429 -16.123 42.593 1.00 28.34 254 VAL A CA 1
ATOM 1888 C C . VAL A 1 254 ? -47.939 -16.016 42.265 1.00 28.34 254 VAL A C 1
ATOM 1890 O O . VAL A 1 254 ? -47.475 -15.066 41.640 1.00 28.34 254 VAL A O 1
ATOM 1893 N N . THR A 1 255 ? -47.202 -17.007 42.750 1.00 25.23 255 THR A N 1
ATOM 1894 C CA . THR A 1 255 ? -45.756 -17.195 42.639 1.00 25.23 255 THR A CA 1
ATOM 1895 C C . THR A 1 255 ? -45.351 -17.710 41.250 1.00 25.23 255 THR A C 1
ATOM 1897 O O . THR A 1 255 ? -46.056 -18.520 40.654 1.00 25.23 255 THR A O 1
ATOM 1900 N N . THR A 1 256 ? -44.127 -17.350 40.837 1.00 24.91 256 THR A N 1
ATOM 1901 C CA . THR A 1 256 ? -43.264 -17.984 39.806 1.00 24.91 256 THR A CA 1
ATOM 1902 C C . THR A 1 256 ? -43.650 -17.832 38.330 1.00 24.91 256 THR A C 1
ATOM 1904 O O . THR A 1 256 ? -44.475 -18.566 37.808 1.00 24.91 256 THR A O 1
ATOM 1907 N N . THR A 1 257 ? -42.940 -16.985 37.580 1.00 22.72 257 THR A N 1
ATOM 1908 C CA . THR A 1 257 ? -41.719 -17.322 36.804 1.00 22.72 257 THR A CA 1
ATOM 1909 C C . THR A 1 257 ? -41.361 -16.131 35.909 1.00 22.72 257 THR A C 1
ATOM 1911 O O . THR A 1 257 ? -42.116 -15.733 35.029 1.00 22.72 257 THR A O 1
ATOM 1914 N N . THR A 1 258 ? -40.196 -15.530 36.138 1.00 26.14 258 THR A N 1
ATOM 1915 C CA . THR A 1 258 ? -39.593 -14.548 35.233 1.00 26.14 258 THR A CA 1
ATOM 1916 C C . THR A 1 258 ? -39.087 -15.256 33.982 1.00 26.14 258 THR A C 1
ATOM 1918 O O . THR A 1 258 ? -37.966 -15.754 33.956 1.00 26.14 258 THR A O 1
ATOM 1921 N N . THR A 1 259 ? -39.900 -15.286 32.932 1.00 24.98 259 THR A N 1
ATOM 1922 C CA . THR A 1 259 ? -39.406 -15.418 31.560 1.00 24.98 259 THR A CA 1
ATOM 1923 C C . THR A 1 259 ? -39.154 -14.020 31.013 1.00 24.98 259 THR A C 1
ATOM 1925 O O . THR A 1 259 ? -40.057 -13.360 30.501 1.00 24.98 259 THR A O 1
ATOM 1928 N N . THR A 1 260 ? -37.917 -13.552 31.151 1.00 29.16 260 THR A N 1
ATOM 1929 C CA . THR A 1 260 ? -37.382 -12.462 30.334 1.00 29.16 260 THR A CA 1
ATOM 1930 C C . THR A 1 260 ? -37.308 -12.945 28.890 1.00 29.16 260 THR A C 1
ATOM 1932 O O . THR A 1 260 ? -36.468 -13.779 28.555 1.00 29.16 260 THR A O 1
ATOM 1935 N N . ALA A 1 261 ? -38.203 -12.442 28.041 1.00 28.02 261 ALA A N 1
ATOM 1936 C CA . ALA A 1 261 ? -38.021 -12.511 26.597 1.00 28.02 261 ALA A CA 1
ATOM 1937 C C . ALA A 1 261 ? -36.866 -11.565 26.193 1.00 28.02 261 ALA A C 1
ATOM 1939 O O . ALA A 1 261 ? -36.740 -10.492 26.790 1.00 28.02 261 ALA A O 1
ATOM 1940 N N . PRO A 1 262 ? -35.996 -11.943 25.240 1.00 35.38 262 PRO A N 1
ATOM 1941 C CA . PRO A 1 262 ? -34.671 -11.350 25.098 1.00 35.38 262 PRO A CA 1
ATOM 1942 C C . PRO A 1 262 ? -34.706 -10.021 24.341 1.00 35.38 262 PRO A C 1
ATOM 1944 O O . PRO A 1 262 ? -35.363 -9.896 23.307 1.00 35.38 262 PRO A O 1
ATOM 1947 N N . TYR A 1 263 ? -33.912 -9.058 24.806 1.00 27.66 263 TYR A N 1
ATOM 1948 C CA . TYR A 1 263 ? -33.432 -7.953 23.981 1.00 27.66 263 TYR A CA 1
ATOM 1949 C C . TYR A 1 263 ? -32.444 -8.541 22.961 1.00 27.66 263 TYR A C 1
ATOM 1951 O O . TYR A 1 263 ? -31.285 -8.788 23.285 1.00 27.66 263 TYR A O 1
ATOM 1959 N N . ILE A 1 264 ? -32.910 -8.856 21.750 1.00 30.02 264 ILE A N 1
ATOM 1960 C CA . ILE A 1 264 ? -32.034 -9.310 20.663 1.00 30.02 264 ILE A CA 1
ATOM 1961 C C . ILE A 1 264 ? -31.305 -8.075 20.111 1.00 30.02 264 ILE A C 1
ATOM 1963 O O . ILE A 1 264 ? -31.768 -7.428 19.177 1.00 30.02 264 ILE A O 1
ATOM 1967 N N . SER A 1 265 ? -30.161 -7.741 20.711 1.00 39.50 265 SER A N 1
ATOM 1968 C CA . SER A 1 265 ? -29.054 -7.120 19.980 1.00 39.50 265 SER A CA 1
ATOM 1969 C C . SER A 1 265 ? -28.379 -8.258 19.222 1.00 39.50 265 SER A C 1
ATOM 1971 O O . SER A 1 265 ? -27.708 -9.089 19.832 1.00 39.50 265 SER A O 1
ATOM 1973 N N . SER A 1 266 ? -28.646 -8.413 17.925 1.00 52.94 266 SER A N 1
ATOM 1974 C CA . SER A 1 266 ? -28.032 -9.502 17.161 1.00 52.94 266 SER A CA 1
ATOM 1975 C C . SER A 1 266 ? -26.579 -9.146 16.842 1.00 52.94 266 SER A C 1
ATOM 1977 O O . SER A 1 266 ? -26.303 -8.576 15.786 1.00 52.94 266 SER A O 1
ATOM 1979 N N . HIS A 1 267 ? -25.666 -9.477 17.754 1.00 67.44 267 HIS A N 1
ATOM 1980 C CA . HIS A 1 267 ? -24.232 -9.511 17.471 1.00 67.44 267 HIS A CA 1
ATOM 1981 C C . HIS A 1 267 ? -23.960 -10.516 16.342 1.00 67.44 267 HIS A C 1
ATOM 1983 O O . HIS A 1 267 ? -24.524 -11.617 16.320 1.00 67.44 267 HIS A O 1
ATOM 1989 N N . ILE A 1 268 ? -23.115 -10.151 15.379 1.00 71.81 268 ILE A N 1
ATOM 1990 C CA . ILE A 1 268 ? -22.797 -11.011 14.237 1.00 71.81 268 ILE A CA 1
ATOM 1991 C C . ILE A 1 268 ? -21.697 -11.981 14.653 1.00 71.81 268 ILE A C 1
ATOM 1993 O O . ILE A 1 268 ? -20.552 -11.581 14.861 1.00 71.81 268 ILE A O 1
ATOM 1997 N N . VAL A 1 269 ? -22.030 -13.270 14.710 1.00 84.25 269 VAL A N 1
ATOM 1998 C CA . VAL A 1 269 ? -21.070 -14.346 14.985 1.00 84.25 269 VAL A CA 1
ATOM 1999 C C . VAL A 1 269 ? -20.553 -14.928 13.670 1.00 84.25 269 VAL A C 1
ATOM 2001 O O . VAL A 1 269 ? -21.329 -15.374 12.826 1.00 84.25 269 VAL A O 1
ATOM 2004 N N . GLN A 1 270 ? -19.235 -14.950 13.496 1.00 83.56 270 GLN A N 1
ATOM 2005 C CA . GLN A 1 270 ? -18.554 -15.524 12.337 1.00 83.56 270 GLN A CA 1
ATOM 2006 C C . GLN A 1 270 ? -17.561 -16.587 12.792 1.00 83.56 270 GLN A C 1
ATOM 2008 O O . GLN A 1 270 ? -16.799 -16.369 13.729 1.00 83.56 270 GLN A O 1
ATOM 2013 N N . ASN A 1 271 ? -17.526 -17.724 12.099 1.00 89.00 271 ASN A N 1
ATOM 2014 C CA . ASN A 1 271 ? -16.461 -18.707 12.254 1.00 89.00 271 ASN A CA 1
ATOM 2015 C C . ASN A 1 271 ? -15.634 -18.750 10.967 1.00 89.00 271 ASN A C 1
ATOM 2017 O O . ASN A 1 271 ? -16.167 -19.040 9.897 1.00 89.00 271 ASN A O 1
ATOM 2021 N N . ILE A 1 272 ? -14.346 -18.433 11.067 1.00 80.56 272 ILE A N 1
ATOM 2022 C CA . ILE A 1 272 ? -13.409 -18.428 9.943 1.00 80.56 272 ILE A CA 1
ATOM 2023 C C . ILE A 1 272 ? -12.295 -19.410 10.287 1.00 80.56 272 ILE A C 1
ATOM 2025 O O . ILE A 1 272 ? -11.521 -19.168 11.208 1.00 80.56 272 ILE A O 1
ATOM 2029 N N . ASN A 1 273 ? -12.220 -20.527 9.562 1.00 86.88 273 ASN A N 1
ATOM 2030 C CA . ASN A 1 273 ? -11.207 -21.572 9.762 1.00 86.88 273 ASN A CA 1
ATOM 2031 C C . ASN A 1 273 ? -11.107 -22.062 11.222 1.00 86.88 273 ASN A C 1
ATOM 2033 O O . ASN A 1 273 ? -10.014 -22.221 11.759 1.00 86.88 273 ASN A O 1
ATOM 2037 N N . GLY A 1 274 ? -12.247 -22.265 11.890 1.00 88.56 274 GLY A N 1
ATOM 2038 C CA . GLY A 1 274 ? -12.289 -22.725 13.281 1.00 88.56 274 GLY A CA 1
ATOM 2039 C C . GLY A 1 274 ? -12.062 -21.626 14.322 1.00 88.56 274 GLY A C 1
ATOM 2040 O O . GLY A 1 274 ? -12.080 -21.916 15.513 1.00 88.56 274 GLY A O 1
ATOM 2041 N N . VAL A 1 275 ? -11.893 -20.372 13.901 1.00 93.88 275 VAL A N 1
ATOM 2042 C CA . VAL A 1 275 ? -11.709 -19.212 14.778 1.00 93.88 275 VAL A CA 1
ATOM 2043 C C . VAL A 1 275 ? -12.997 -18.399 14.837 1.00 93.88 275 VAL A C 1
ATOM 2045 O O . VAL A 1 275 ? -13.569 -18.068 13.798 1.00 93.88 275 VAL A O 1
ATOM 2048 N N . THR A 1 276 ? -13.456 -18.065 16.043 1.00 94.88 276 THR A N 1
ATOM 2049 C CA . THR A 1 276 ? -14.720 -17.339 16.234 1.00 94.88 276 THR A CA 1
ATOM 2050 C C . THR A 1 276 ? -14.491 -15.838 16.378 1.00 94.88 276 THR A C 1
ATOM 2052 O O . THR A 1 276 ? -13.638 -15.400 17.149 1.00 94.88 276 THR A O 1
ATOM 2055 N N . TYR A 1 277 ? -15.298 -15.057 15.669 1.00 90.31 277 TYR A N 1
ATOM 2056 C CA . TYR A 1 277 ? -15.370 -13.607 15.759 1.00 90.31 277 TYR A CA 1
ATOM 2057 C C . TYR A 1 277 ? -16.796 -13.183 16.094 1.00 90.31 277 TYR A C 1
ATOM 2059 O O . TYR A 1 277 ? -17.745 -13.736 15.542 1.00 90.31 277 TYR A O 1
ATOM 2067 N N . VAL A 1 278 ? -16.947 -12.191 16.964 1.00 88.38 278 VAL A N 1
ATOM 2068 C CA . VAL A 1 278 ? -18.239 -11.568 17.276 1.00 88.38 278 VAL A CA 1
ATOM 2069 C C . VAL A 1 278 ? -18.093 -10.076 17.045 1.00 88.38 278 VAL A C 1
ATOM 2071 O O . VAL A 1 278 ? -17.216 -9.455 17.637 1.00 88.38 278 VAL A O 1
ATOM 2074 N N . ASP A 1 279 ? -18.850 -9.533 16.093 1.00 83.50 279 ASP A N 1
ATOM 2075 C CA . ASP A 1 279 ? -18.680 -8.164 15.580 1.00 83.50 279 ASP A CA 1
ATOM 2076 C C . ASP A 1 279 ? -17.229 -7.851 15.161 1.00 83.50 279 ASP A C 1
ATOM 2078 O O . ASP A 1 279 ? -16.703 -6.758 15.353 1.00 83.50 279 ASP A O 1
ATOM 2082 N N . GLY A 1 280 ? -16.540 -8.853 14.601 1.00 81.12 280 GLY A N 1
ATOM 2083 C CA . GLY A 1 280 ? -15.134 -8.748 14.196 1.00 81.12 280 GLY A CA 1
ATOM 2084 C C . GLY A 1 280 ? -14.118 -8.867 15.340 1.00 81.12 280 GLY A C 1
ATOM 2085 O O . GLY A 1 280 ? -12.914 -8.886 15.081 1.00 81.12 280 GLY A O 1
ATOM 2086 N N . ILE A 1 281 ? -14.561 -9.014 16.590 1.00 91.38 281 ILE A N 1
ATOM 2087 C CA . ILE A 1 281 ? -13.693 -9.244 17.748 1.00 91.38 281 ILE A CA 1
ATOM 2088 C C . ILE A 1 281 ? -13.367 -10.732 17.835 1.00 91.38 281 ILE A C 1
ATOM 2090 O O . ILE A 1 281 ? -14.266 -11.555 17.969 1.00 91.38 281 ILE A O 1
ATOM 2094 N N . LEU A 1 282 ? -12.080 -11.087 17.800 1.00 95.19 282 LEU A N 1
ATOM 2095 C CA . LEU A 1 282 ? -11.616 -12.461 18.012 1.00 95.19 282 LEU A CA 1
ATOM 2096 C C . LEU A 1 282 ? -11.994 -12.955 19.418 1.00 95.19 282 LEU A C 1
ATOM 2098 O O . LEU A 1 282 ? -11.498 -12.416 20.412 1.00 95.19 282 LEU A O 1
ATOM 2102 N N . ILE A 1 283 ? -12.820 -13.994 19.514 1.00 97.62 283 ILE A N 1
ATOM 2103 C CA . ILE A 1 283 ? -13.285 -14.542 20.790 1.00 97.62 283 ILE A CA 1
ATOM 2104 C C . ILE A 1 283 ? -12.559 -15.841 21.115 1.00 97.62 283 ILE A C 1
ATOM 2106 O O . ILE A 1 283 ? -12.581 -16.798 20.342 1.00 97.62 283 ILE A O 1
ATOM 2110 N N . VAL A 1 284 ? -11.955 -15.862 22.303 1.00 97.94 284 VAL A N 1
ATOM 2111 C CA . VAL A 1 284 ? -11.382 -17.053 22.928 1.00 97.94 284 VAL A CA 1
ATOM 2112 C C . VAL A 1 284 ? -11.805 -17.056 24.387 1.00 97.94 284 VAL A C 1
ATOM 2114 O O . VAL A 1 284 ? -11.509 -16.115 25.122 1.00 97.94 284 VAL A O 1
ATOM 2117 N N . ASN A 1 285 ? -12.541 -18.084 24.789 1.00 97.56 285 ASN A N 1
ATOM 2118 C CA . ASN A 1 285 ? -12.964 -18.309 26.169 1.00 97.56 285 ASN A CA 1
ATOM 2119 C C . ASN A 1 285 ? -13.274 -19.804 26.356 1.00 97.56 285 ASN A C 1
ATOM 2121 O O . ASN A 1 285 ? -12.854 -20.628 25.546 1.00 97.56 285 ASN A O 1
ATOM 2125 N N . LYS A 1 286 ? -14.009 -20.203 27.399 1.00 96.12 286 LYS A N 1
ATOM 2126 C CA . LYS A 1 286 ? -14.297 -21.628 27.636 1.00 96.12 286 LYS A CA 1
ATOM 2127 C C . LYS A 1 286 ? -15.242 -22.262 26.608 1.00 96.12 286 LYS A C 1
ATOM 2129 O O . LYS A 1 286 ? -15.151 -23.466 26.391 1.00 96.12 286 LYS A O 1
ATOM 2134 N N . THR A 1 287 ? -16.098 -21.466 25.967 1.00 96.12 287 THR A N 1
ATOM 2135 C CA . THR A 1 287 ? -16.992 -21.915 24.887 1.00 96.12 287 THR A CA 1
ATOM 2136 C C . THR A 1 287 ? -16.264 -21.925 23.544 1.00 96.12 287 THR A C 1
ATOM 2138 O O . THR A 1 287 ? -16.362 -22.890 22.791 1.00 96.12 287 THR A O 1
ATOM 2141 N N . TYR A 1 288 ? -15.534 -20.850 23.238 1.00 96.25 288 TYR A N 1
ATOM 2142 C CA . TYR A 1 288 ? -14.916 -20.629 21.932 1.00 96.25 288 TYR A CA 1
ATOM 2143 C C . TYR A 1 288 ? -13.412 -20.894 22.006 1.00 96.25 288 TYR A C 1
ATOM 2145 O O . TYR A 1 288 ? -12.671 -20.134 22.627 1.00 96.25 288 TYR A O 1
ATOM 2153 N N . SER A 1 289 ? -12.962 -21.977 21.374 1.00 96.94 289 SER A N 1
ATOM 2154 C CA . SER A 1 289 ? -11.551 -22.364 21.308 1.00 96.94 289 SER A CA 1
ATOM 2155 C C . SER A 1 289 ? -10.866 -21.883 20.030 1.00 96.94 289 SER A C 1
ATOM 2157 O O . SER A 1 289 ? -11.498 -21.777 18.980 1.00 96.94 289 SER A O 1
ATOM 2159 N N . LEU A 1 290 ? -9.548 -21.719 20.089 1.00 97.50 290 LEU A N 1
ATOM 2160 C CA . LEU A 1 290 ? -8.670 -21.647 18.928 1.00 97.50 290 LEU A CA 1
ATOM 2161 C C . LEU A 1 290 ? -8.228 -23.043 18.461 1.00 97.50 290 LEU A C 1
ATOM 2163 O O . LEU A 1 290 ? -7.971 -23.916 19.300 1.00 97.50 290 LEU A O 1
ATOM 2167 N N . PRO A 1 291 ? -8.053 -23.240 17.140 1.00 96.44 291 PRO A N 1
ATOM 2168 C CA . PRO A 1 291 ? -7.409 -24.426 16.588 1.00 96.44 291 PRO A CA 1
ATOM 2169 C C . PRO A 1 291 ? -6.006 -24.669 17.165 1.00 96.44 291 PRO A C 1
ATOM 2171 O O . PRO A 1 291 ? -5.288 -23.737 17.536 1.00 96.44 291 PRO A O 1
ATOM 2174 N N . LYS A 1 292 ? -5.582 -25.938 17.204 1.00 95.81 292 LYS A N 1
ATOM 2175 C CA . LYS A 1 292 ? -4.243 -26.334 17.681 1.00 95.81 292 LYS A CA 1
ATOM 2176 C C . LYS A 1 292 ? -3.113 -25.749 16.828 1.00 95.81 292 LYS A C 1
ATOM 2178 O O . LYS A 1 292 ? -2.040 -25.453 17.345 1.00 95.81 292 LYS A O 1
ATOM 2183 N N . ASP A 1 293 ? -3.365 -25.597 15.536 1.00 92.88 293 ASP A N 1
ATOM 2184 C CA . ASP A 1 293 ? -2.472 -25.030 14.528 1.00 92.88 293 ASP A CA 1
ATOM 2185 C C . ASP A 1 293 ? -2.644 -23.514 14.347 1.00 92.88 293 ASP A C 1
ATOM 2187 O O . ASP A 1 293 ? -1.933 -22.916 13.539 1.00 92.88 293 ASP A O 1
ATOM 2191 N N . TYR A 1 294 ? -3.525 -22.864 15.123 1.00 92.75 294 TYR A N 1
ATOM 2192 C CA . TYR A 1 294 ? -3.588 -21.407 15.166 1.00 92.75 294 TYR A CA 1
ATOM 2193 C C . TYR A 1 294 ? -2.274 -20.864 15.727 1.00 92.75 294 TYR A C 1
ATOM 2195 O O . TYR A 1 294 ? -1.994 -20.967 16.929 1.00 92.75 294 TYR A O 1
ATOM 2203 N N . ALA A 1 295 ? -1.475 -20.287 14.834 1.00 80.94 295 ALA A N 1
ATOM 2204 C CA . ALA A 1 295 ? -0.162 -19.754 15.130 1.00 80.94 295 ALA A CA 1
ATOM 2205 C C . ALA A 1 295 ? -0.094 -18.275 14.746 1.00 80.94 295 ALA A C 1
ATOM 2207 O O . ALA A 1 295 ? -0.372 -17.885 13.613 1.00 80.94 295 ALA A O 1
ATOM 2208 N N . VAL A 1 296 ? 0.338 -17.462 15.704 1.00 88.25 296 VAL A N 1
ATOM 2209 C CA . VAL A 1 296 ? 0.781 -16.086 15.479 1.00 88.25 296 VAL A CA 1
ATOM 2210 C C . VAL A 1 296 ? 2.272 -16.000 15.795 1.00 88.25 296 VAL A C 1
ATOM 2212 O O . VAL A 1 296 ? 2.805 -16.814 16.549 1.00 88.25 296 VAL A O 1
ATOM 2215 N N . SER A 1 297 ? 2.967 -15.016 15.226 1.00 84.50 297 SER A N 1
ATOM 2216 C CA . SER A 1 297 ? 4.417 -14.846 15.405 1.00 84.50 297 SER A CA 1
ATOM 2217 C C . SER A 1 297 ? 4.826 -14.360 16.804 1.00 84.50 297 SER A C 1
ATOM 2219 O O . SER A 1 297 ? 6.012 -14.175 17.059 1.00 84.50 297 SER A O 1
ATOM 2221 N N . GLY A 1 298 ? 3.867 -14.116 17.701 1.00 92.56 298 GLY A N 1
ATOM 2222 C CA . GLY A 1 298 ? 4.099 -13.575 19.035 1.00 92.56 298 GLY A CA 1
ATOM 2223 C C . GLY A 1 298 ? 2.965 -12.659 19.486 1.00 92.56 298 GLY A C 1
ATOM 2224 O O . GLY A 1 298 ? 1.830 -12.772 19.020 1.00 92.56 298 GLY A O 1
ATOM 2225 N N . LEU A 1 299 ? 3.285 -11.740 20.400 1.00 91.56 299 LEU A N 1
ATOM 2226 C CA . LEU A 1 299 ? 2.368 -10.675 20.797 1.00 91.56 299 LEU A CA 1
ATOM 2227 C C . LEU A 1 299 ? 2.058 -9.789 19.578 1.00 91.56 299 LEU A C 1
ATOM 2229 O O . LEU A 1 299 ? 2.951 -9.435 18.807 1.00 91.56 299 LEU A O 1
ATOM 2233 N N . ASN A 1 300 ? 0.789 -9.442 19.396 1.00 95.81 300 ASN A N 1
ATOM 2234 C CA . ASN A 1 300 ? 0.324 -8.601 18.305 1.00 95.81 300 ASN A CA 1
ATOM 2235 C C . ASN A 1 300 ? 1.032 -7.238 18.342 1.00 95.81 300 ASN A C 1
ATOM 2237 O O . ASN A 1 300 ? 1.097 -6.599 19.390 1.00 95.81 300 ASN A O 1
ATOM 2241 N N . ALA A 1 301 ? 1.525 -6.772 17.191 1.00 86.44 301 ALA A N 1
ATOM 2242 C CA . ALA A 1 301 ? 2.320 -5.547 17.113 1.00 86.44 301 ALA A CA 1
ATOM 2243 C C . ALA A 1 301 ? 1.564 -4.295 17.598 1.00 86.44 301 ALA A C 1
ATOM 2245 O O . ALA A 1 301 ? 2.161 -3.451 18.263 1.00 86.44 301 ALA A O 1
ATOM 2246 N N . ASN A 1 302 ? 0.255 -4.195 17.336 1.00 86.56 302 ASN A N 1
ATOM 2247 C CA . ASN A 1 302 ? -0.557 -3.066 17.799 1.00 86.56 302 ASN A CA 1
ATOM 2248 C C . ASN A 1 302 ? -0.809 -3.143 19.306 1.00 86.56 302 ASN A C 1
ATOM 2250 O O . ASN A 1 302 ? -0.717 -2.125 19.987 1.00 86.56 302 ASN A O 1
ATOM 2254 N N . ALA A 1 303 ? -1.075 -4.342 19.8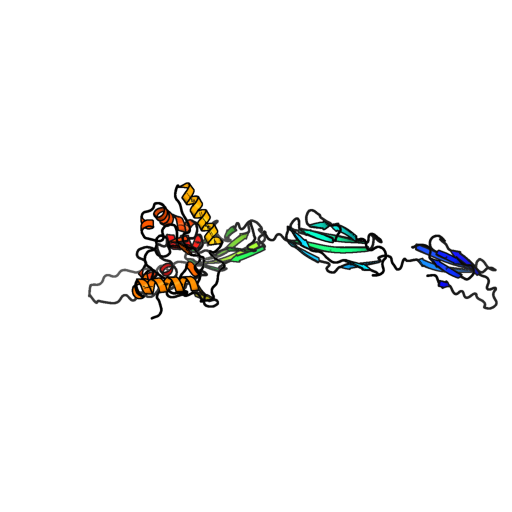35 1.00 92.38 303 ALA A N 1
ATOM 2255 C CA . ALA A 1 303 ? -1.188 -4.544 21.277 1.00 92.38 303 ALA A CA 1
ATOM 2256 C C . ALA A 1 303 ? 0.131 -4.181 21.981 1.00 92.38 303 ALA A C 1
ATOM 2258 O O . ALA A 1 303 ? 0.121 -3.434 22.952 1.00 92.38 303 ALA A O 1
ATOM 2259 N N . LEU A 1 304 ? 1.276 -4.629 21.453 1.00 95.62 304 LEU A N 1
ATOM 2260 C CA . LEU A 1 304 ? 2.595 -4.285 21.989 1.00 95.62 304 LEU A CA 1
ATOM 2261 C C . LEU A 1 304 ? 2.857 -2.773 21.946 1.00 95.62 304 LEU A C 1
ATOM 2263 O O . LEU A 1 304 ? 3.284 -2.200 22.945 1.00 95.62 304 LEU A O 1
ATOM 2267 N N . ALA A 1 305 ? 2.585 -2.120 20.814 1.00 90.00 305 ALA A N 1
ATOM 2268 C CA . ALA A 1 305 ? 2.762 -0.677 20.676 1.00 90.00 305 ALA A CA 1
ATOM 2269 C C . ALA A 1 305 ? 1.906 0.095 21.691 1.00 90.00 305 ALA A C 1
ATOM 2271 O O . ALA A 1 305 ? 2.417 0.960 22.397 1.00 90.00 305 ALA A O 1
ATOM 2272 N N . GLN A 1 306 ? 0.631 -0.274 21.829 1.00 96.12 306 GLN A N 1
ATOM 2273 C CA . GLN A 1 306 ? -0.272 0.371 22.778 1.00 96.12 306 GLN A CA 1
ATOM 2274 C C . GLN A 1 306 ? 0.088 0.083 24.235 1.00 96.12 306 GLN A C 1
ATOM 2276 O O . GLN A 1 306 ? -0.038 0.968 25.077 1.00 96.12 306 GLN A O 1
ATOM 2281 N N . PHE A 1 307 ? 0.579 -1.120 24.541 1.00 98.44 307 PHE A N 1
ATOM 2282 C CA . PHE A 1 307 ? 1.089 -1.439 25.870 1.00 98.44 307 PHE A CA 1
ATOM 2283 C C . PHE A 1 307 ? 2.318 -0.590 26.209 1.00 98.44 307 PHE A C 1
ATOM 2285 O O . PHE A 1 307 ? 2.412 -0.069 27.316 1.00 98.44 307 PHE A O 1
ATOM 2292 N N . ASN A 1 308 ? 3.230 -0.395 25.253 1.00 97.50 308 ASN A N 1
ATOM 2293 C CA . ASN A 1 308 ? 4.404 0.455 25.446 1.00 97.50 308 ASN A CA 1
ATOM 2294 C C . ASN A 1 308 ? 4.008 1.917 25.689 1.00 97.50 308 ASN A C 1
ATOM 2296 O O . ASN A 1 308 ? 4.537 2.533 26.610 1.00 97.50 308 ASN A O 1
ATOM 2300 N N . THR A 1 309 ? 3.050 2.458 24.929 1.00 97.38 309 THR A N 1
ATOM 2301 C CA . THR A 1 309 ? 2.512 3.807 25.178 1.00 97.38 309 THR A CA 1
ATOM 2302 C C . THR A 1 309 ? 1.876 3.901 26.566 1.00 97.38 309 THR A C 1
ATOM 2304 O O . THR A 1 309 ? 2.210 4.798 27.334 1.00 97.38 309 THR A O 1
ATOM 2307 N N . MET A 1 310 ? 1.039 2.929 26.939 1.00 98.56 310 MET A N 1
ATOM 2308 C CA . MET A 1 310 ? 0.428 2.858 28.269 1.00 98.56 310 MET A CA 1
ATOM 2309 C C . MET A 1 310 ? 1.472 2.825 29.393 1.00 98.56 310 MET A C 1
ATOM 2311 O O . MET A 1 310 ? 1.315 3.507 30.404 1.00 98.56 310 MET A O 1
ATOM 2315 N N . ALA A 1 311 ? 2.542 2.047 29.221 1.00 98.50 311 ALA A N 1
ATOM 2316 C CA . ALA A 1 311 ? 3.630 1.944 30.186 1.00 98.50 311 ALA A CA 1
ATOM 2317 C C . ALA A 1 311 ? 4.435 3.248 30.300 1.00 98.50 311 ALA A C 1
ATOM 2319 O O . ALA A 1 311 ? 4.817 3.626 31.407 1.00 98.50 311 ALA A O 1
ATOM 2320 N N . LEU A 1 312 ? 4.662 3.956 29.189 1.00 98.06 312 LEU A N 1
ATOM 2321 C CA . LEU A 1 312 ? 5.331 5.260 29.183 1.00 98.06 312 LEU A CA 1
ATOM 2322 C C . LEU A 1 312 ? 4.498 6.334 29.893 1.00 98.06 312 LEU A C 1
ATOM 2324 O O . LEU A 1 312 ? 5.039 7.081 30.706 1.00 98.06 312 LEU A O 1
ATOM 2328 N N . ASP A 1 313 ? 3.192 6.382 29.642 1.00 97.88 313 ASP A N 1
ATOM 2329 C CA . ASP A 1 313 ? 2.301 7.351 30.286 1.00 97.88 313 ASP A CA 1
ATOM 2330 C C . ASP A 1 313 ? 2.131 7.056 31.784 1.00 97.88 313 ASP A C 1
ATOM 2332 O O . ASP A 1 313 ? 2.106 7.973 32.606 1.00 97.88 313 ASP A O 1
ATOM 2336 N N . ALA A 1 314 ? 2.108 5.777 32.174 1.00 98.12 314 ALA A N 1
ATOM 2337 C CA . ALA A 1 314 ? 2.168 5.378 33.579 1.00 98.12 314 ALA A CA 1
ATOM 2338 C C . ALA A 1 314 ? 3.498 5.806 34.236 1.00 98.12 314 ALA A C 1
ATOM 2340 O O . ALA A 1 314 ? 3.500 6.321 35.357 1.00 98.12 314 ALA A O 1
ATOM 2341 N N . ALA A 1 315 ? 4.624 5.675 33.526 1.00 98.12 315 ALA A N 1
ATOM 2342 C CA . ALA A 1 315 ? 5.944 6.068 34.023 1.00 98.12 315 ALA A CA 1
ATOM 2343 C C . ALA A 1 315 ? 6.071 7.576 34.278 1.00 98.12 315 ALA A C 1
ATOM 2345 O O . ALA A 1 315 ? 6.737 7.973 35.236 1.00 98.12 315 ALA A O 1
ATOM 2346 N N . GLN A 1 316 ? 5.380 8.422 33.504 1.00 97.19 316 GLN A N 1
ATOM 2347 C CA . GLN A 1 316 ? 5.309 9.869 33.769 1.00 97.19 316 GLN A CA 1
ATOM 2348 C C . GLN A 1 316 ? 4.647 10.198 35.118 1.00 97.19 316 GLN A C 1
ATOM 2350 O O . GLN A 1 316 ? 4.869 11.273 35.671 1.00 97.19 316 GLN A O 1
ATOM 2355 N N . LEU A 1 317 ? 3.867 9.265 35.668 1.00 97.56 317 LEU A N 1
ATOM 2356 C CA . LEU A 1 317 ? 3.221 9.365 36.977 1.00 97.56 317 LEU A CA 1
ATOM 2357 C C . LEU A 1 317 ? 3.991 8.612 38.077 1.00 97.56 317 LEU A C 1
ATOM 2359 O O . LEU A 1 317 ? 3.486 8.468 39.188 1.00 97.56 317 LEU A O 1
ATOM 2363 N N . GLY A 1 318 ? 5.201 8.123 37.782 1.00 97.88 318 GLY A N 1
ATOM 2364 C CA . GLY A 1 318 ? 6.023 7.348 38.714 1.00 97.88 318 GLY A CA 1
ATOM 2365 C C . GLY A 1 318 ? 5.596 5.886 38.881 1.00 97.88 318 GLY A C 1
ATOM 2366 O O . GLY A 1 318 ? 6.048 5.238 39.822 1.00 97.88 318 GLY A O 1
ATOM 2367 N N . LEU A 1 319 ? 4.741 5.365 37.996 1.00 98.38 319 LEU A N 1
ATOM 2368 C CA . LEU A 1 319 ? 4.255 3.981 38.017 1.00 98.38 319 LEU A CA 1
ATOM 2369 C C . LEU A 1 319 ? 5.079 3.092 37.074 1.00 98.38 319 LEU A C 1
ATOM 2371 O O . LEU A 1 319 ? 5.557 3.558 36.041 1.00 98.38 319 LEU A O 1
ATOM 2375 N N . SER A 1 320 ? 5.225 1.799 37.380 1.00 97.81 320 SER A N 1
ATOM 2376 C CA . SER A 1 320 ? 5.983 0.869 36.525 1.00 97.81 320 SER A CA 1
ATOM 2377 C C . SER A 1 320 ? 5.121 -0.283 36.021 1.00 97.81 320 SER A C 1
ATOM 2379 O O . SER A 1 320 ? 4.793 -1.193 36.774 1.00 97.81 320 SER A O 1
ATOM 2381 N N . LEU A 1 321 ? 4.799 -0.280 34.725 1.00 98.25 321 LEU A N 1
ATOM 2382 C CA . LEU A 1 321 ? 4.097 -1.382 34.060 1.00 98.25 321 LEU A CA 1
ATOM 2383 C C . LEU A 1 321 ? 5.077 -2.227 33.239 1.00 98.25 321 LEU A C 1
ATOM 2385 O O . LEU A 1 321 ? 5.820 -1.699 32.411 1.00 98.25 321 LEU A O 1
ATOM 2389 N N . LYS A 1 322 ? 5.070 -3.545 33.450 1.00 97.44 322 LYS A N 1
ATOM 2390 C CA . LYS A 1 322 ? 5.921 -4.519 32.752 1.00 97.44 322 LYS A CA 1
ATOM 2391 C C . LYS A 1 322 ? 5.080 -5.671 32.221 1.00 97.44 322 LYS A C 1
ATOM 2393 O O . LYS A 1 322 ? 4.234 -6.197 32.934 1.00 97.44 322 LYS A O 1
ATOM 2398 N N . CYS A 1 323 ? 5.340 -6.081 30.983 1.00 97.38 323 CYS A N 1
ATOM 2399 C CA . CYS A 1 323 ? 4.756 -7.293 30.413 1.00 97.38 323 CYS A CA 1
ATOM 2400 C C . CYS A 1 323 ? 5.467 -8.517 31.006 1.00 97.38 323 CYS A C 1
ATOM 2402 O O . CYS A 1 323 ? 6.623 -8.777 30.671 1.00 97.38 323 CYS A O 1
ATOM 2404 N N . SER A 1 324 ? 4.778 -9.264 31.864 1.00 97.44 324 SER A N 1
ATOM 2405 C CA . SER A 1 324 ? 5.300 -10.479 32.502 1.00 97.44 324 SER A CA 1
ATOM 2406 C C . SER A 1 324 ? 4.976 -11.736 31.701 1.00 97.44 324 SER A C 1
ATOM 2408 O O . SER A 1 324 ? 5.791 -12.655 31.635 1.00 97.44 324 SER A O 1
ATOM 2410 N N . SER A 1 325 ? 3.817 -11.769 31.038 1.00 97.06 325 SER A N 1
ATOM 2411 C CA . SER A 1 325 ? 3.457 -12.833 30.097 1.00 97.06 325 SER A CA 1
ATOM 2412 C C . SER A 1 325 ? 2.677 -12.271 28.914 1.00 97.06 325 SER A C 1
ATOM 2414 O O . SER A 1 325 ? 1.739 -11.509 29.100 1.00 97.06 325 SER A O 1
ATOM 2416 N N . GLY A 1 326 ? 3.066 -12.641 27.694 1.00 96.94 326 GLY A N 1
ATOM 2417 C CA . GLY A 1 326 ? 2.399 -12.226 26.456 1.00 96.94 326 GLY A CA 1
ATOM 2418 C C . GLY A 1 326 ? 1.835 -13.429 25.708 1.00 96.94 326 GLY A C 1
ATOM 2419 O O . GLY A 1 326 ? 1.095 -14.231 26.269 1.00 96.94 326 GLY A O 1
ATOM 2420 N N . TYR A 1 327 ? 2.213 -13.594 24.440 1.00 97.19 327 TYR A N 1
ATOM 2421 C CA . TYR A 1 327 ? 1.797 -14.752 23.648 1.00 97.19 327 TYR A CA 1
ATOM 2422 C C . TYR A 1 327 ? 2.226 -16.089 24.278 1.00 97.19 327 TYR A C 1
ATOM 2424 O O . TYR A 1 327 ? 3.389 -16.270 24.641 1.00 97.19 327 TYR A O 1
ATOM 2432 N N . ARG A 1 328 ? 1.292 -17.046 24.338 1.00 96.81 328 ARG A N 1
ATOM 2433 C CA . ARG A 1 328 ? 1.547 -18.444 24.720 1.00 96.81 328 ARG A CA 1
ATOM 2434 C C . ARG A 1 328 ? 0.991 -19.370 23.648 1.00 96.81 328 ARG A C 1
ATOM 2436 O O . ARG A 1 328 ? -0.190 -19.293 23.326 1.00 96.81 328 ARG A O 1
ATOM 2443 N N . SER A 1 329 ? 1.826 -20.256 23.111 1.00 96.44 329 SER A N 1
ATOM 2444 C CA . SER A 1 329 ? 1.386 -21.236 22.114 1.00 96.44 329 SER A CA 1
ATOM 2445 C C . SER A 1 329 ? 0.416 -22.260 22.712 1.00 96.44 329 SER A C 1
ATOM 2447 O O . SER A 1 329 ? 0.392 -22.486 23.925 1.00 96.44 329 SER A O 1
ATOM 2449 N N . TYR A 1 330 ? -0.323 -22.955 21.844 1.00 97.31 330 TYR A N 1
ATOM 2450 C CA . TYR A 1 330 ? -1.178 -24.075 22.245 1.00 97.31 330 TYR A CA 1
ATOM 2451 C C . TYR A 1 330 ? -0.408 -25.138 23.050 1.00 97.31 330 TYR A C 1
ATOM 2453 O O . TYR A 1 330 ? -0.854 -25.559 24.115 1.00 97.31 330 TYR A O 1
ATOM 2461 N N . SER A 1 331 ? 0.770 -25.551 22.567 1.00 96.50 331 SER A N 1
ATOM 2462 C CA . SER A 1 331 ? 1.602 -26.582 23.209 1.00 96.50 331 SER A CA 1
ATOM 2463 C C . SER A 1 331 ? 2.139 -26.154 24.577 1.00 96.50 331 SER A C 1
ATOM 2465 O O . SER A 1 331 ? 2.213 -26.961 25.507 1.00 96.50 331 SER A O 1
ATOM 2467 N N . TYR A 1 332 ? 2.478 -24.872 24.730 1.00 95.44 332 TYR A N 1
ATOM 2468 C CA . TYR A 1 332 ? 2.870 -24.324 26.023 1.00 95.44 332 TYR A CA 1
ATOM 2469 C C . TYR A 1 332 ? 1.684 -24.331 26.994 1.00 95.44 332 TYR A C 1
ATOM 2471 O O . TYR A 1 332 ? 1.826 -24.767 28.136 1.00 95.44 332 TYR A O 1
ATOM 2479 N N . GLN A 1 333 ? 0.500 -23.919 26.526 1.00 97.75 333 GLN A N 1
ATOM 2480 C CA . GLN A 1 333 ? -0.724 -23.941 27.328 1.00 97.75 333 GLN A CA 1
ATOM 2481 C C . GLN A 1 333 ? -1.106 -25.364 27.766 1.00 97.75 333 GLN A C 1
ATOM 2483 O O . GLN A 1 333 ? -1.548 -25.545 28.894 1.00 97.75 333 GLN A O 1
ATOM 2488 N N . GLU A 1 334 ? -0.896 -26.375 26.919 1.00 97.38 334 GLU A N 1
ATOM 2489 C CA . GLU A 1 334 ? -1.084 -27.797 27.254 1.00 97.38 334 GLU A CA 1
ATOM 2490 C C . GLU A 1 334 ? -0.187 -28.247 28.398 1.00 97.38 334 GLU A C 1
ATOM 2492 O O . GLU A 1 334 ? -0.671 -28.807 29.383 1.00 97.38 334 GLU A O 1
ATOM 2497 N N . THR A 1 335 ? 1.100 -27.925 28.321 1.00 97.00 335 THR A N 1
ATOM 2498 C CA . THR A 1 335 ? 2.049 -28.243 29.392 1.00 97.00 335 THR A CA 1
ATOM 2499 C C . THR A 1 335 ? 1.669 -27.537 30.696 1.00 97.00 335 THR A C 1
ATOM 2501 O O . THR A 1 335 ? 1.626 -28.162 31.757 1.00 97.00 335 THR A O 1
ATOM 2504 N N . LEU A 1 336 ? 1.339 -26.244 30.614 1.00 93.00 336 LEU A N 1
ATOM 2505 C CA . LEU A 1 336 ? 0.975 -25.427 31.767 1.00 93.00 336 LEU A CA 1
ATOM 2506 C C . LEU A 1 336 ? -0.309 -25.932 32.440 1.00 93.00 336 LEU A C 1
ATOM 2508 O O . LEU A 1 336 ? -0.315 -26.177 33.646 1.00 93.00 336 LEU A O 1
ATOM 2512 N N . TYR A 1 337 ? -1.376 -26.146 31.671 1.00 96.56 337 TYR A N 1
ATOM 2513 C CA . TYR A 1 337 ? -2.650 -26.631 32.196 1.00 96.56 337 TYR A CA 1
ATOM 2514 C C . TYR A 1 337 ? -2.506 -28.012 32.847 1.00 96.56 337 TYR A C 1
ATOM 2516 O O . TYR A 1 337 ? -2.971 -28.211 33.969 1.00 96.56 337 TYR A O 1
ATOM 2524 N N . ASN A 1 338 ? -1.788 -28.943 32.211 1.00 95.25 338 ASN A N 1
ATOM 2525 C CA . ASN A 1 338 ? -1.542 -30.268 32.782 1.00 95.25 338 ASN A CA 1
ATOM 2526 C C . ASN A 1 338 ? -0.764 -30.191 34.104 1.00 95.25 338 ASN A C 1
ATOM 2528 O O . ASN A 1 338 ? -1.060 -30.951 35.026 1.00 95.25 338 ASN A O 1
ATOM 2532 N N . SER A 1 339 ? 0.174 -29.247 34.245 1.00 93.75 339 SER A N 1
ATOM 2533 C CA . SER A 1 339 ? 0.881 -29.032 35.516 1.00 93.75 339 SER A CA 1
ATOM 2534 C C . SER A 1 339 ? -0.059 -28.593 36.650 1.00 93.75 339 SER A C 1
ATOM 2536 O O . SER A 1 339 ? 0.063 -29.084 37.773 1.00 93.75 339 SER A O 1
ATOM 2538 N N . TYR A 1 340 ? -1.049 -27.744 36.354 1.00 82.31 340 TYR A N 1
ATOM 2539 C CA . TYR A 1 340 ? -2.062 -27.311 37.318 1.00 82.31 340 TYR A CA 1
ATOM 2540 C C . TYR A 1 340 ? -3.055 -28.417 37.663 1.00 82.31 340 TYR A C 1
ATOM 2542 O O . TYR A 1 340 ? -3.383 -28.599 38.832 1.00 82.31 340 TYR A O 1
ATOM 2550 N N . VAL A 1 341 ? -3.481 -29.213 36.679 1.00 90.56 341 VAL A N 1
ATOM 2551 C CA . VAL A 1 341 ? -4.321 -30.396 36.921 1.00 90.56 341 VAL A CA 1
ATOM 2552 C C . VAL A 1 341 ? -3.611 -31.393 37.838 1.00 90.56 341 VAL A C 1
ATOM 2554 O O . VAL A 1 341 ? -4.244 -31.936 38.740 1.00 90.56 341 VAL A O 1
ATOM 2557 N N . LEU A 1 342 ? -2.308 -31.615 37.640 1.00 93.81 342 LEU A N 1
ATOM 2558 C CA . LEU A 1 342 ? -1.509 -32.507 38.484 1.00 93.81 342 LEU A CA 1
ATOM 2559 C C . LEU A 1 342 ? -1.345 -31.979 39.913 1.00 93.81 342 LEU A C 1
ATOM 2561 O O . LEU A 1 342 ? -1.373 -32.769 40.853 1.00 93.81 342 LEU A O 1
ATOM 2565 N N . ARG A 1 343 ? -1.159 -30.665 40.079 1.00 89.56 343 ARG A N 1
ATOM 2566 C CA . ARG A 1 343 ? -0.923 -30.045 41.389 1.00 89.56 343 ARG A CA 1
ATOM 2567 C C . ARG A 1 343 ? -2.209 -29.876 42.203 1.00 89.56 343 ARG A C 1
ATOM 2569 O O . ARG A 1 343 ? -2.225 -30.189 43.388 1.00 89.56 343 ARG A O 1
ATOM 2576 N N . ASP A 1 344 ? -3.273 -29.410 41.552 1.00 81.81 344 ASP A N 1
ATOM 2577 C CA . ASP A 1 344 ? -4.456 -28.844 42.213 1.00 81.81 344 ASP A CA 1
ATOM 2578 C C . ASP A 1 344 ? -5.764 -29.570 41.840 1.00 81.81 344 ASP A C 1
ATOM 2580 O O . ASP A 1 344 ? -6.821 -29.309 42.416 1.00 81.81 344 ASP A O 1
ATOM 2584 N N . GLY A 1 345 ? -5.713 -30.495 40.877 1.00 83.56 345 GLY A N 1
ATOM 2585 C CA . GLY A 1 345 ? -6.878 -31.203 40.357 1.00 83.56 345 GLY A CA 1
ATOM 2586 C C . GLY A 1 345 ? -7.626 -30.429 39.268 1.00 83.56 345 GLY A C 1
ATOM 2587 O O . GLY A 1 345 ? -7.641 -29.199 39.212 1.00 83.56 345 GLY A O 1
ATOM 2588 N N . LYS A 1 346 ? -8.296 -31.172 38.378 1.00 87.75 346 LYS A N 1
ATOM 2589 C CA . LYS A 1 346 ? -8.941 -30.612 37.179 1.00 87.75 346 LYS A CA 1
ATOM 2590 C C . LYS A 1 346 ? -10.020 -29.571 37.481 1.00 87.75 346 LYS A C 1
ATOM 2592 O O . LYS A 1 346 ? -10.099 -28.570 36.779 1.00 87.75 346 LYS A O 1
ATOM 2597 N N . LEU A 1 347 ? -10.848 -29.807 38.502 1.00 81.19 347 LEU A N 1
ATOM 2598 C CA . LEU A 1 347 ? -11.957 -28.910 38.839 1.00 81.19 347 LEU A CA 1
ATOM 2599 C C . LEU A 1 347 ? -11.447 -27.514 39.225 1.00 81.19 347 LEU A C 1
ATOM 2601 O O . LEU A 1 347 ? -12.024 -26.524 38.795 1.00 81.19 347 LEU A O 1
ATOM 2605 N N . LEU A 1 348 ? -10.351 -27.451 39.991 1.00 75.31 348 LEU A N 1
ATOM 2606 C CA . LEU A 1 348 ? -9.740 -26.199 40.427 1.00 75.31 348 LEU A CA 1
ATOM 2607 C C . LEU A 1 348 ? -8.904 -25.567 39.304 1.00 75.31 348 LEU A C 1
ATOM 2609 O O . LEU A 1 348 ? -9.023 -24.373 39.055 1.00 75.31 348 LEU A O 1
ATOM 2613 N N . ALA A 1 349 ? -8.137 -26.362 38.550 1.00 80.06 349 ALA A N 1
ATOM 2614 C CA . ALA A 1 349 ? -7.407 -25.870 37.378 1.00 80.06 349 ALA A CA 1
ATOM 2615 C C . ALA A 1 349 ? -8.341 -25.245 36.323 1.00 80.06 349 ALA A C 1
ATOM 2617 O O . ALA A 1 349 ? -7.983 -24.255 35.691 1.00 80.06 349 ALA A O 1
ATOM 2618 N N . ASP A 1 350 ? -9.558 -25.776 36.159 1.00 84.81 350 ASP A N 1
ATOM 2619 C CA . ASP A 1 350 ? -10.567 -25.215 35.260 1.00 84.81 350 ASP A CA 1
ATOM 2620 C C . ASP A 1 350 ? -11.084 -23.830 35.705 1.00 84.81 350 ASP A C 1
ATOM 2622 O O . ASP A 1 350 ? -11.700 -23.167 34.875 1.00 84.81 350 ASP A O 1
ATOM 2626 N N . THR A 1 351 ? -10.879 -23.362 36.949 1.00 75.50 351 THR A N 1
ATOM 2627 C CA . THR A 1 351 ? -11.373 -22.038 37.405 1.00 75.50 351 THR A CA 1
ATOM 2628 C C . THR A 1 351 ? -10.382 -20.898 37.191 1.00 75.50 351 THR A C 1
ATOM 2630 O O . THR A 1 351 ? -10.808 -19.769 36.967 1.00 75.50 351 THR A O 1
ATOM 2633 N N . TYR A 1 352 ? -9.078 -21.172 37.281 1.00 76.25 352 TYR A N 1
ATOM 2634 C CA . TYR A 1 352 ? -8.021 -20.150 37.202 1.00 76.25 352 TYR A CA 1
ATOM 2635 C C . TYR A 1 352 ? -7.047 -20.367 36.033 1.00 76.25 352 TYR A C 1
ATOM 2637 O O . TYR A 1 352 ? -6.159 -19.559 35.796 1.00 76.25 352 TYR A O 1
ATOM 2645 N N . SER A 1 353 ? -7.173 -21.476 35.302 1.00 89.88 353 SER A N 1
ATOM 2646 C CA . SER A 1 353 ? -6.390 -21.748 34.101 1.00 89.88 353 SER A CA 1
ATOM 2647 C C . SER A 1 353 ? -7.302 -22.073 32.922 1.00 89.88 353 SER A C 1
ATOM 2649 O O . SER A 1 353 ? -8.515 -22.244 33.049 1.00 89.88 353 SER A O 1
ATOM 2651 N N . ALA A 1 354 ? -6.704 -22.159 31.739 1.00 95.75 354 ALA A N 1
ATOM 2652 C CA . ALA A 1 354 ? -7.403 -22.450 30.499 1.00 95.75 354 ALA A CA 1
ATOM 2653 C C . ALA A 1 354 ? -6.923 -23.776 29.909 1.00 95.75 354 ALA A C 1
ATOM 2655 O O . ALA A 1 354 ? -5.715 -24.010 29.796 1.00 95.75 354 ALA A O 1
ATOM 2656 N N . ARG A 1 355 ? -7.868 -24.612 29.467 1.00 97.31 355 ARG A N 1
ATOM 2657 C CA . ARG A 1 355 ? -7.566 -25.768 28.617 1.00 97.31 355 ARG A CA 1
ATOM 2658 C C . ARG A 1 355 ? -6.888 -25.284 27.322 1.00 97.31 355 ARG A C 1
ATOM 2660 O O . ARG A 1 355 ? -7.138 -24.155 26.889 1.00 97.31 355 ARG A O 1
ATOM 2667 N N . PRO A 1 356 ? -6.045 -26.099 26.673 1.00 97.19 356 PRO A N 1
ATOM 2668 C CA . PRO A 1 356 ? -5.394 -25.720 25.417 1.00 97.19 356 PRO A CA 1
ATOM 2669 C C . PRO A 1 356 ? -6.415 -25.316 24.351 1.00 97.19 356 PRO A C 1
ATOM 2671 O O . PRO A 1 356 ? -7.446 -25.968 24.207 1.00 97.19 356 PRO A O 1
ATOM 2674 N N . GLY A 1 357 ? -6.158 -24.218 23.638 1.00 97.25 357 GLY A N 1
ATOM 2675 C CA . GLY A 1 357 ? -7.125 -23.603 22.720 1.00 97.25 357 GLY A CA 1
ATOM 2676 C C . GLY A 1 357 ? -8.065 -22.592 23.380 1.00 97.25 357 GLY A C 1
ATOM 2677 O O . GLY A 1 357 ? -8.616 -21.751 22.686 1.00 97.25 357 GLY A O 1
ATOM 2678 N N . HIS A 1 358 ? -8.219 -22.597 24.705 1.00 97.81 358 HIS A N 1
ATOM 2679 C CA . HIS A 1 358 ? -9.139 -21.702 25.422 1.00 97.81 358 HIS A CA 1
ATOM 2680 C C . HIS A 1 358 ? -8.435 -20.548 26.154 1.00 97.81 358 HIS A C 1
ATOM 2682 O O . HIS A 1 358 ? -9.071 -19.811 26.905 1.00 97.81 358 HIS A O 1
ATOM 2688 N N . SER A 1 359 ? -7.119 -20.382 25.970 1.00 97.94 359 SER A N 1
ATOM 2689 C CA . SER A 1 359 ? -6.370 -19.268 26.560 1.00 97.94 359 SER A CA 1
ATOM 2690 C C . SER A 1 359 ? -6.297 -18.089 25.599 1.00 97.94 359 SER A C 1
ATOM 2692 O O . SER A 1 359 ? -5.782 -18.227 24.489 1.00 97.94 359 SER A O 1
ATOM 2694 N N . GLU A 1 360 ? -6.704 -16.901 26.051 1.00 97.81 360 GLU A N 1
ATOM 2695 C CA . GLU A 1 360 ? -6.548 -15.678 25.259 1.00 97.81 360 GLU A CA 1
ATOM 2696 C C . GLU A 1 360 ? -5.089 -15.365 24.909 1.00 97.81 360 GLU A C 1
ATOM 2698 O O . GLU A 1 360 ? -4.840 -14.731 23.889 1.00 97.81 360 GLU A O 1
ATOM 2703 N N . HIS A 1 361 ? -4.105 -15.847 25.672 1.00 98.19 361 HIS A N 1
ATOM 2704 C CA . HIS A 1 361 ? -2.689 -15.658 25.334 1.00 98.19 361 HIS A CA 1
ATOM 2705 C C . HIS A 1 361 ? -2.311 -16.265 23.982 1.00 98.19 361 HIS A C 1
ATOM 2707 O O . HIS A 1 361 ? -1.403 -15.759 23.327 1.00 98.19 361 HIS A O 1
ATOM 2713 N N . GLN A 1 362 ? -3.026 -17.294 23.516 1.00 98.19 362 GLN A N 1
ATOM 2714 C CA . GLN A 1 362 ? -2.795 -17.870 22.192 1.00 98.19 362 GLN A CA 1
ATOM 2715 C C . GLN A 1 362 ? -3.193 -16.905 21.061 1.00 98.19 362 GLN A C 1
ATOM 2717 O O . GLN A 1 362 ? -2.675 -17.014 19.954 1.00 98.19 362 GLN A O 1
ATOM 2722 N N . THR A 1 363 ? -4.032 -15.898 21.330 1.00 97.88 363 THR A N 1
ATOM 2723 C CA . THR A 1 363 ? -4.375 -14.858 20.342 1.00 97.88 363 THR A CA 1
ATOM 2724 C C . THR A 1 363 ? -3.220 -13.895 20.053 1.00 97.88 363 THR A C 1
ATOM 2726 O O . THR A 1 363 ? -3.231 -13.228 19.020 1.00 97.88 363 THR A O 1
ATOM 2729 N N . GLY A 1 364 ? -2.261 -13.769 20.979 1.00 97.62 364 GLY A N 1
ATOM 2730 C CA . GLY A 1 364 ? -1.285 -12.678 20.977 1.00 97.62 364 GLY A CA 1
ATOM 2731 C C . GLY A 1 364 ? -1.884 -11.305 21.323 1.00 97.62 364 GLY A C 1
ATOM 2732 O O . GLY A 1 364 ? -1.225 -10.295 21.113 1.00 97.62 364 GLY A O 1
ATOM 2733 N N . LEU A 1 365 ? -3.117 -11.235 21.835 1.00 98.44 365 LEU A N 1
ATOM 2734 C CA . LEU A 1 365 ? -3.802 -9.994 22.233 1.00 98.44 365 LEU A CA 1
ATOM 2735 C C . LEU A 1 365 ? -3.943 -9.849 23.756 1.00 98.44 365 LEU A C 1
ATOM 2737 O O . LEU A 1 365 ? -4.531 -8.869 24.210 1.00 98.44 365 LEU A O 1
ATOM 2741 N N . ALA A 1 366 ? -3.440 -10.810 24.534 1.00 98.50 366 ALA A N 1
ATOM 2742 C CA . ALA A 1 366 ? -3.466 -10.779 25.993 1.00 98.50 366 ALA A CA 1
ATOM 2743 C C . ALA A 1 366 ? -2.074 -10.521 26.581 1.00 98.50 366 ALA A C 1
ATOM 2745 O O . ALA A 1 366 ? -1.070 -11.000 26.042 1.00 98.50 366 ALA A O 1
ATOM 2746 N N . ILE A 1 367 ? -2.035 -9.760 27.675 1.00 98.75 367 ILE A N 1
ATOM 2747 C CA . ILE A 1 367 ? -0.825 -9.426 28.428 1.00 98.75 367 ILE A CA 1
ATOM 2748 C C . ILE A 1 367 ? -1.121 -9.564 29.922 1.00 98.75 367 ILE A C 1
ATOM 2750 O O . ILE A 1 367 ? -2.016 -8.890 30.425 1.00 98.75 367 ILE A O 1
ATOM 2754 N N . ASP A 1 368 ? -0.313 -10.355 30.625 1.00 98.62 368 ASP A N 1
ATOM 2755 C CA . ASP A 1 368 ? -0.225 -10.324 32.085 1.00 98.62 368 ASP A CA 1
ATOM 2756 C C . ASP A 1 368 ? 0.796 -9.269 32.512 1.00 98.62 368 ASP A C 1
ATOM 2758 O O . ASP A 1 368 ? 1.952 -9.287 32.065 1.00 98.62 368 ASP A O 1
ATOM 2762 N N . VAL A 1 369 ? 0.378 -8.353 33.383 1.00 98.12 369 VAL A N 1
ATOM 2763 C CA . VAL A 1 369 ? 1.172 -7.189 33.796 1.00 98.12 369 VAL A CA 1
ATOM 2764 C C . VAL A 1 369 ? 1.715 -7.350 35.213 1.00 98.12 369 VAL A C 1
ATOM 2766 O O . VAL A 1 369 ? 0.979 -7.689 36.132 1.00 98.12 369 VAL A O 1
ATOM 2769 N N . ASN A 1 370 ? 2.997 -7.027 35.409 1.00 97.69 370 ASN A N 1
ATOM 2770 C CA . ASN A 1 370 ? 3.681 -7.041 36.707 1.00 97.69 370 ASN A CA 1
ATOM 2771 C C . ASN A 1 370 ? 3.557 -8.396 37.436 1.00 97.69 370 ASN A C 1
ATOM 2773 O O . ASN A 1 370 ? 3.924 -9.429 36.875 1.00 97.69 370 ASN A O 1
ATOM 2777 N N . SER A 1 371 ? 3.125 -8.416 38.697 1.00 93.94 371 SER A N 1
ATOM 2778 C CA . SER A 1 371 ? 2.953 -9.659 39.449 1.00 93.94 371 SER A CA 1
ATOM 2779 C C . SER A 1 371 ? 1.681 -10.373 38.992 1.00 93.94 371 SER A C 1
ATOM 2781 O O . SER A 1 371 ? 0.594 -9.807 39.054 1.00 93.94 371 SER A O 1
ATOM 2783 N N . ILE A 1 372 ? 1.813 -11.632 38.573 1.00 93.94 372 ILE A N 1
ATOM 2784 C CA . ILE A 1 372 ? 0.704 -12.478 38.095 1.00 93.94 372 ILE A CA 1
ATOM 2785 C C . ILE A 1 372 ? 0.050 -13.199 39.290 1.00 93.94 372 ILE A C 1
ATOM 2787 O O . ILE A 1 372 ? -0.082 -14.422 39.322 1.00 93.94 372 ILE A O 1
ATOM 2791 N N . ASP A 1 373 ? -0.259 -12.432 40.336 1.00 88.06 373 ASP A N 1
ATOM 2792 C CA . ASP A 1 373 ? -0.921 -12.886 41.558 1.00 88.06 373 ASP A CA 1
ATOM 2793 C C . ASP A 1 373 ? -1.586 -11.703 42.296 1.00 88.06 373 ASP A C 1
ATOM 2795 O O . ASP A 1 373 ? -1.428 -10.530 41.939 1.00 88.06 373 ASP A O 1
ATOM 2799 N N . TYR A 1 374 ? -2.354 -11.996 43.350 1.00 86.38 374 TYR A N 1
ATOM 2800 C CA . TYR A 1 374 ? -3.138 -10.984 44.069 1.00 86.38 374 TYR A CA 1
ATOM 2801 C C . TYR A 1 374 ? -2.312 -9.925 44.815 1.00 86.38 374 TYR A C 1
ATOM 2803 O O . TYR A 1 374 ? -2.894 -8.945 45.282 1.00 86.38 374 TYR A O 1
ATOM 2811 N N . THR A 1 375 ? -0.982 -10.041 44.902 1.00 91.31 375 THR A N 1
ATOM 2812 C CA . THR A 1 375 ? -0.144 -8.940 45.405 1.00 91.31 375 THR A CA 1
ATOM 2813 C C . THR A 1 375 ? -0.221 -7.710 44.503 1.00 91.31 375 THR A C 1
ATOM 2815 O O . THR A 1 375 ? -0.064 -6.593 44.995 1.00 91.31 375 THR A O 1
ATOM 2818 N N . PHE A 1 376 ? -0.556 -7.884 43.218 1.00 94.06 376 PHE A N 1
ATOM 2819 C CA . PHE A 1 376 ? -0.743 -6.771 42.291 1.00 94.06 376 PHE A CA 1
ATOM 2820 C C . PHE A 1 376 ? -1.957 -5.898 42.633 1.00 94.06 376 PHE A C 1
ATOM 2822 O O . PHE A 1 376 ? -1.913 -4.687 42.426 1.00 94.06 376 PHE A O 1
ATOM 2829 N N . LEU A 1 377 ? -3.009 -6.478 43.219 1.00 87.56 377 LEU A N 1
ATOM 2830 C CA . LEU A 1 377 ? -4.289 -5.804 43.471 1.00 87.56 377 LEU A CA 1
ATOM 2831 C C . LEU A 1 377 ? -4.150 -4.509 44.285 1.00 87.56 377 LEU A C 1
ATOM 2833 O O . LEU A 1 377 ? -4.862 -3.539 44.049 1.00 87.56 377 LEU A O 1
ATOM 2837 N N . ASN A 1 378 ? -3.221 -4.486 45.241 1.00 86.25 378 ASN A N 1
ATOM 2838 C CA . ASN A 1 378 ? -3.047 -3.368 46.170 1.00 86.25 378 ASN A CA 1
ATOM 2839 C C . ASN A 1 378 ? -1.949 -2.384 45.730 1.00 86.25 378 ASN A C 1
ATOM 2841 O O . ASN A 1 378 ? -1.429 -1.630 46.552 1.00 86.25 378 ASN A O 1
ATOM 2845 N N . THR A 1 379 ? -1.570 -2.404 44.452 1.00 96.50 379 THR A N 1
ATOM 2846 C CA . THR A 1 379 ? -0.549 -1.510 43.892 1.00 96.50 379 THR A CA 1
ATOM 2847 C C . THR A 1 379 ? -1.178 -0.268 43.251 1.00 96.50 379 THR A C 1
ATOM 2849 O O . THR A 1 379 ? -2.308 -0.331 42.750 1.00 96.50 379 THR A O 1
ATOM 2852 N N . PRO A 1 380 ? -0.469 0.877 43.225 1.00 98.12 380 PRO A N 1
ATOM 2853 C CA . PRO A 1 380 ? -0.945 2.054 42.505 1.00 98.12 380 PRO A CA 1
ATOM 2854 C C . PRO A 1 380 ? -1.052 1.802 40.990 1.00 98.12 380 PRO A C 1
ATOM 2856 O O . PRO A 1 380 ? -1.931 2.370 40.344 1.00 98.12 380 PRO A O 1
ATOM 2859 N N . GLU A 1 381 ? -0.234 0.906 40.431 1.00 98.50 381 GLU A N 1
ATOM 2860 C CA . GLU A 1 381 ? -0.322 0.438 39.047 1.00 98.50 381 GLU A CA 1
ATOM 2861 C C . GLU A 1 381 ? -1.667 -0.225 38.738 1.00 98.50 381 GLU A C 1
ATOM 2863 O O . GLU A 1 381 ? -2.298 0.124 37.741 1.00 98.50 381 GLU A O 1
ATOM 2868 N N . CYS A 1 382 ? -2.130 -1.148 39.588 1.00 97.44 382 CYS A N 1
ATOM 2869 C CA . CYS A 1 382 ? -3.414 -1.823 39.399 1.00 97.44 382 CYS A CA 1
ATOM 2870 C C . CYS A 1 382 ? -4.574 -0.820 39.436 1.00 97.44 382 CYS A C 1
ATOM 2872 O O . CYS A 1 382 ? -5.384 -0.766 38.510 1.00 97.44 382 CYS A O 1
ATOM 2874 N N . ALA A 1 383 ? -4.603 0.050 40.450 1.00 97.06 383 ALA A N 1
ATOM 2875 C CA . ALA A 1 383 ? -5.626 1.090 40.572 1.00 97.06 383 ALA A CA 1
ATOM 2876 C C . ALA A 1 383 ? -5.616 2.081 39.392 1.00 97.06 383 ALA A C 1
ATOM 2878 O O . ALA A 1 383 ? -6.651 2.656 39.035 1.00 97.06 383 ALA A O 1
ATOM 2879 N N . TRP A 1 384 ? -4.448 2.310 38.789 1.00 98.50 384 TRP A N 1
ATOM 2880 C CA . TRP A 1 384 ? -4.320 3.127 37.590 1.00 98.50 384 TRP A CA 1
ATOM 2881 C C . TRP A 1 384 ? -4.814 2.388 36.344 1.00 98.50 384 TRP A C 1
ATOM 2883 O O . TRP A 1 384 ? -5.571 2.976 35.570 1.00 98.50 384 TRP A O 1
ATOM 2893 N N . LEU A 1 385 ? -4.452 1.114 36.159 1.00 98.44 385 LEU A N 1
ATOM 2894 C CA . LEU A 1 385 ? -4.905 0.300 35.028 1.00 98.44 385 LEU A CA 1
ATOM 2895 C C . LEU A 1 385 ? -6.427 0.193 34.983 1.00 98.44 385 LEU A C 1
ATOM 2897 O O . LEU A 1 385 ? -7.003 0.419 33.920 1.00 98.44 385 LEU A O 1
ATOM 2901 N N . GLU A 1 386 ? -7.081 -0.041 36.124 1.00 95.50 386 GLU A N 1
ATOM 2902 C CA . GLU A 1 386 ? -8.546 -0.113 36.208 1.00 95.50 386 GLU A CA 1
ATOM 2903 C C . GLU A 1 386 ? -9.236 1.125 35.624 1.00 95.50 386 GLU A C 1
ATOM 2905 O O . GLU A 1 386 ? -10.324 1.009 35.082 1.00 95.50 386 GLU A O 1
ATOM 2910 N N . LYS A 1 387 ? -8.600 2.301 35.680 1.00 97.44 387 LYS A N 1
ATOM 2911 C CA . LYS A 1 387 ? -9.170 3.574 35.207 1.00 97.44 387 LYS A CA 1
ATOM 2912 C C . LYS A 1 387 ? -8.660 4.018 33.838 1.00 97.44 387 LYS A C 1
ATOM 2914 O O . LYS A 1 387 ? -9.176 4.988 33.282 1.00 97.44 387 LYS A O 1
ATOM 2919 N N . ASN A 1 388 ? -7.588 3.406 33.334 1.00 98.56 388 ASN A N 1
ATOM 2920 C CA . ASN A 1 388 ? -6.841 3.947 32.197 1.00 98.56 388 ASN A CA 1
ATOM 2921 C C . ASN A 1 388 ? -6.546 2.934 31.094 1.00 98.56 388 ASN A C 1
ATOM 2923 O O . ASN A 1 388 ? -6.350 3.369 29.963 1.00 98.56 388 ASN A O 1
ATOM 2927 N N . ALA A 1 389 ? -6.560 1.624 31.363 1.00 98.62 389 ALA A N 1
ATOM 2928 C CA . ALA A 1 389 ? -6.211 0.602 30.371 1.00 98.62 389 ALA A CA 1
ATOM 2929 C C . ALA A 1 389 ? -7.027 0.744 29.071 1.00 98.62 389 ALA A C 1
ATOM 2931 O O . ALA A 1 389 ? -6.481 0.647 27.967 1.00 98.62 389 ALA A O 1
ATOM 2932 N N . HIS A 1 390 ? -8.312 1.093 29.197 1.00 98.62 390 HIS A N 1
ATOM 2933 C CA . HIS A 1 390 ? -9.229 1.243 28.066 1.00 98.62 390 HIS A CA 1
ATOM 2934 C C . HIS A 1 390 ? -8.798 2.333 27.075 1.00 98.62 390 HIS A C 1
ATOM 2936 O O . HIS A 1 390 ? -8.989 2.183 25.868 1.00 98.62 390 HIS A O 1
ATOM 2942 N N . LYS A 1 391 ? -8.125 3.389 27.554 1.00 98.31 391 LYS A N 1
ATOM 2943 C CA . LYS A 1 391 ? -7.612 4.496 26.729 1.00 98.31 391 LYS A CA 1
ATOM 2944 C C . LYS A 1 391 ? -6.543 4.026 25.741 1.00 98.31 391 LYS A C 1
ATOM 2946 O O . LYS A 1 391 ? -6.380 4.609 24.673 1.00 98.31 391 LYS A O 1
ATOM 2951 N N . TYR A 1 392 ? -5.871 2.926 26.066 1.00 98.31 392 TYR A N 1
ATOM 2952 C CA . TYR A 1 392 ? -4.853 2.290 25.232 1.00 98.31 392 TYR A CA 1
ATOM 2953 C C . TYR A 1 392 ? -5.394 1.059 24.499 1.00 98.31 392 TYR A C 1
ATOM 2955 O O . TYR A 1 392 ? -4.659 0.378 23.793 1.00 98.31 392 TYR A O 1
ATOM 2963 N N . GLY A 1 393 ? -6.692 0.772 24.614 1.00 97.44 393 GLY A N 1
ATOM 2964 C CA . GLY A 1 393 ? -7.317 -0.359 23.939 1.00 97.44 393 GLY A CA 1
ATOM 2965 C C . GLY A 1 393 ? -7.291 -1.664 24.708 1.00 97.44 393 GLY A C 1
ATOM 2966 O O . GLY A 1 393 ? -7.541 -2.701 24.100 1.00 97.44 393 GLY A O 1
ATOM 2967 N N . PHE A 1 394 ? -7.028 -1.625 26.014 1.00 98.88 394 PHE A N 1
ATOM 2968 C CA . PHE A 1 394 ? -7.052 -2.796 26.883 1.00 98.88 394 PHE A CA 1
ATOM 2969 C C . PHE A 1 394 ? -8.231 -2.773 27.854 1.00 98.88 394 PHE A C 1
ATOM 2971 O O . PHE A 1 394 ? -8.560 -1.736 28.418 1.00 98.88 394 PHE A O 1
ATOM 2978 N N . ILE A 1 395 ? -8.819 -3.932 28.119 1.00 98.75 395 ILE A N 1
ATOM 2979 C CA . ILE A 1 395 ? -9.736 -4.129 29.250 1.00 98.75 395 ILE A CA 1
ATOM 2980 C C . ILE A 1 395 ? -9.074 -5.005 30.313 1.00 98.75 395 ILE A C 1
ATOM 2982 O O . ILE A 1 395 ? -8.263 -5.868 29.968 1.00 98.75 395 ILE A O 1
ATOM 2986 N N . ILE A 1 396 ? -9.464 -4.838 31.581 1.00 98.38 396 ILE A N 1
ATOM 2987 C CA . ILE A 1 396 ? -9.255 -5.885 32.591 1.00 98.38 396 ILE A CA 1
ATOM 2988 C C . ILE A 1 396 ? -10.194 -7.033 32.218 1.00 98.38 396 ILE A C 1
ATOM 2990 O O . ILE A 1 396 ? -11.414 -6.904 32.337 1.00 98.38 396 ILE A O 1
ATOM 2994 N N . ARG A 1 397 ? -9.647 -8.123 31.675 1.00 98.50 397 ARG A N 1
ATOM 2995 C CA . ARG A 1 397 ? -10.452 -9.135 30.974 1.00 98.50 397 ARG A CA 1
ATOM 2996 C C . ARG A 1 397 ? -11.364 -9.932 31.897 1.00 98.50 397 ARG A C 1
ATOM 2998 O O . ARG A 1 397 ? -12.479 -10.290 31.500 1.00 98.50 397 ARG A O 1
ATOM 3005 N N . TYR A 1 398 ? -10.861 -10.227 33.089 1.00 97.19 398 TYR A N 1
ATOM 3006 C CA . TYR A 1 398 ? -11.537 -11.014 34.108 1.00 97.19 398 TYR A CA 1
ATOM 3007 C C . TYR A 1 398 ? -11.747 -10.136 35.338 1.00 97.19 398 TYR A C 1
ATOM 3009 O O . TYR A 1 398 ? -10.956 -10.222 36.271 1.00 97.19 398 TYR A O 1
ATOM 3017 N N . PRO A 1 399 ? -12.747 -9.235 35.333 1.00 95.19 399 PRO A N 1
ATOM 3018 C CA . PRO A 1 399 ? -13.009 -8.322 36.440 1.00 95.19 399 PRO A CA 1
ATOM 3019 C C . PRO A 1 399 ? -13.715 -9.024 37.610 1.00 95.19 399 PRO A C 1
ATOM 3021 O O . PRO A 1 399 ? -14.411 -10.028 37.443 1.00 95.19 399 PRO A O 1
ATOM 3024 N N . LYS A 1 400 ? -13.558 -8.461 38.812 1.00 89.31 400 LYS A N 1
ATOM 3025 C CA . LYS A 1 400 ? -14.128 -9.000 40.052 1.00 89.31 400 LYS A CA 1
ATOM 3026 C C . LYS A 1 400 ? -15.654 -9.063 39.984 1.00 89.31 400 LYS A C 1
ATOM 3028 O O . LYS A 1 400 ? -16.296 -8.077 39.627 1.00 89.31 400 LYS A O 1
ATOM 3033 N N . GLY A 1 401 ? -16.238 -10.192 40.385 1.00 85.94 401 GLY A N 1
ATOM 3034 C CA . GLY A 1 401 ? -17.693 -10.378 40.422 1.00 85.94 401 GLY A CA 1
ATOM 3035 C C . GLY A 1 401 ? -18.321 -10.761 39.078 1.00 85.94 401 GLY A C 1
ATOM 3036 O O . GLY A 1 401 ? -19.547 -10.819 38.980 1.00 85.94 401 GLY A O 1
ATOM 3037 N N . LYS A 1 402 ? -17.511 -11.006 38.039 1.00 94.19 402 LYS A N 1
ATOM 3038 C CA . LYS A 1 402 ? -17.968 -11.453 36.713 1.00 94.19 402 LYS A CA 1
ATOM 3039 C C . LYS A 1 402 ? -17.579 -12.900 36.394 1.00 94.19 402 LYS A C 1
ATOM 3041 O O . LYS A 1 402 ? -17.741 -13.336 35.258 1.00 94.19 402 LYS A O 1
ATOM 3046 N N . GLU A 1 403 ? -17.134 -13.668 37.385 1.00 87.94 403 GLU A N 1
ATOM 3047 C CA . GLU A 1 403 ? -16.641 -15.046 37.238 1.00 87.94 403 GLU A CA 1
ATOM 3048 C C . GLU A 1 403 ? -17.708 -15.981 36.643 1.00 87.94 403 GLU A C 1
ATOM 3050 O O . GLU A 1 403 ? -17.391 -16.880 35.867 1.00 87.94 403 GLU A O 1
ATOM 3055 N N . ALA A 1 404 ? -18.987 -15.740 36.952 1.00 83.44 404 ALA A N 1
ATOM 3056 C CA . ALA A 1 404 ? -20.111 -16.496 36.395 1.00 83.44 404 ALA A CA 1
ATOM 3057 C C . ALA A 1 404 ? -20.308 -16.285 34.880 1.00 83.44 404 ALA A C 1
ATOM 3059 O O . ALA A 1 404 ? -20.893 -17.142 34.221 1.00 83.44 404 ALA A O 1
ATOM 3060 N N . TYR A 1 405 ? -19.825 -15.164 34.336 1.00 91.62 405 TYR A N 1
ATOM 3061 C CA . TYR A 1 405 ? -19.921 -14.831 32.915 1.00 91.62 405 TYR A CA 1
ATOM 3062 C C . TYR A 1 405 ? -18.640 -15.191 32.173 1.00 91.62 405 TYR A C 1
ATOM 3064 O O . TYR A 1 405 ? -18.691 -15.871 31.154 1.00 91.62 405 TYR A O 1
ATOM 3072 N N . THR A 1 406 ? -17.486 -14.773 32.699 1.00 95.19 406 THR A N 1
ATOM 3073 C CA . THR A 1 406 ? -16.184 -15.015 32.064 1.00 95.19 406 THR A CA 1
ATOM 3074 C C . THR A 1 406 ? -15.752 -16.473 32.188 1.00 95.19 406 THR A C 1
ATOM 3076 O O . THR A 1 406 ? -15.024 -16.990 31.339 1.00 95.19 406 THR A O 1
ATOM 3079 N N . GLY A 1 407 ? -16.187 -17.147 33.253 1.00 88.81 407 GLY A N 1
ATOM 3080 C CA . GLY A 1 407 ? -15.735 -18.471 33.644 1.00 88.81 407 GLY A CA 1
ATOM 3081 C C . GLY A 1 407 ? -14.373 -18.480 34.344 1.00 88.81 407 GLY A C 1
ATOM 3082 O O . GLY A 1 407 ? -13.962 -19.545 34.789 1.00 88.81 407 GLY A O 1
ATOM 3083 N N . PHE A 1 408 ? -13.671 -17.356 34.464 1.00 90.50 408 PHE A N 1
ATOM 3084 C CA . PHE A 1 408 ? -12.348 -17.280 35.092 1.00 90.50 408 PHE A CA 1
ATOM 3085 C C . PHE A 1 408 ? -12.414 -16.487 36.396 1.00 90.50 408 PHE A C 1
ATOM 3087 O O . PHE A 1 408 ? -13.220 -15.563 36.517 1.00 90.50 408 PHE A O 1
ATOM 3094 N N . SER A 1 409 ? -11.565 -16.847 37.362 1.00 86.00 409 SER A N 1
ATOM 3095 C CA . SER A 1 409 ? -11.342 -16.054 38.577 1.00 86.00 409 SER A CA 1
ATOM 3096 C C . SER A 1 409 ? -10.945 -14.608 38.245 1.00 86.00 409 SER A C 1
ATOM 3098 O O . SER A 1 409 ? -10.432 -14.331 37.166 1.00 86.00 409 SER A O 1
ATOM 3100 N N . TYR A 1 410 ? -11.152 -13.678 39.182 1.00 90.94 410 TYR A N 1
ATOM 3101 C CA . TYR A 1 410 ? -10.676 -12.297 39.045 1.00 90.94 410 TYR A CA 1
ATOM 3102 C C . TYR A 1 410 ? -9.153 -12.239 38.849 1.00 90.94 410 TYR A C 1
ATOM 3104 O O . TYR A 1 410 ? -8.414 -12.713 39.716 1.00 90.94 410 TYR A O 1
ATOM 3112 N N . GLU A 1 411 ? -8.707 -11.597 37.767 1.00 95.31 411 GLU A N 1
ATOM 3113 C CA . GLU A 1 411 ? -7.293 -11.421 37.413 1.00 95.31 411 GLU A CA 1
ATOM 3114 C C . GLU A 1 411 ? -7.006 -9.940 37.100 1.00 95.31 411 GLU A C 1
ATOM 3116 O O . GLU A 1 411 ? -7.145 -9.506 35.954 1.00 95.31 411 GLU A O 1
ATOM 3121 N N . PRO A 1 412 ? -6.601 -9.129 38.097 1.00 95.12 412 PRO A N 1
ATOM 3122 C CA . PRO A 1 412 ? -6.298 -7.708 37.887 1.00 95.12 412 PRO A CA 1
ATOM 3123 C C . PRO A 1 412 ? -5.110 -7.449 36.949 1.00 95.12 412 PRO A C 1
ATOM 3125 O O . PRO A 1 412 ? -4.960 -6.341 36.438 1.00 95.12 412 PRO A O 1
ATOM 3128 N N . TRP A 1 413 ? -4.250 -8.448 36.742 1.00 98.38 413 TRP A N 1
ATOM 3129 C CA . TRP A 1 413 ? -3.071 -8.364 35.879 1.00 98.38 413 TRP A CA 1
ATOM 3130 C C . TRP A 1 413 ? -3.365 -8.695 34.409 1.00 98.38 413 TRP A C 1
ATOM 3132 O O . TRP A 1 413 ? -2.561 -8.311 33.560 1.00 98.38 413 TRP A O 1
ATOM 3142 N N . HIS A 1 414 ? -4.468 -9.393 34.097 1.00 98.69 414 HIS A N 1
ATOM 3143 C CA . HIS A 1 414 ? -4.747 -9.902 32.746 1.00 98.69 414 HIS A CA 1
ATOM 3144 C C . HIS A 1 414 ? -5.465 -8.848 31.903 1.00 98.69 414 HIS A C 1
ATOM 3146 O O . HIS A 1 414 ? -6.662 -8.568 32.064 1.00 98.69 414 HIS A O 1
ATOM 3152 N N . LEU A 1 415 ? -4.731 -8.287 30.946 1.00 98.81 415 LEU A N 1
ATOM 3153 C CA . LEU A 1 415 ? -5.225 -7.301 29.997 1.00 98.81 415 LEU A CA 1
ATOM 3154 C C . LEU A 1 415 ? -5.546 -7.937 28.651 1.00 98.81 415 LEU A C 1
ATOM 3156 O O . LEU A 1 415 ? -4.718 -8.645 28.082 1.00 98.81 415 LEU A O 1
ATOM 3160 N N . ARG A 1 416 ? -6.710 -7.602 28.085 1.00 98.81 416 ARG A N 1
ATOM 3161 C CA . ARG A 1 416 ? -7.101 -8.002 26.726 1.00 98.81 416 ARG A CA 1
ATOM 3162 C C . ARG A 1 416 ? -7.182 -6.798 25.799 1.00 98.81 416 ARG A C 1
ATOM 3164 O O . ARG A 1 416 ? -7.961 -5.881 26.048 1.00 98.81 416 ARG A O 1
ATOM 3171 N N . TYR A 1 417 ? -6.422 -6.830 24.706 1.00 98.69 417 TYR A N 1
ATOM 3172 C CA . TYR A 1 417 ? -6.468 -5.812 23.663 1.00 98.69 417 TYR A CA 1
ATOM 3173 C C . TYR A 1 417 ? -7.691 -5.993 22.756 1.00 98.69 417 TYR A C 1
ATOM 3175 O O . TYR A 1 417 ? -7.883 -7.059 22.156 1.00 98.69 417 TYR A O 1
ATOM 3183 N N . LEU A 1 418 ? -8.490 -4.933 22.640 1.00 97.06 418 LEU A N 1
ATOM 3184 C CA . LEU A 1 418 ? -9.657 -4.814 21.756 1.00 97.06 418 LEU A CA 1
ATOM 3185 C C . LEU A 1 418 ? -9.535 -3.628 20.781 1.00 97.06 418 LEU A C 1
ATOM 3187 O O . LEU A 1 418 ? -10.382 -3.460 19.912 1.00 97.06 418 LEU A O 1
ATOM 3191 N N . GLY A 1 419 ? -8.487 -2.807 20.919 1.00 91.81 419 GLY A N 1
ATOM 3192 C CA . GLY A 1 419 ? -8.430 -1.474 20.317 1.00 91.81 419 GLY A CA 1
ATOM 3193 C C . GLY A 1 419 ? -9.140 -0.429 21.186 1.00 91.81 419 GLY A C 1
ATOM 3194 O O . GLY A 1 419 ? -10.022 -0.752 21.981 1.00 91.81 419 GLY A O 1
ATOM 3195 N N . THR A 1 420 ? -8.717 0.836 21.084 1.00 86.38 420 THR A N 1
ATOM 3196 C CA . THR A 1 420 ? -9.127 1.910 22.014 1.00 86.38 420 THR A CA 1
ATOM 3197 C C . THR A 1 420 ? -10.635 2.149 22.052 1.00 86.38 420 THR A C 1
ATOM 3199 O O . THR A 1 420 ? -11.182 2.323 23.140 1.00 86.38 420 THR A O 1
ATOM 3202 N N . ALA A 1 421 ? -11.313 2.125 20.901 1.00 83.75 421 ALA A N 1
ATOM 3203 C CA . ALA A 1 421 ? -12.756 2.359 20.828 1.00 83.75 421 ALA A CA 1
ATOM 3204 C C . ALA A 1 421 ? -13.539 1.274 21.583 1.00 83.75 421 ALA A C 1
ATOM 3206 O O . ALA A 1 421 ? -14.157 1.559 22.607 1.00 83.75 421 ALA A O 1
ATOM 3207 N N . THR A 1 422 ? -13.410 0.016 21.155 1.00 89.75 422 THR A N 1
ATOM 3208 C CA . THR A 1 422 ? -14.116 -1.121 21.759 1.00 89.75 422 THR A CA 1
ATOM 3209 C C . THR A 1 422 ? -13.757 -1.313 23.230 1.00 89.75 422 THR A C 1
ATOM 3211 O O . THR A 1 422 ? -14.640 -1.536 24.051 1.00 89.75 422 THR A O 1
ATOM 3214 N N . ALA A 1 423 ? -12.482 -1.177 23.613 1.00 96.56 423 ALA A N 1
ATOM 3215 C CA . ALA A 1 423 ? -12.107 -1.274 25.024 1.00 96.56 423 ALA A CA 1
ATOM 3216 C C . ALA A 1 423 ? -12.771 -0.183 25.877 1.00 96.56 423 ALA A C 1
ATOM 3218 O O . ALA A 1 423 ? -13.168 -0.449 27.009 1.00 96.56 423 ALA A O 1
ATOM 3219 N N . THR A 1 424 ? -12.917 1.031 25.335 1.00 92.81 424 THR A N 1
ATOM 3220 C CA . THR A 1 424 ? -13.595 2.145 26.013 1.00 92.81 424 THR A CA 1
ATOM 3221 C C . THR A 1 424 ? -15.099 1.916 26.125 1.00 92.81 424 THR A C 1
ATOM 3223 O O . THR A 1 424 ? -15.667 2.205 27.173 1.00 92.81 424 THR A O 1
ATOM 3226 N N . GLU A 1 425 ? -15.747 1.363 25.101 1.00 87.50 425 GLU A N 1
ATOM 3227 C CA . GLU A 1 425 ? -17.168 0.990 25.155 1.00 87.50 425 GLU A CA 1
ATOM 3228 C C . GLU A 1 425 ? -17.425 -0.089 26.212 1.00 87.50 425 GLU A C 1
ATOM 3230 O O . GLU A 1 425 ? -18.287 0.084 27.077 1.00 87.50 425 GLU A O 1
ATOM 3235 N N . VAL A 1 426 ? -16.621 -1.158 26.203 1.00 92.50 426 VAL A N 1
ATOM 3236 C CA . VAL A 1 426 ? -16.699 -2.229 27.205 1.00 92.50 426 VAL A CA 1
ATOM 3237 C C . VAL A 1 426 ? -16.477 -1.653 28.604 1.00 92.50 426 VAL A C 1
ATOM 3239 O O . VAL A 1 426 ? -17.291 -1.887 29.495 1.00 92.50 426 VAL A O 1
ATOM 3242 N N . TYR A 1 427 ? -15.446 -0.824 28.790 1.00 94.88 427 TYR A N 1
ATOM 3243 C CA . TYR A 1 427 ? -15.175 -0.155 30.064 1.00 94.88 427 TYR A CA 1
ATOM 3244 C C . TYR A 1 427 ? -16.355 0.707 30.544 1.00 94.88 427 TYR A C 1
ATOM 3246 O O . TYR A 1 427 ? -16.800 0.564 31.682 1.00 94.88 427 TYR A O 1
ATOM 3254 N N . ASN A 1 428 ? -16.909 1.555 29.673 1.00 90.81 428 ASN A N 1
ATOM 3255 C CA . ASN A 1 428 ? -18.021 2.446 30.013 1.00 90.81 428 ASN A CA 1
ATOM 3256 C C . ASN A 1 428 ? -19.327 1.694 30.304 1.00 90.81 428 ASN A C 1
ATOM 3258 O O . ASN A 1 428 ? -20.157 2.190 31.064 1.00 90.81 428 ASN A O 1
ATOM 3262 N N . SER A 1 429 ? -19.520 0.508 29.718 1.00 92.25 429 SER A N 1
ATOM 3263 C CA . SER A 1 429 ? -20.700 -0.324 29.973 1.00 92.25 429 SER A CA 1
ATOM 3264 C C . SER A 1 429 ? -20.720 -0.937 31.381 1.00 92.25 429 SER A C 1
ATOM 3266 O O . SER A 1 429 ? -21.782 -1.312 31.874 1.00 92.25 429 SER A O 1
ATOM 3268 N N . GLY A 1 430 ? -19.554 -1.068 32.029 1.00 90.69 430 GLY A N 1
ATOM 3269 C CA . GLY A 1 430 ? -19.403 -1.811 33.286 1.00 90.69 430 GLY A CA 1
ATOM 3270 C C . GLY A 1 430 ? -19.603 -3.331 33.150 1.00 90.69 430 GLY A C 1
ATOM 3271 O O . GLY A 1 430 ? -19.706 -4.036 34.159 1.00 90.69 430 GLY A O 1
ATOM 3272 N N . LEU A 1 431 ? -19.685 -3.843 31.920 1.00 93.62 431 LEU A N 1
ATOM 3273 C CA . LEU A 1 431 ? -19.862 -5.257 31.601 1.00 93.62 431 LEU A CA 1
ATOM 3274 C C . LEU A 1 431 ? -18.513 -5.939 31.347 1.00 93.62 431 LEU A C 1
ATOM 3276 O O . LEU A 1 431 ? -17.554 -5.307 30.904 1.00 93.62 431 LEU A O 1
ATOM 3280 N N . CYS A 1 432 ? -18.435 -7.250 31.594 1.00 95.88 432 CYS A N 1
ATOM 3281 C CA . CYS A 1 432 ? -17.350 -8.050 31.019 1.00 95.88 432 CYS A CA 1
ATOM 3282 C C . CYS A 1 432 ? -17.591 -8.290 29.517 1.00 95.88 432 CYS A C 1
ATOM 3284 O O . CYS A 1 432 ? -18.685 -8.047 29.009 1.00 95.88 432 CYS A O 1
ATOM 3286 N N . LEU A 1 433 ? -16.580 -8.789 28.797 1.00 97.19 433 LEU A N 1
ATOM 3287 C CA . LEU A 1 433 ? -16.675 -8.991 27.345 1.00 97.19 433 LEU A CA 1
ATOM 3288 C C . LEU A 1 433 ? -17.812 -9.952 26.952 1.00 97.19 433 LEU A C 1
ATOM 3290 O O . LEU A 1 433 ? -18.491 -9.718 25.957 1.00 97.19 433 LEU A 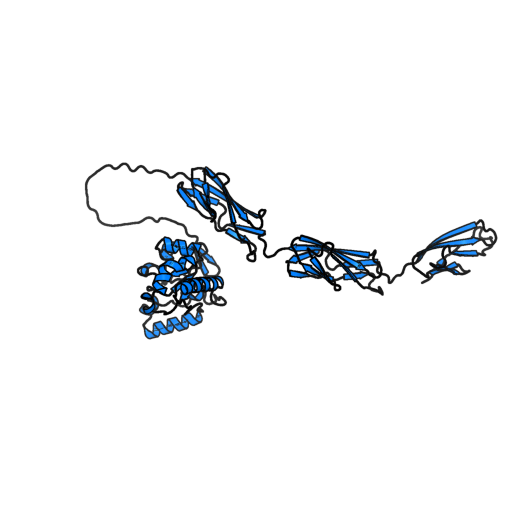O 1
ATOM 3294 N N . GLU A 1 434 ? -18.046 -11.004 27.741 1.00 97.06 434 GLU A N 1
ATOM 3295 C CA . GLU A 1 434 ? -19.150 -11.945 27.526 1.00 97.06 434 GLU A CA 1
ATOM 3296 C C . GLU A 1 434 ? -20.522 -11.278 27.626 1.00 97.06 434 GLU A C 1
ATOM 3298 O O . GLU A 1 434 ? -21.360 -11.458 26.746 1.00 97.06 434 GLU A O 1
ATOM 3303 N N . GLU A 1 435 ? -20.743 -10.488 28.676 1.00 91.94 435 GLU A N 1
ATOM 3304 C CA . GLU A 1 435 ? -21.985 -9.733 28.859 1.00 91.94 435 GLU A CA 1
ATOM 3305 C C . GLU A 1 435 ? -22.163 -8.680 27.762 1.00 91.94 435 GLU A C 1
ATOM 3307 O O . GLU A 1 435 ? -23.263 -8.532 27.236 1.00 91.94 435 GLU A O 1
ATOM 3312 N N . TYR A 1 436 ? -21.083 -7.981 27.399 1.00 92.88 436 TYR A N 1
ATOM 3313 C CA . TYR A 1 436 ? -21.089 -6.947 26.365 1.00 92.88 436 TYR A CA 1
ATOM 3314 C C . TYR A 1 436 ? -21.496 -7.491 24.990 1.00 92.88 436 TYR A C 1
ATOM 3316 O O . TYR A 1 436 ? -22.211 -6.821 24.255 1.00 92.88 436 TYR A O 1
ATOM 3324 N N . LEU A 1 437 ? -21.053 -8.707 24.656 1.00 90.81 437 LEU A N 1
ATOM 3325 C CA . LEU A 1 437 ? -21.315 -9.353 23.366 1.00 90.81 437 LEU A CA 1
ATOM 3326 C C . LEU A 1 437 ? -22.471 -10.362 23.402 1.00 90.81 437 LEU A C 1
ATOM 3328 O O . LEU A 1 437 ? -22.768 -10.992 22.387 1.00 90.81 437 LEU A O 1
ATOM 3332 N N . GLY A 1 438 ? -23.089 -10.581 24.565 1.00 88.25 438 GLY A N 1
ATOM 3333 C CA . GLY A 1 438 ? -24.150 -11.573 24.734 1.00 88.25 438 GLY A CA 1
ATOM 3334 C C . GLY A 1 438 ? -23.714 -13.014 24.434 1.00 88.25 438 GLY A C 1
ATOM 3335 O O . GLY A 1 438 ? -24.488 -13.780 23.859 1.00 88.25 438 GLY A O 1
ATOM 3336 N N . ILE A 1 439 ? -22.486 -13.398 24.799 1.00 92.31 439 ILE A N 1
ATOM 3337 C CA . ILE A 1 439 ? -21.913 -14.727 24.518 1.00 92.31 439 ILE A CA 1
ATOM 3338 C C . ILE A 1 439 ? -21.611 -15.530 25.790 1.00 92.31 439 ILE A C 1
ATOM 3340 O O . ILE A 1 439 ? -21.373 -14.974 26.857 1.00 92.31 439 ILE A O 1
ATOM 3344 N N . SER A 1 440 ? -21.579 -16.861 25.681 1.00 91.62 440 SER A N 1
ATOM 3345 C CA . SER A 1 440 ? -21.287 -17.757 26.807 1.00 91.62 440 SER A CA 1
ATOM 3346 C C . SER A 1 440 ? -19.791 -18.017 27.006 1.00 91.62 440 SER A C 1
ATOM 3348 O O . SER A 1 440 ? -19.013 -18.023 26.048 1.00 91.62 440 SER A O 1
ATOM 3350 N N . SER A 1 441 ? -19.402 -18.389 28.230 1.00 95.12 441 SER A N 1
ATOM 3351 C CA . SER A 1 441 ? -18.098 -18.992 28.550 1.00 95.12 441 SER A CA 1
ATOM 3352 C C . SER A 1 441 ? -18.277 -20.211 29.461 1.00 95.12 441 SER A C 1
ATOM 3354 O O . SER A 1 441 ? -18.264 -20.112 30.686 1.00 95.12 441 SER A O 1
ATOM 3356 N N . ALA A 1 442 ? -18.445 -21.390 28.864 1.00 90.50 442 ALA A N 1
ATOM 3357 C CA . ALA A 1 442 ? -18.498 -22.656 29.589 1.00 90.50 442 ALA A CA 1
ATOM 3358 C C . ALA A 1 442 ? -17.857 -23.770 28.760 1.00 90.50 442 ALA A C 1
ATOM 3360 O O . ALA A 1 442 ? -18.018 -23.812 27.543 1.00 90.50 442 ALA A O 1
ATOM 3361 N N . TYR A 1 443 ? -17.136 -24.680 29.417 1.00 86.69 443 TYR A N 1
ATOM 3362 C CA . TYR A 1 443 ? -16.649 -25.875 28.737 1.00 86.69 443 TYR A CA 1
ATOM 3363 C C . TYR A 1 443 ? -17.827 -26.787 28.399 1.00 86.69 443 TYR A C 1
ATOM 3365 O O . TYR A 1 443 ? -18.734 -26.945 29.216 1.00 86.69 443 TYR A O 1
ATOM 3373 N N . ALA A 1 444 ? -17.781 -27.422 27.228 1.00 79.88 444 ALA A N 1
ATOM 3374 C CA . ALA A 1 444 ? -18.692 -28.516 26.923 1.00 79.88 444 ALA A CA 1
ATOM 3375 C C . ALA A 1 444 ? -18.527 -29.636 27.969 1.00 79.88 444 ALA A C 1
ATOM 3377 O O . ALA A 1 444 ? -17.396 -29.948 28.371 1.00 79.88 444 ALA A O 1
ATOM 3378 N N . ASN A 1 445 ? -19.663 -30.169 28.427 1.00 56.66 445 ASN A N 1
ATOM 3379 C CA . ASN A 1 445 ? -19.734 -31.284 29.373 1.00 56.66 445 ASN A CA 1
ATOM 3380 C C . ASN A 1 445 ? -19.274 -32.597 28.746 1.00 56.66 445 ASN A C 1
ATOM 3382 O O . ASN A 1 445 ? -19.584 -32.811 27.551 1.00 56.66 445 ASN A O 1
#

Organism: NCBI:txid1341157

InterPro domains:
  IPR003343 Bacterial Ig-like domain, group 2 [PF02368] (70-139)
  IPR003343 Bacterial Ig-like domain, group 2 [PF02368] (161-229)
  IPR003343 Bacterial Ig-like domain, group 2 [SM00635] (69-142)
  IPR003343 Bacterial Ig-like domain, group 2 [SM00635] (155-232)
  IPR003709 D-alanyl-D-alanine carboxypeptidase-like, core domain [PF02557] (299-419)
  IPR008964 Invasin/intimin cell-adhesion fragments [SSF49373] (7-64)
  IPR008964 Invasin/intimin cell-adhesion fragments [SSF49373] (69-150)
  IPR008964 Invasin/intimin cell-adhesion fragments [SSF49373] (155-236)
  IPR009045 Peptidase M74/Hedgehog-like, zinc-binding domain superfamily [G3DSA:3.30.1380.10] (268-444)
  IPR009045 Peptidase M74/Hedgehog-like, zinc-binding domain superfamily [SSF55166] (293-427)
  IPR052179 D-alanyl-D-alanine carboxypeptidase-like [PTHR34385] (276-438)
  IPR058193 D-alanyl-D-alanine carboxypeptidase/YodJ, core domain [cd14852] (282-425)

Sequence (445 aa):
MGGISYVTMLPATADRREIWSCSDESIAVVDNEGWIVGKSEGTCVVTVTSFNNPAVKADIKVTVCDPNKVNAIKLSKTEMSIPIGGGDISYVTMLPTNATNKKEIWISSDESIATVNDEGWVSGIREGTCIVTVYSRANPAVHESIKVNVTDPNKVSAIKLSKYEMNILVGNLDISYVTMLPKTALNVEEVWTSSNPAIATVDKWGNVYGASPGSCIVSVISKANPSVKADIVVNVLSRTTTTTTTTTTTTTTVTTTTTTAPYISSHIVQNINGVTYVDGILIVNKTYSLPKDYAVSGLNANALAQFNTMALDAAQLGLSLKCSSGYRSYSYQETLYNSYVLRDGKLLADTYSARPGHSEHQTGLAIDVNSIDYTFLNTPECAWLEKNAHKYGFIIRYPKGKEAYTGFSYEPWHLRYLGTATATEVYNSGLCLEEYLGISSAYAN

Foldseek 3Di:
DKDADDDDDPPNPDDPQKDKDKQDVCQWDADRRRIIGGNDFDKIKMKIADPVHRVDIDIDIDGDDDQQFFDEKDWQAQEDEAEAQGKDAIDIQTPPNNRPAAQKDKDKPDVCQWDADSVRIIHGHDADKIKMKIAGPRHRVYIGIHIYGYDHQQFFDEKDWQAQEDEAEAFGKDAIDIDTPDPNHPQAQKDKDKPDVCQWDADSVRIIHGHDADKTKMKIARPRHRVHIGIHIYGYDYDDDDDDDDDDDDDDDDDDDDPDDDPPPPFDWDADPLWIDTVNHTDFFQVRFDDLPLDDPAADPLLVVLQVVVQVVCVVVVHGKDFPAFADHLVRLQVVLVVCCVVPNNVVSQAAGDHRRRDPSNVSQKTFIDDFDCVCVPDPVLVCCLVPVLQSQWAQQADPPCCQARVYHRTSRIIGGPGNPVSVVCSVVVHHPCVVRVHGHHHDD

pLDDT: mean 88.02, std 16.23, range [22.72, 98.88]